Protein 8URL (pdb70)

Nearest PDB structures (foldseek):
  9c20-assembly1_A  TM=9.990E-01  e=1.496E-80  Clostridium perfringens ATCC 13124
  5tsp-assembly2_B  TM=9.552E-01  e=2.688E-59  Clostridium perfringens ATCC 13124
  2vk7-assembly2_B  TM=9.550E-01  e=1.021E-58  Clostridium perfringens
  8u2a-assembly1_A  TM=9.545E-01  e=5.952E-58  Clostridium perfringens ATCC 13124
  1wcq-assembly3_C  TM=8.689E-01  e=5.275E-25  Micromonospora viridifaciens

Foldseek 3Di:
DDDKDDKDFLWFACQVQARFKDAWAWEAEPQQKIKIKIWRFRVFHDFDDPTQTFIKIWIAGDVGDIDRIDTAGGAPDRWHFAFKAWEWAWDQDPNDTFIKIKMKTKTFFHPADLVDFDFFLQWDQDPNDTFHWKAAPVGWIWTQDPPQFIAGPVRHTAQWGADPSQFIAGPNHTQGGQSYPPGRIHGHGAMWMWMWMDRPRPPHIDDIDTQSDVAGHRQWGHKTFLHYYWYQFCADPRHRKTWTKIWTAGNLRAIFIAIWIDSVNPPHIYTAATLQDDPPGHRNDDNDDKGWHRWYWEADPRGKIWIWTQIPDQFIWIWIDPPNGRYTDNDTDGDVVGGHLRARKEKYWAPDDDPNFTKMKIWAQRDNDQFQIKIWIWGWDWDFADPVRHTDIDTDGQFIGRPTGTGWGHKYKYAGPVRKIKMWTDGPDGNTIIMMIDHVVNRNDD

B-factor: mean 31.16, std 6.16, range [20.77, 58.14]

Solvent-accessible surface area: 17128 Å² total; per-residue (Å²): 139,62,82,64,43,125,47,71,48,3,0,80,59,52,22,66,164,0,164,0,1,57,2,0,0,0,20,26,5,95,115,9,2,4,0,0,0,0,1,1,2,29,54,1,42,85,63,4,37,94,0,41,0,6,0,0,3,19,7,42,76,69,97,29,126,40,76,124,10,87,60,27,14,90,17,44,40,73,0,0,0,12,15,0,0,0,0,23,2,40,55,74,57,92,85,61,129,68,31,48,1,2,0,0,0,2,5,5,8,34,36,66,0,82,106,70,11,79,28,10,1,4,30,89,93,44,82,58,59,88,28,18,19,0,44,28,74,144,101,67,64,32,8,16,62,118,125,16,17,0,53,33,79,134,37,77,119,30,82,39,57,12,48,144,93,32,26,0,41,63,69,73,102,123,55,14,14,1,6,41,62,129,7,55,3,82,7,24,5,0,0,8,0,7,9,1,75,2,72,59,24,0,56,88,37,31,125,48,95,27,11,0,46,47,13,8,85,100,49,0,41,6,0,0,0,0,1,0,15,1,25,33,2,117,62,48,137,46,83,31,17,0,0,0,0,0,16,4,5,0,107,74,90,10,20,0,0,0,0,0,21,1,98,66,37,4,94,82,25,137,38,1,78,0,3,20,27,43,105,105,61,49,3,79,88,18,79,90,61,51,39,7,2,7,3,2,2,0,13,2,57,68,11,7,0,9,0,0,0,25,0,73,25,54,65,0,64,13,0,7,1,105,45,3,0,30,54,9,57,76,58,25,78,62,26,102,57,0,68,1,22,75,0,1,2,0,1,10,58,27,99,27,132,16,118,66,81,47,2,0,0,0,0,0,0,30,25,87,59,76,55,43,0,3,0,2,0,0,7,15,40,83,76,60,62,33,88,83,50,18,64,103,30,80,32,67,41,55,67,87,35,53,15,34,107,35,63,2,16,17,0,0,0,2,30,15,91,108,18,30,0,0,1,0,3,12,12,61,42,83,4,97,1,0,7,1,18,0,29,40,86,30,4,50,61,113

Radius of gyration: 21.72 Å; Cα contacts (8 Å, |Δi|>4): 1356; chains: 1; bounding box: 68×47×50 Å

Structure (mmCIF, N/CA/C/O backbone):
data_8URL
#
_entry.id   8URL
#
_cell.length_a   66.226
_cell.length_b   48.804
_cell.length_c   73.324
_cell.angle_alpha   90.000
_cell.angle_beta   93.948
_cell.angle_gamma   90.000
#
_symmetry.space_group_name_H-M   'P 1 21 1'
#
loop_
_entity.id
_entity.type
_entity.pdbx_description
1 polymer 'Exo-alpha-sialidase NanJ'
2 non-polymer 'CALCIUM ION'
3 water water
#
loop_
_atom_site.group_PDB
_atom_site.id
_atom_site.type_symbol
_atom_site.label_atom_id
_atom_site.label_alt_id
_atom_site.label_comp_id
_atom_site.label_asym_id
_atom_site.label_entity_id
_atom_site.label_seq_id
_atom_site.pdbx_PDB_ins_code
_atom_site.Cartn_x
_atom_site.Cartn_y
_atom_site.Cartn_z
_atom_site.occupancy
_atom_site.B_iso_or_equiv
_atom_site.auth_seq_id
_atom_site.auth_comp_id
_atom_site.auth_asym_id
_atom_site.auth_atom_id
_atom_site.pdbx_PDB_model_num
ATOM 1 C CA . ASP A 1 3 ? -7.84195 -5.81741 35.29125 1.000 49.59862 358 ASP A CA 1
ATOM 2 C C . ASP A 1 3 ? -6.51623 -5.60696 34.55198 1.000 48.52900 358 ASP A C 1
ATOM 3 O O . ASP A 1 3 ? -6.47009 -5.63802 33.31043 1.000 45.87188 358 ASP A O 1
ATOM 6 N N . VAL A 1 4 ? -5.44517 -5.38300 35.32210 1.000 44.34473 359 VAL A N 1
ATOM 7 C CA . VAL A 1 4 ? -4.09794 -5.24180 34.78345 1.000 39.76471 359 VAL A CA 1
ATOM 8 C C . VAL A 1 4 ? -3.22372 -6.35011 35.35687 1.000 39.36522 359 VAL A C 1
ATOM 9 O O . VAL A 1 4 ? -3.47423 -6.86662 36.45070 1.000 40.56934 359 VAL A O 1
ATOM 12 N N . TYR A 1 5 ? -2.20394 -6.73275 34.59657 1.000 35.50776 360 TYR A N 1
ATOM 13 C CA . TYR A 1 5 ? -1.20473 -7.69712 35.03938 1.000 33.09299 360 TYR A CA 1
ATOM 14 C C . TYR A 1 5 ? 0.12771 -6.98287 35.15368 1.000 32.33649 360 TYR A C 1
ATOM 15 O O . TYR A 1 5 ? 0.52917 -6.26917 34.23003 1.000 31.54364 360 TYR A O 1
ATOM 24 N N . LYS A 1 6 ? 0.79732 -7.16974 36.28869 1.000 31.29426 361 LYS A N 1
ATOM 25 C CA . LYS A 1 6 ? 2.06691 -6.50426 36.55105 1.000 28.70578 361 LYS A CA 1
ATOM 26 C C . LYS A 1 6 ? 2.71401 -7.18701 37.74671 1.000 28.79893 361 LYS A C 1
ATOM 27 O O . LYS A 1 6 ? 2.24962 -7.01525 38.87083 1.000 25.36794 361 LYS A O 1
ATOM 33 N N . THR A 1 7 ? 3.76648 -7.96190 37.50717 1.000 28.79651 362 THR A N 1
ATOM 34 C CA . THR A 1 7 ? 4.40881 -8.68446 38.59099 1.000 26.04271 362 THR A CA 1
ATOM 35 C C . THR A 1 7 ? 5.24022 -7.74120 39.45384 1.000 30.82272 362 THR A C 1
ATOM 36 O O . THR A 1 7 ? 5.71586 -6.69387 38.99691 1.000 31.08845 362 THR A O 1
ATOM 40 N N . GLN A 1 8 ? 5.40811 -8.11647 40.72221 1.000 28.96337 363 GLN A N 1
ATOM 41 C CA . GLN A 1 8 ? 6.39472 -7.44972 41.55458 1.000 29.60258 363 GLN A CA 1
ATOM 42 C C . GLN A 1 8 ? 7.76947 -7.76648 40.98150 1.000 30.04604 363 GLN A C 1
ATOM 43 O O . GLN A 1 8 ? 8.05796 -8.93707 40.70639 1.000 30.27213 363 GLN A O 1
ATOM 47 N N . PRO A 1 9 ? 8.61850 -6.76227 40.74986 1.000 28.58948 364 PRO A N 1
ATOM 48 C CA . PRO A 1 9 ? 9.95143 -7.02657 40.18045 1.000 30.18234 364 PRO A CA 1
ATOM 49 C C . PRO A 1 9 ? 10.74937 -7.98831 41.05105 1.000 29.09344 364 PRO A C 1
ATOM 50 O O . PRO A 1 9 ? 10.71141 -7.91443 42.27972 1.000 29.38444 364 PRO A O 1
ATOM 54 N N . VAL A 1 10 ? 11.46320 -8.90559 40.40096 1.000 28.42916 365 VAL A N 1
ATOM 55 C CA . VAL A 1 10 ? 12.35752 -9.84017 41.08084 1.000 27.73626 365 VAL A CA 1
ATOM 56 C C . VAL A 1 10 ? 13.77799 -9.52261 40.63488 1.000 26.75978 365 VAL A C 1
ATOM 57 O O . VAL A 1 10 ? 13.99416 -9.07366 39.50639 1.000 27.60535 365 VAL A O 1
ATOM 61 N N . GLU A 1 11 ? 14.75156 -9.73054 41.52184 1.000 25.40394 366 GLU A N 1
ATOM 62 C CA . GLU A 1 11 ? 16.14880 -9.51232 41.16575 1.000 25.88767 366 GLU A CA 1
ATOM 63 C C . GLU A 1 11 ? 16.77976 -10.82803 40.71161 1.000 25.89859 366 GLU A C 1
ATOM 64 O O . GLU A 1 11 ? 16.92147 -11.76242 41.50220 1.000 28.19529 366 GLU A O 1
ATOM 70 N N . LEU A 1 12 ? 17.15845 -10.89204 39.43308 1.000 25.05699 367 LEU A N 1
ATOM 71 C CA . LEU A 1 12 ? 17.78867 -12.06850 38.85047 1.000 26.68785 367 LEU A CA 1
ATOM 72 C C . LEU A 1 12 ? 19.28566 -12.12619 39.11177 1.000 26.97591 367 LEU A C 1
ATOM 73 O O . LEU A 1 12 ? 19.87775 -13.19916 39.01222 1.000 25.35788 367 LEU A O 1
ATOM 78 N N . PHE A 1 13 ? 19.90769 -10.98742 39.38673 1.000 27.26667 368 PHE A N 1
ATOM 79 C CA . PHE A 1 13 ? 21.30893 -10.90211 39.74404 1.000 25.83490 368 PHE A CA 1
ATOM 80 C C . PHE A 1 13 ? 21.41563 -9.77642 40.76722 1.000 28.04116 368 PHE A C 1
ATOM 81 O O . PHE A 1 13 ? 20.67217 -8.79803 40.70479 1.000 27.29057 368 PHE A O 1
ATOM 89 N N . TYR A 1 14 ? 22.31140 -9.94364 41.72545 1.000 28.29540 369 TYR A N 1
ATOM 90 C CA . TYR A 1 14 ? 22.46833 -9.01864 42.83574 1.000 28.81085 369 TYR A CA 1
ATOM 91 C C . TYR A 1 14 ? 23.87210 -9.19611 43.38489 1.000 27.47394 369 TYR A C 1
ATOM 92 O O . TYR A 1 14 ? 24.49079 -10.24388 43.16605 1.000 28.25014 369 TYR A O 1
ATOM 101 N N . PRO A 1 15 ? 24.40768 -8.19822 44.08588 1.000 29.08042 370 PRO A N 1
ATOM 102 C CA . PRO A 1 15 ? 25.79426 -8.31496 44.57471 1.000 28.18619 370 PRO A CA 1
ATOM 103 C C . PRO A 1 15 ? 25.97119 -9.55693 45.44068 1.000 30.56333 370 PRO A C 1
ATOM 104 O O . PRO A 1 15 ? 25.11582 -9.89561 46.25836 1.000 32.32455 370 PRO A O 1
ATOM 108 N N . GLY A 1 16 ? 27.07534 -10.26208 45.23047 1.000 31.09405 371 GLY A N 1
ATOM 109 C CA . GLY A 1 16 ? 27.29643 -11.52733 45.91555 1.000 31.68042 371 GLY A CA 1
ATOM 110 C C . GLY A 1 16 ? 26.87255 -12.76094 45.12243 1.000 33.20520 371 GLY A C 1
ATOM 111 O O . GLY A 1 16 ? 27.53638 -13.79916 45.20357 1.000 32.77385 371 GLY A O 1
ATOM 112 N N . TYR A 1 17 ? 25.78038 -12.66082 44.35386 1.000 28.56905 372 TYR A N 1
ATOM 113 C CA . TYR A 1 17 ? 25.33486 -13.76704 43.51262 1.000 26.92309 372 TYR A CA 1
ATOM 114 C C . TYR A 1 17 ? 26.47496 -14.23853 42.62519 1.000 29.54089 372 TYR A C 1
ATOM 115 O O . TYR A 1 17 ? 27.15149 -13.42960 41.98192 1.000 29.15790 372 TYR A O 1
ATOM 124 N N . LEU A 1 18 ? 26.71642 -15.55054 42.63893 1.000 28.16588 373 LEU A N 1
ATOM 125 C CA . LEU A 1 18 ? 27.75400 -16.19782 41.84243 1.000 26.87190 373 LEU A CA 1
ATOM 126 C C . LEU A 1 18 ? 29.13131 -15.60855 42.11121 1.000 30.96974 373 LEU A C 1
ATOM 127 O O . LEU A 1 18 ? 30.00297 -15.64125 41.23123 1.000 28.86907 373 LEU A O 1
ATOM 132 N N . GLU A 1 19 ? 29.31331 -15.04806 43.31458 1.000 29.11358 374 GLU A N 1
ATOM 133 C CA . GLU A 1 19 ? 30.53934 -14.45586 43.83829 1.000 31.49007 374 GLU A CA 1
ATOM 134 C C . GLU A 1 19 ? 30.81517 -13.08575 43.23652 1.000 30.21722 374 GLU A C 1
ATOM 135 O O . GLU A 1 19 ? 31.86510 -12.49541 43.51952 1.000 29.57245 374 GLU A O 1
ATOM 141 N N . SER A 1 20 ? 29.90880 -12.55146 42.42888 1.000 29.39296 375 SER A N 1
ATOM 142 C CA . SER A 1 20 ? 30.18412 -11.33433 41.68624 1.000 28.17944 375 SER A CA 1
ATOM 143 C C . SER A 1 20 ? 29.79201 -10.11661 42.50012 1.000 28.59009 375 SER A C 1
ATOM 144 O O . SER A 1 20 ? 28.67935 -10.05244 43.03917 1.000 29.45557 375 SER A O 1
ATOM 147 N N . ARG A 1 21 ? 30.71183 -9.14676 42.57311 1.000 27.57691 376 ARG A N 1
ATOM 148 C CA . ARG A 1 21 ? 30.40460 -7.87376 43.22265 1.000 27.00288 376 ARG A CA 1
ATOM 149 C C . ARG A 1 21 ? 29.38939 -7.06626 42.42147 1.000 24.19133 376 ARG A C 1
ATOM 150 O O . ARG A 1 21 ? 28.55276 -6.36721 43.00119 1.000 25.66691 376 ARG A O 1
ATOM 158 N N . GLY A 1 22 ? 29.46261 -7.11852 41.09231 1.000 23.60959 377 GLY A N 1
ATOM 159 C CA . GLY A 1 22 ? 28.67445 -6.23568 40.25983 1.000 24.50708 377 GLY A CA 1
ATOM 160 C C . GLY A 1 22 ? 27.97115 -6.96888 39.13401 1.000 24.94635 377 GLY A C 1
ATOM 161 O O . GLY A 1 22 ? 28.35815 -8.06331 38.72930 1.000 22.54817 377 GLY A O 1
ATOM 162 N N . TYR A 1 23 ? 26.92415 -6.31912 38.61771 1.000 25.85022 378 TYR A N 1
ATOM 163 C CA . TYR A 1 23 ? 26.12053 -6.80111 37.49865 1.000 26.01630 378 TYR A CA 1
ATOM 164 C C . TYR A 1 23 ? 25.55606 -5.60041 36.74628 1.000 26.99703 378 TYR A C 1
ATOM 165 O O . TYR A 1 23 ? 25.08682 -4.63918 37.36585 1.000 24.01743 378 TYR A O 1
ATOM 174 N N . ARG A 1 24 ? 25.55431 -5.68646 35.41679 1.000 25.61995 379 ARG A N 1
ATOM 175 C CA . ARG A 1 24 ? 25.01155 -4.62123 34.57702 1.000 27.08537 379 ARG A CA 1
ATOM 176 C C . ARG A 1 24 ? 24.64512 -5.18338 33.21084 1.000 25.54796 379 ARG A C 1
ATOM 177 O O . ARG A 1 24 ? 25.06610 -6.27771 32.82353 1.000 23.92769 379 ARG A O 1
ATOM 185 N N . ILE A 1 25 ? 23.89067 -4.37569 32.47012 1.000 25.16907 380 ILE A N 1
ATOM 186 C CA . ILE A 1 25 ? 23.73109 -4.48494 31.02341 1.000 24.40755 380 ILE A CA 1
ATOM 187 C C . ILE A 1 25 ? 22.81252 -5.64892 30.68287 1.000 24.45370 380 ILE A C 1
ATOM 188 O O . ILE A 1 25 ? 23.29917 -6.72579 30.30654 1.000 22.84459 380 ILE A O 1
ATOM 193 N N . PRO A 1 26 ? 21.49443 -5.46363 30.76522 1.000 23.33225 381 PRO A N 1
ATOM 194 C CA . PRO A 1 26 ? 20.56482 -6.58428 30.57032 1.000 23.98696 381 PRO A CA 1
ATOM 195 C C . PRO A 1 26 ? 20.34554 -6.87443 29.09732 1.000 23.40337 381 PRO A C 1
ATOM 196 O O . PRO A 1 26 ? 20.30265 -5.96920 28.26758 1.000 26.31510 381 PRO A O 1
ATOM 200 N N . ALA A 1 27 ? 20.22497 -8.15309 28.77030 1.000 27.34444 382 ALA A N 1
ATOM 201 C CA . ALA A 1 27 ? 19.72449 -8.57563 27.46945 1.000 25.89216 382 ALA A CA 1
ATOM 202 C C . ALA A 1 27 ? 18.61082 -9.57593 27.71987 1.000 26.13962 382 ALA A C 1
ATOM 203 O O . ALA A 1 27 ? 18.63437 -10.30558 28.71780 1.000 26.46898 382 ALA A O 1
ATOM 205 N N . LEU A 1 28 ? 17.62085 -9.58996 26.83454 1.000 25.14750 383 LEU A N 1
ATOM 206 C CA . LEU A 1 28 ? 16.41721 -10.37893 27.07767 1.000 25.77058 383 LEU A CA 1
ATOM 207 C C . LEU A 1 28 ? 15.82156 -10.83712 25.75665 1.000 29.87036 383 LEU A C 1
ATOM 208 O O . LEU A 1 28 ? 15.53369 -10.00852 24.88491 1.000 30.67243 383 LEU A O 1
ATOM 213 N N . GLU A 1 29 ? 15.63384 -12.14682 25.60660 1.000 27.33933 384 GLU A N 1
ATOM 214 C CA . GLU A 1 29 ? 15.08343 -12.70611 24.37889 1.000 27.92614 384 GLU A CA 1
ATOM 215 C C . GLU A 1 29 ? 14.18532 -13.88546 24.73405 1.000 27.33756 384 GLU A C 1
ATOM 216 O O . GLU A 1 29 ? 14.42194 -14.58710 25.72016 1.000 26.70982 384 GLU A O 1
ATOM 222 N N . THR A 1 30 ? 13.13776 -14.08478 23.93827 1.000 27.27177 385 THR A N 1
ATOM 223 C CA . THR A 1 30 ? 12.23824 -15.22665 24.08731 1.000 29.21582 385 THR A CA 1
ATOM 224 C C . THR A 1 30 ? 12.51130 -16.20982 22.94912 1.000 27.68335 385 THR A C 1
ATOM 225 O O . THR A 1 30 ? 12.55744 -15.81383 21.78682 1.000 28.40243 385 THR A O 1
ATOM 229 N N . THR A 1 31 ? 12.71053 -17.47777 23.27225 1.000 26.92182 386 THR A N 1
ATOM 230 C CA . THR A 1 31 ? 12.97785 -18.42797 22.20597 1.000 30.51700 386 THR A CA 1
ATOM 231 C C . THR A 1 31 ? 11.66527 -18.95605 21.62731 1.000 30.95241 386 THR A C 1
ATOM 232 O O . THR A 1 31 ? 10.57303 -18.65933 22.11928 1.000 29.74916 386 THR A O 1
ATOM 236 N N . LYS A 1 32 ? 11.77800 -19.74320 20.55205 1.000 32.55761 387 LYS A N 1
ATOM 237 C CA . LYS A 1 32 ? 10.56976 -20.25160 19.91404 1.000 34.25865 387 LYS A CA 1
ATOM 238 C C . LYS A 1 32 ? 9.88496 -21.30275 20.76827 1.000 32.47286 387 LYS A C 1
ATOM 239 O O . LYS A 1 32 ? 8.68410 -21.51741 20.60644 1.000 36.07437 387 LYS A O 1
ATOM 242 N N . LYS A 1 33 ? 10.60314 -21.93760 21.69133 1.000 33.27911 388 LYS A N 1
ATOM 243 C CA . LYS A 1 33 ? 9.95845 -22.79599 22.67674 1.000 33.40473 388 LYS A CA 1
ATOM 244 C C . LYS A 1 33 ? 9.31006 -22.01971 23.81689 1.000 34.17827 388 LYS A C 1
ATOM 245 O O . LYS A 1 33 ? 8.82973 -22.64428 24.76706 1.000 36.18932 388 LYS A O 1
ATOM 249 N N . GLY A 1 34 ? 9.30509 -20.69012 23.77752 1.000 31.78495 389 GLY A N 1
ATOM 250 C CA . GLY A 1 34 ? 8.73759 -19.92347 24.87255 1.000 31.56245 389 GLY A CA 1
ATOM 251 C C . GLY A 1 34 ? 9.64130 -19.68307 26.06719 1.000 30.10873 389 GLY A C 1
ATOM 252 O O . GLY A 1 34 ? 9.17473 -19.16016 27.08100 1.000 31.23175 389 GLY A O 1
ATOM 253 N N . THR A 1 35 ? 10.91003 -20.04577 25.99568 1.000 31.29342 390 THR A N 1
ATOM 254 C CA . THR A 1 35 ? 11.82666 -19.79026 27.09476 1.000 28.38852 390 THR A CA 1
ATOM 255 C C . THR A 1 35 ? 12.28208 -18.33665 27.07873 1.000 28.08792 390 THR A C 1
ATOM 256 O O . THR A 1 35 ? 12.63735 -17.80388 26.02868 1.000 28.69063 390 THR A O 1
ATOM 260 N N . VAL A 1 36 ? 12.26955 -17.69011 28.24094 1.000 29.39014 391 VAL A N 1
ATOM 261 C CA . VAL A 1 36 ? 12.88203 -16.37423 28.39258 1.000 29.84449 391 VAL A CA 1
ATOM 262 C C . VAL A 1 36 ? 14.35879 -16.54686 28.75656 1.000 29.63635 391 VAL A C 1
ATOM 263 O O . VAL A 1 36 ? 14.70635 -17.30983 29.66914 1.000 29.95512 391 VAL A O 1
ATOM 267 N N . LEU A 1 37 ? 15.22872 -15.84585 28.03239 1.000 29.04056 392 LEU A N 1
ATOM 268 C CA . LEU A 1 37 ? 16.66500 -15.84216 28.27886 1.000 28.03558 392 LEU A CA 1
ATOM 269 C C . LEU A 1 37 ? 17.07414 -14.43600 28.70078 1.000 30.17234 392 LEU A C 1
ATOM 270 O O . LEU A 1 37 ? 16.85161 -13.46970 27.95556 1.000 24.64470 392 LEU A O 1
ATOM 275 N N . ALA A 1 38 ? 17.67707 -14.32798 29.88633 1.000 27.50057 393 ALA A N 1
ATOM 276 C CA . ALA A 1 38 ? 18.19882 -13.07168 30.39688 1.000 26.65755 393 ALA A CA 1
ATOM 277 C C . ALA A 1 38 ? 19.70259 -13.21415 30.53026 1.000 27.06402 393 ALA A C 1
ATOM 278 O O . ALA A 1 38 ? 20.17711 -14.02762 31.33041 1.000 28.45931 393 ALA A O 1
ATOM 280 N N . SER A 1 39 ? 20.45445 -12.44154 29.75116 1.000 25.47281 394 SER A N 1
ATOM 281 C CA . SER A 1 39 ? 21.90238 -12.44035 29.90399 1.000 24.64841 394 SER A CA 1
ATOM 282 C C . SER A 1 39 ? 22.36748 -11.10788 30.47715 1.000 24.54243 394 SER A C 1
ATOM 283 O O . SER A 1 39 ? 21.65044 -10.10200 30.44153 1.000 24.75297 394 SER A O 1
ATOM 286 N N . ILE A 1 40 ? 23.58725 -11.11893 31.01652 1.000 24.60575 395 ILE A N 1
ATOM 287 C CA . ILE A 1 40 ? 24.04775 -10.05189 31.89415 1.000 25.09510 395 ILE A CA 1
ATOM 288 C C . ILE A 1 40 ? 25.56648 -10.05419 31.89780 1.000 25.36562 395 ILE A C 1
ATOM 289 O O . ILE A 1 40 ? 26.20121 -11.09469 31.68129 1.000 24.42682 395 ILE A O 1
ATOM 294 N N . ASP A 1 41 ? 26.15179 -8.87733 32.13801 1.000 22.60355 396 ASP A N 1
ATOM 295 C CA . ASP A 1 41 ? 27.56621 -8.79234 32.48362 1.000 23.36184 396 ASP A CA 1
ATOM 296 C C . ASP A 1 41 ? 27.73736 -9.27317 33.91351 1.000 23.68505 396 ASP A C 1
ATOM 297 O O . ASP A 1 41 ? 27.18654 -8.67815 34.84222 1.000 24.68947 396 ASP A O 1
ATOM 302 N N . VAL A 1 42 ? 28.50713 -10.33593 34.10570 1.000 24.84509 397 VAL A N 1
ATOM 303 C CA . VAL A 1 42 ? 28.93384 -10.69566 35.44715 1.000 24.16579 397 VAL A CA 1
ATOM 304 C C . VAL A 1 42 ? 30.18108 -9.86661 35.74038 1.000 25.93405 397 VAL A C 1
ATOM 305 O O . VAL A 1 42 ? 31.28348 -10.23835 35.34436 1.000 26.66214 397 VAL A O 1
ATOM 309 N N . ARG A 1 43 ? 30.00485 -8.72512 36.40883 1.000 23.73436 398 ARG A N 1
ATOM 310 C CA . ARG A 1 43 ? 31.07972 -7.74342 36.59248 1.000 24.16852 398 ARG A CA 1
ATOM 311 C C . ARG A 1 43 ? 31.68673 -8.00373 37.96694 1.000 23.09208 398 ARG A C 1
ATOM 312 O O . ARG A 1 43 ? 31.31081 -7.40783 38.97718 1.000 22.07188 398 ARG A O 1
ATOM 320 N N . ASN A 1 44 ? 32.62041 -8.95537 37.99936 1.000 23.93508 399 ASN A N 1
ATOM 321 C CA . ASN A 1 44 ? 33.00156 -9.56493 39.26913 1.000 24.83954 399 ASN A CA 1
ATOM 322 C C . ASN A 1 44 ? 33.67867 -8.59179 40.21142 1.000 23.15910 399 ASN A C 1
ATOM 323 O O . ASN A 1 44 ? 33.51752 -8.72062 41.42165 1.000 24.14105 399 ASN A O 1
ATOM 328 N N . ASN A 1 45 ? 34.43580 -7.63574 39.69250 1.000 23.51464 400 ASN A N 1
ATOM 329 C CA . ASN A 1 45 ? 35.15131 -6.69210 40.53921 1.000 23.18164 400 ASN A CA 1
ATOM 330 C C . ASN A 1 45 ? 34.36590 -5.41625 40.78767 1.000 26.60832 400 ASN A C 1
ATOM 331 O O . ASN A 1 45 ? 34.87485 -4.51024 41.45143 1.000 29.31869 400 ASN A O 1
ATOM 336 N N . GLY A 1 46 ? 33.13729 -5.32872 40.29585 1.000 24.96541 401 GLY A N 1
ATOM 337 C CA . GLY A 1 46 ? 32.27150 -4.20098 40.57072 1.000 26.86360 401 GLY A CA 1
ATOM 338 C C . GLY A 1 46 ? 31.57944 -3.72150 39.31853 1.000 25.26168 401 GLY A C 1
ATOM 339 O O . GLY A 1 46 ? 31.82333 -4.19929 38.21331 1.000 25.27559 401 GLY A O 1
ATOM 340 N N . ASP A 1 47 ? 30.72727 -2.72082 39.49915 1.000 26.14146 402 ASP A N 1
ATOM 341 C CA . ASP A 1 47 ? 29.90260 -2.27588 38.38660 1.000 26.69768 402 ASP A CA 1
ATOM 342 C C . ASP A 1 47 ? 30.66687 -1.52088 37.30609 1.000 25.49375 402 ASP A C 1
ATOM 343 O O . ASP A 1 47 ? 30.09264 -1.27649 36.24013 1.000 24.08944 402 ASP A O 1
ATOM 348 N N . HIS A 1 48 ? 31.93190 -1.18018 37.51869 1.000 23.26530 403 HIS A N 1
ATOM 349 C CA . HIS A 1 48 ? 32.61286 -0.32594 36.55892 1.000 23.64534 403 HIS A CA 1
ATOM 350 C C . HIS A 1 48 ? 32.90063 -1.05236 35.24869 1.000 25.67279 403 HIS A C 1
ATOM 351 O O . HIS A 1 48 ? 33.13598 -2.26390 35.21529 1.000 25.64218 403 HIS A O 1
ATOM 358 N N . ASP A 1 49 ? 32.89197 -0.28371 34.15710 1.000 26.89621 404 ASP A N 1
ATOM 359 C CA . ASP A 1 49 ? 33.30718 -0.78487 32.85245 1.000 27.03090 404 ASP A CA 1
ATOM 360 C C . ASP A 1 49 ? 34.73867 -1.31797 32.88960 1.000 24.93402 404 ASP A C 1
ATOM 361 O O . ASP A 1 49 ? 35.53553 -0.96964 33.75572 1.000 24.30230 404 ASP A O 1
ATOM 365 N N . ALA A 1 50 ? 35.06391 -2.17797 31.91794 1.000 26.83616 405 ALA A N 1
ATOM 366 C CA . ALA A 1 50 ? 36.45824 -2.51043 31.63607 1.000 27.40205 405 ALA A CA 1
ATOM 367 C C . ALA A 1 50 ? 37.21875 -1.21768 31.36372 1.000 25.32169 405 ALA A C 1
ATOM 368 O O . ALA A 1 50 ? 36.62635 -0.25465 30.87082 1.000 28.71281 405 ALA A O 1
ATOM 370 N N . PRO A 1 51 ? 38.51816 -1.16090 31.60670 1.000 24.92092 406 PRO A N 1
ATOM 371 C CA . PRO A 1 51 ? 39.41532 -2.24759 32.02320 1.000 25.39274 406 PRO A CA 1
ATOM 372 C C . PRO A 1 51 ? 39.40421 -2.52916 33.52010 1.000 25.36933 406 PRO A C 1
ATOM 373 O O . PRO A 1 51 ? 38.62424 -1.94655 34.26091 1.000 24.71164 406 PRO A O 1
ATOM 377 N N . ASN A 1 52 ? 40.26979 -3.44944 33.95893 1.000 25.36367 407 ASN A N 1
ATOM 378 C CA . ASN A 1 52 ? 40.43229 -3.80646 35.36889 1.000 27.34391 407 ASN A CA 1
ATOM 379 C C . ASN A 1 52 ? 39.16018 -4.42764 35.94719 1.000 28.21043 407 ASN A C 1
ATOM 380 O O . ASN A 1 52 ? 38.85922 -4.27664 37.12927 1.000 25.31666 407 ASN A O 1
ATOM 385 N N . ASN A 1 53 ? 38.40118 -5.15398 35.13716 1.000 24.28492 408 ASN A N 1
ATOM 386 C CA . ASN A 1 53 ? 37.26434 -5.87052 35.68743 1.000 25.54920 408 ASN A CA 1
ATOM 387 C C . ASN A 1 53 ? 37.17666 -7.25016 35.05934 1.000 24.12156 408 ASN A C 1
ATOM 388 O O . ASN A 1 53 ? 37.14105 -7.38450 33.83013 1.000 23.31588 408 ASN A O 1
ATOM 393 N N . ASN A 1 54 ? 37.14534 -8.27038 35.90365 1.000 24.41740 409 ASN A N 1
ATOM 394 C CA . ASN A 1 54 ? 36.90856 -9.63363 35.42531 1.000 26.38924 409 ASN A CA 1
ATOM 395 C C . ASN A 1 54 ? 35.42245 -9.76662 35.10361 1.000 25.59807 409 ASN A C 1
ATOM 396 O O . ASN A 1 54 ? 34.61307 -10.12744 35.95813 1.000 25.22977 409 ASN A O 1
ATOM 401 N N . ILE A 1 55 ? 35.04527 -9.45210 33.86123 1.000 24.88559 410 ILE A N 1
ATOM 402 C CA . ILE A 1 55 ? 33.64262 -9.45140 33.44847 1.000 24.95090 410 ILE A CA 1
ATOM 403 C C . ILE A 1 55 ? 33.38801 -10.67821 32.58031 1.000 25.69618 410 ILE A C 1
ATOM 404 O O . ILE A 1 55 ? 34.02297 -10.84788 31.53219 1.000 26.41099 410 ILE A O 1
ATOM 409 N N . ASP A 1 56 ? 32.43785 -11.51202 33.00608 1.000 25.62030 411 ASP A N 1
ATOM 410 C CA . ASP A 1 56 ? 31.96919 -12.68465 32.28666 1.000 23.96218 411 ASP A CA 1
ATOM 411 C C . ASP A 1 56 ? 30.52636 -12.50768 31.81724 1.000 25.24089 411 ASP A C 1
ATOM 412 O O . ASP A 1 56 ? 29.78184 -11.64079 32.30060 1.000 24.38024 411 ASP A O 1
ATOM 417 N N . VAL A 1 57 ? 30.12700 -13.38102 30.89124 1.000 23.62137 412 VAL A N 1
ATOM 418 C CA . VAL A 1 57 ? 28.74497 -13.46428 30.43007 1.000 24.51415 412 VAL A CA 1
ATOM 419 C C . VAL A 1 57 ? 27.98999 -14.44196 31.32714 1.000 25.53778 412 VAL A C 1
ATOM 420 O O . VAL A 1 57 ? 28.40853 -15.59491 31.49767 1.000 25.44799 412 VAL A O 1
ATOM 424 N N . GLY A 1 58 ? 26.88823 -13.98188 31.91346 1.000 22.70968 413 GLY A N 1
ATOM 425 C CA . GLY A 1 58 ? 26.02353 -14.85709 32.68093 1.000 26.23020 413 GLY A CA 1
ATOM 426 C C . GLY A 1 58 ? 24.63007 -14.91790 32.08152 1.000 26.28138 413 GLY A C 1
ATOM 427 O O . GLY A 1 58 ? 24.26198 -14.01716 31.32215 1.000 24.44521 413 GLY A O 1
ATOM 428 N N . ILE A 1 59 ? 23.83943 -15.93806 32.41906 1.000 25.03283 414 ILE A N 1
ATOM 429 C CA . ILE A 1 59 ? 22.51954 -16.10930 31.81182 1.000 26.66118 414 ILE A CA 1
ATOM 430 C C . ILE A 1 59 ? 21.58225 -16.82559 32.78528 1.000 28.55907 414 ILE A C 1
ATOM 431 O O . ILE A 1 59 ? 21.99682 -17.70635 33.54062 1.000 27.39422 414 ILE A O 1
ATOM 436 N N . ARG A 1 60 ? 20.30727 -16.43863 32.76757 1.000 28.69722 415 ARG A N 1
ATOM 437 C CA . ARG A 1 60 ? 19.25040 -17.14923 33.47121 1.000 26.33324 415 ARG A CA 1
ATOM 438 C C . ARG A 1 60 ? 18.15977 -17.50549 32.47108 1.000 30.25625 415 ARG A C 1
ATOM 439 O O . ARG A 1 60 ? 17.94388 -16.78580 31.49107 1.000 30.29447 415 ARG A O 1
ATOM 447 N N . ARG A 1 61 ? 17.49617 -18.64380 32.71016 1.000 29.52428 416 ARG A N 1
ATOM 448 C CA . ARG A 1 61 ? 16.44657 -19.16730 31.84598 1.000 30.29139 416 ARG A CA 1
ATOM 449 C C . ARG A 1 61 ? 15.15546 -19.32421 32.63373 1.000 31.53201 416 ARG A C 1
ATOM 450 O O . ARG A 1 61 ? 15.17339 -19.78239 33.78108 1.000 32.25715 416 ARG A O 1
ATOM 458 N N . LYS A 1 62 ? 14.03322 -18.96162 32.01073 1.000 29.61789 417 LYS A N 1
ATOM 459 C CA . LYS A 1 62 ? 12.70392 -19.21127 32.57042 1.000 30.09788 417 LYS A CA 1
ATOM 460 C C . LYS A 1 62 ? 11.87105 -19.84467 31.46226 1.000 30.39579 417 LYS A C 1
ATOM 461 O O . LYS A 1 62 ? 11.39977 -19.15430 30.55391 1.000 30.19251 417 LYS A O 1
ATOM 466 N N . GLU A 1 63 ? 11.71697 -21.15895 31.52100 1.000 30.82615 418 GLU A N 1
ATOM 467 C CA . GLU A 1 63 ? 10.91645 -21.84941 30.52843 1.000 33.11036 418 GLU A CA 1
ATOM 468 C C . GLU A 1 63 ? 9.42919 -21.54996 30.73669 1.000 32.44651 418 GLU A C 1
ATOM 469 O O . GLU A 1 63 ? 8.99875 -21.08904 31.79838 1.000 31.86260 418 GLU A O 1
ATOM 475 N N . VAL A 1 64 ? 8.64555 -21.80735 29.68572 1.000 33.35897 419 VAL A N 1
ATOM 476 C CA . VAL A 1 64 ? 7.19774 -21.65246 29.76794 1.000 36.15736 419 VAL A CA 1
ATOM 477 C C . VAL A 1 64 ? 6.66871 -22.50224 30.91737 1.000 39.14836 419 VAL A C 1
ATOM 478 O O . VAL A 1 64 ? 7.05766 -23.66812 31.08127 1.000 39.90205 419 VAL A O 1
ATOM 480 N N . ASN A 1 65 ? 5.80345 -21.90688 31.74441 1.000 40.59624 420 ASN A N 1
ATOM 481 C CA . ASN A 1 65 ? 5.29159 -22.56993 32.94292 1.000 43.22889 420 ASN A CA 1
ATOM 482 C C . ASN A 1 65 ? 6.44253 -23.11117 33.79066 1.000 45.16245 420 ASN A C 1
ATOM 483 O O . ASN A 1 65 ? 6.50726 -24.29831 34.13243 1.000 46.61438 420 ASN A O 1
ATOM 484 N N . GLY A 1 66 ? 7.38766 -22.22366 34.08953 1.000 39.36354 421 GLY A N 1
ATOM 485 C CA . GLY A 1 66 ? 8.53093 -22.58233 34.89981 1.000 37.07195 421 GLY A CA 1
ATOM 486 C C . GLY A 1 66 ? 8.98502 -21.38719 35.70730 1.000 36.82494 421 GLY A C 1
ATOM 487 O O . GLY A 1 66 ? 8.51084 -20.26278 35.52864 1.000 36.81776 421 GLY A O 1
ATOM 488 N N . GLU A 1 67 ? 9.90841 -21.65701 36.61446 1.000 38.63269 422 GLU A N 1
ATOM 489 C CA . GLU A 1 67 ? 10.54760 -20.64875 37.44272 1.000 35.91026 422 GLU A CA 1
ATOM 490 C C . GLU A 1 67 ? 11.92125 -20.29479 36.86603 1.000 34.57376 422 GLU A C 1
ATOM 491 O O . GLU A 1 67 ? 12.46669 -20.99915 36.00801 1.000 32.88123 422 GLU A O 1
ATOM 495 N N . TRP A 1 68 ? 12.48037 -19.18017 37.34228 1.000 33.03509 423 TRP A N 1
ATOM 496 C CA . TRP A 1 68 ? 13.82775 -18.80782 36.92466 1.000 32.36726 423 TRP A CA 1
ATOM 497 C C . TRP A 1 68 ? 14.82426 -19.84659 37.41524 1.000 29.61577 423 TRP A C 1
ATOM 498 O O . TRP A 1 68 ? 14.94633 -20.07167 38.61963 1.000 31.76479 423 TRP A O 1
ATOM 509 N N . GLU A 1 69 ? 15.52694 -20.48999 36.49010 1.000 30.97600 424 GLU A N 1
ATOM 510 C CA . GLU A 1 69 ? 16.66526 -21.31374 36.87814 1.000 29.99014 424 GLU A CA 1
ATOM 511 C C . GLU A 1 69 ? 17.77646 -20.42393 37.41329 1.000 28.89067 424 GLU A C 1
ATOM 512 O O . GLU A 1 69 ? 17.88822 -19.25446 37.03763 1.000 29.42450 424 GLU A O 1
ATOM 518 N N . GLU A 1 70 ? 18.59669 -20.97897 38.31094 1.000 29.03355 425 GLU A N 1
ATOM 519 C CA . GLU A 1 70 ? 19.72817 -20.22108 38.82836 1.000 29.98924 425 GLU A CA 1
ATOM 520 C C . GLU A 1 70 ? 20.65087 -19.81589 37.67788 1.000 30.78603 425 GLU A C 1
ATOM 521 O O . GLU A 1 70 ? 20.66950 -20.44459 36.61739 1.000 29.13416 425 GLU A O 1
ATOM 527 N N . GLY A 1 71 ? 21.39808 -18.73010 37.87931 1.000 30.04465 426 GLY A N 1
ATOM 528 C CA . GLY A 1 71 ? 22.26257 -18.23392 36.82464 1.000 28.93784 426 GLY A CA 1
ATOM 529 C C . GLY A 1 71 ? 23.52244 -19.06639 36.69300 1.000 28.25663 426 GLY A C 1
ATOM 530 O O . GLY A 1 71 ? 23.95985 -19.72381 37.64066 1.000 25.64656 426 GLY A O 1
ATOM 531 N N . LYS A 1 72 ? 24.09801 -19.04658 35.48737 1.000 27.45805 427 LYS A N 1
ATOM 532 C CA . LYS A 1 72 ? 25.40447 -19.64171 35.25918 1.000 27.66556 427 LYS A CA 1
ATOM 533 C C . LYS A 1 72 ? 26.20494 -18.76545 34.31286 1.000 26.79421 427 LYS A C 1
ATOM 534 O O . LYS A 1 72 ? 25.65326 -18.00527 33.50898 1.000 25.23419 427 LYS A O 1
ATOM 539 N N . VAL A 1 73 ? 27.52978 -18.88898 34.43626 1.000 26.48718 428 VAL A N 1
ATOM 540 C CA . VAL A 1 73 ? 28.47925 -18.19165 33.58300 1.000 25.29043 428 VAL A CA 1
ATOM 541 C C . VAL A 1 73 ? 28.69787 -19.04302 32.35088 1.000 24.81521 428 VAL A C 1
ATOM 542 O O . VAL A 1 73 ? 29.01887 -20.22941 32.46522 1.000 24.44387 428 VAL A O 1
ATOM 546 N N . ILE A 1 74 ? 28.53541 -18.43916 31.17398 1.000 26.71867 429 ILE A N 1
ATOM 547 C CA . ILE A 1 74 ? 28.64773 -19.15743 29.91030 1.000 24.96309 429 ILE A CA 1
ATOM 548 C C . ILE A 1 74 ? 29.79485 -18.67235 29.05010 1.000 25.84855 429 ILE A C 1
ATOM 549 O O . ILE A 1 74 ? 30.05061 -19.28297 28.00256 1.000 25.82726 429 ILE A O 1
ATOM 554 N N . LEU A 1 75 ? 30.47912 -17.58903 29.43724 1.000 26.94357 430 LEU A N 1
ATOM 555 C CA . LEU A 1 75 ? 31.69311 -17.13978 28.76616 1.000 25.33273 430 LEU A CA 1
ATOM 556 C C . LEU A 1 75 ? 32.57792 -16.41754 29.77385 1.000 26.43270 430 LEU A C 1
ATOM 557 O O . LEU A 1 75 ? 32.12261 -15.50737 30.47480 1.000 27.01587 430 LEU A O 1
ATOM 562 N N . ASP A 1 76 ? 33.84774 -16.81974 29.82207 1.000 29.78898 431 ASP A N 1
ATOM 563 C CA . ASP A 1 76 ? 34.75954 -16.44054 30.89697 1.000 28.74339 431 ASP A CA 1
ATOM 564 C C . ASP A 1 76 ? 36.17123 -16.44365 30.32915 1.000 31.03096 431 ASP A C 1
ATOM 565 O O . ASP A 1 76 ? 36.73995 -17.51634 30.11277 1.000 31.94126 431 ASP A O 1
ATOM 570 N N . TYR A 1 77 ? 36.73562 -15.25833 30.10135 1.000 28.24965 432 TYR A N 1
ATOM 571 C CA . TYR A 1 77 ? 38.08544 -15.10537 29.58029 1.000 28.13327 432 TYR A CA 1
ATOM 572 C C . TYR A 1 77 ? 39.10225 -15.02665 30.71988 1.000 27.71415 432 TYR A C 1
ATOM 573 O O . TYR A 1 77 ? 38.74806 -14.72782 31.86120 1.000 24.52637 432 TYR A O 1
ATOM 582 N N . PRO A 1 78 ? 40.37940 -15.30263 30.43872 1.000 27.57683 433 PRO A N 1
ATOM 583 C CA . PRO A 1 78 ? 41.40574 -15.27804 31.49893 1.000 26.70897 433 PRO A CA 1
ATOM 584 C C . PRO A 1 78 ? 41.52568 -13.92859 32.19010 1.000 27.10234 433 PRO A C 1
ATOM 585 O O . PRO A 1 78 ? 41.30861 -12.87258 31.58651 1.000 28.30166 433 PRO A O 1
ATOM 589 N N . GLY A 1 79 ? 41.91125 -13.97608 33.46668 1.000 25.93266 434 GLY A N 1
ATOM 590 C CA . GLY A 1 79 ? 42.26343 -12.76334 34.19321 1.000 26.11743 434 GLY A CA 1
ATOM 591 C C . GLY A 1 79 ? 41.14295 -11.74276 34.15886 1.000 26.80163 434 GLY A C 1
ATOM 592 O O . GLY A 1 79 ? 39.95990 -12.08281 34.15796 1.000 25.91884 434 GLY A O 1
ATOM 593 N N . LYS A 1 80 ? 41.51589 -10.46908 34.09587 1.000 26.42097 435 LYS A N 1
ATOM 594 C CA . LYS A 1 80 ? 40.54816 -9.38233 33.94645 1.000 26.45048 435 LYS A CA 1
ATOM 595 C C . LYS A 1 80 ? 40.39255 -8.95949 32.48582 1.000 27.77232 435 LYS A C 1
ATOM 596 O O . LYS A 1 80 ? 40.25736 -7.76856 32.16314 1.000 23.58392 435 LYS A O 1
ATOM 602 N N . SER A 1 81 ? 40.44627 -9.94230 31.58969 1.000 24.17463 436 SER A N 1
ATOM 603 C CA . SER A 1 81 ? 40.06155 -9.75305 30.20283 1.000 26.22570 436 SER A CA 1
ATOM 604 C C . SER A 1 81 ? 38.53995 -9.83454 30.12558 1.000 26.92318 436 SER A C 1
ATOM 605 O O . SER A 1 81 ? 37.94960 -10.82094 30.57683 1.000 30.52691 436 SER A O 1
ATOM 608 N N . ALA A 1 82 ? 37.89997 -8.80460 29.57713 1.000 22.64827 437 ALA A N 1
ATOM 609 C CA . ALA A 1 82 ? 36.47389 -8.60610 29.78546 1.000 25.22608 437 ALA A CA 1
ATOM 610 C C . ALA A 1 82 ? 35.65244 -9.10756 28.60850 1.000 26.39036 437 ALA A C 1
ATOM 611 O O . ALA A 1 82 ? 36.01237 -8.89627 27.45099 1.000 28.15107 437 ALA A O 1
ATOM 613 N N . ALA A 1 83 ? 34.54536 -9.77180 28.91248 1.000 25.87660 438 ALA A N 1
ATOM 614 C CA . ALA A 1 83 ? 33.45154 -9.93596 27.96684 1.000 25.34487 438 ALA A CA 1
ATOM 615 C C . ALA A 1 83 ? 32.33390 -9.02830 28.46600 1.000 27.34250 438 ALA A C 1
ATOM 616 O O . ALA A 1 83 ? 31.79945 -9.23909 29.56167 1.000 29.24896 438 ALA A O 1
ATOM 618 N N . ILE A 1 84 ? 31.98041 -8.01527 27.68337 1.000 25.82692 439 ILE A N 1
ATOM 619 C CA . ILE A 1 84 ? 31.10630 -6.95988 28.18456 1.000 25.56134 439 ILE A CA 1
ATOM 620 C C . ILE A 1 84 ? 30.08453 -6.57395 27.10938 1.000 27.59917 439 ILE A C 1
ATOM 621 O O . ILE A 1 84 ? 30.40337 -6.53703 25.91580 1.000 29.45715 439 ILE A O 1
ATOM 626 N N . ASP A 1 85 ? 28.82817 -6.37410 27.53353 1.000 26.83987 440 ASP A N 1
ATOM 627 C CA . ASP A 1 85 ? 27.71625 -5.92006 26.69242 1.000 25.22350 440 ASP A CA 1
ATOM 628 C C . ASP A 1 85 ? 27.15828 -7.01593 25.78824 1.000 27.63060 440 ASP A C 1
ATOM 629 O O . ASP A 1 85 ? 27.57856 -7.11989 24.63048 1.000 29.91688 440 ASP A O 1
ATOM 634 N N . THR A 1 86 ? 26.18696 -7.79948 26.25513 1.000 24.55884 441 THR A N 1
ATOM 635 C CA . THR A 1 86 ? 25.70708 -8.89668 25.41759 1.000 25.81277 441 THR A CA 1
ATOM 636 C C . THR A 1 86 ? 24.48983 -8.48420 24.57960 1.000 28.04311 441 THR A C 1
ATOM 637 O O . THR A 1 86 ? 23.81272 -7.48637 24.85143 1.000 23.96247 441 THR A O 1
ATOM 641 N N . SER A 1 87 ? 24.24270 -9.26856 23.52166 1.000 29.95503 442 SER A N 1
ATOM 642 C CA . SER A 1 87 ? 23.07552 -9.10916 22.66705 1.000 27.53252 442 SER A CA 1
ATOM 643 C C . SER A 1 87 ? 22.61488 -10.48637 22.22020 1.000 25.62799 442 SER A C 1
ATOM 644 O O . SER A 1 87 ? 23.41640 -11.26939 21.71473 1.000 26.08964 442 SER A O 1
ATOM 647 N N . LEU A 1 88 ? 21.33085 -10.77083 22.39830 1.000 24.20925 443 LEU A N 1
ATOM 648 C CA . LEU A 1 88 ? 20.75671 -12.07667 22.12069 1.000 24.73566 443 LEU A CA 1
ATOM 649 C C . LEU A 1 88 ? 19.89805 -12.01929 20.86643 1.000 25.39254 443 LEU A C 1
ATOM 650 O O . LEU A 1 88 ? 19.31182 -10.98787 20.54892 1.000 25.09663 443 LEU A O 1
ATOM 655 N N . MET A 1 89 ? 19.78638 -13.15153 20.18040 1.000 25.54088 444 MET A N 1
ATOM 656 C CA . MET A 1 89 ? 18.92303 -13.21746 19.00816 1.000 27.35589 444 MET A CA 1
ATOM 657 C C . MET A 1 89 ? 18.48506 -14.65959 18.78491 1.000 27.37560 444 MET A C 1
ATOM 658 O O . MET A 1 89 ? 19.31568 -15.52538 18.48817 1.000 28.01159 444 MET A O 1
ATOM 663 N N . SER A 1 90 ? 17.19196 -14.90705 18.93155 1.000 26.88990 445 SER A N 1
ATOM 664 C CA . SER A 1 90 ? 16.58644 -16.13676 18.45417 1.000 28.73232 445 SER A CA 1
ATOM 665 C C . SER A 1 90 ? 16.36945 -16.02980 16.95311 1.000 28.77660 445 SER A C 1
ATOM 666 O O . SER A 1 90 ? 15.75349 -15.06839 16.48554 1.000 30.16815 445 SER A O 1
ATOM 669 N N . ALA A 1 91 ? 16.87371 -17.00933 16.19920 1.000 28.43221 446 ALA A N 1
ATOM 670 C CA . ALA A 1 91 ? 16.71096 -17.04142 14.74656 1.000 30.38131 446 ALA A CA 1
ATOM 671 C C . ALA A 1 91 ? 16.47988 -18.47648 14.28913 1.000 31.99112 446 ALA A C 1
ATOM 672 O O . ALA A 1 91 ? 16.75899 -19.43363 15.01342 1.000 30.43844 446 ALA A O 1
ATOM 674 N N . THR A 1 92 ? 15.96144 -18.62161 13.07219 1.000 32.12471 447 THR A N 1
ATOM 675 C CA . THR A 1 92 ? 15.56413 -19.93269 12.57790 1.000 36.55934 447 THR A CA 1
ATOM 676 C C . THR A 1 92 ? 16.04692 -20.11703 11.14589 1.000 38.17144 447 THR A C 1
ATOM 677 O O . THR A 1 92 ? 16.27783 -19.15284 10.41015 1.000 36.25757 447 THR A O 1
ATOM 681 N N . ILE A 1 93 ? 16.22483 -21.38200 10.78401 1.000 41.33620 448 ILE A N 1
ATOM 682 C CA . ILE A 1 93 ? 16.53640 -21.81208 9.43078 1.000 40.68064 448 ILE A CA 1
ATOM 683 C C . ILE A 1 93 ? 15.67436 -23.03541 9.14163 1.000 45.13264 448 ILE A C 1
ATOM 684 O O . ILE A 1 93 ? 15.31745 -23.78688 10.05408 1.000 47.25987 448 ILE A O 1
ATOM 688 N N . GLU A 1 94 ? 15.29242 -23.20725 7.87229 1.000 46.91805 449 GLU A N 1
ATOM 689 C CA . GLU A 1 94 ? 14.51761 -24.36770 7.43371 1.000 47.85600 449 GLU A CA 1
ATOM 690 C C . GLU A 1 94 ? 15.48633 -25.47042 7.01753 1.000 50.30570 449 GLU A C 1
ATOM 691 O O . GLU A 1 94 ? 16.18631 -25.34729 6.00518 1.000 50.44939 449 GLU A O 1
ATOM 693 N N . GLU A 1 95 ? 15.53575 -26.54226 7.80357 1.000 49.46506 450 GLU A N 1
ATOM 694 C CA . GLU A 1 95 ? 16.42555 -27.66902 7.55202 1.000 50.10881 450 GLU A CA 1
ATOM 695 C C . GLU A 1 95 ? 15.56092 -28.91080 7.38187 1.000 54.72370 450 GLU A C 1
ATOM 696 O O . GLU A 1 95 ? 15.01291 -29.42695 8.36284 1.000 56.64803 450 GLU A O 1
ATOM 698 N N . ASN A 1 96 ? 15.42719 -29.37659 6.13463 1.000 57.44997 451 ASN A N 1
ATOM 699 C CA . ASN A 1 96 ? 14.70695 -30.61302 5.82338 1.000 55.39427 451 ASN A CA 1
ATOM 700 C C . ASN A 1 96 ? 13.28700 -30.59321 6.38599 1.000 54.42895 451 ASN A C 1
ATOM 701 O O . ASN A 1 96 ? 12.83788 -31.53511 7.04459 1.000 50.89331 451 ASN A O 1
ATOM 702 N N . GLY A 1 97 ? 12.58990 -29.48210 6.15048 1.000 52.80319 452 GLY A N 1
ATOM 703 C CA . GLY A 1 97 ? 11.19226 -29.36818 6.50286 1.000 54.44505 452 GLY A CA 1
ATOM 704 C C . GLY A 1 97 ? 10.89306 -28.98837 7.93662 1.000 54.41816 452 GLY A C 1
ATOM 705 O O . GLY A 1 97 ? 9.71920 -28.76506 8.26402 1.000 52.90966 452 GLY A O 1
ATOM 706 N N . ILE A 1 98 ? 11.89244 -28.92120 8.80956 1.000 51.14322 453 ILE A N 1
ATOM 707 C CA . ILE A 1 98 ? 11.68585 -28.43295 10.16704 1.000 53.31479 453 ILE A CA 1
ATOM 708 C C . ILE A 1 98 ? 12.37670 -27.08342 10.29861 1.000 52.19744 453 ILE A C 1
ATOM 709 O O . ILE A 1 98 ? 13.40382 -26.82227 9.66271 1.000 51.76956 453 ILE A O 1
ATOM 711 N N . GLU A 1 99 ? 11.79908 -26.21244 11.11827 1.000 51.48554 454 GLU A N 1
ATOM 712 C CA . GLU A 1 99 ? 12.43208 -24.94152 11.44824 1.000 48.82801 454 GLU A CA 1
ATOM 713 C C . GLU A 1 99 ? 13.35923 -25.19256 12.63099 1.000 46.06836 454 GLU A C 1
ATOM 714 O O . GLU A 1 99 ? 12.89902 -25.51933 13.72639 1.000 44.83813 454 GLU A O 1
ATOM 720 N N . LYS A 1 100 ? 14.66367 -25.06801 12.40342 1.000 45.54649 455 LYS A N 1
ATOM 721 C CA . LYS A 1 100 ? 15.66861 -25.26383 13.43886 1.000 41.67078 455 LYS A CA 1
ATOM 722 C C . LYS A 1 100 ? 16.03554 -23.91296 14.04220 1.000 38.61559 455 LYS A C 1
ATOM 723 O O . LYS A 1 100 ? 16.28639 -22.94666 13.31491 1.000 39.75177 455 LYS A O 1
ATOM 728 N N . GLU A 1 101 ? 16.06221 -23.84613 15.36476 1.000 36.74328 456 GLU A N 1
ATOM 729 C CA . GLU A 1 101 ? 16.35769 -22.61061 16.07492 1.000 33.82950 456 GLU A CA 1
ATOM 730 C C . GLU A 1 101 ? 17.81041 -22.57945 16.53639 1.000 35.22746 456 GLU A C 1
ATOM 731 O O . GLU A 1 101 ? 18.32556 -23.56157 17.08654 1.000 34.92139 456 GLU A O 1
ATOM 737 N N . ARG A 1 102 ? 18.46280 -21.44513 16.32117 1.000 33.27117 457 ARG A N 1
ATOM 738 C CA . ARG A 1 102 ? 19.75883 -21.17013 16.91529 1.000 31.35447 457 ARG A CA 1
ATOM 739 C C . ARG A 1 102 ? 19.64012 -19.85710 17.66643 1.000 30.98329 457 ARG A C 1
ATOM 740 O O . ARG A 1 102 ? 19.08488 -18.89076 17.13652 1.000 31.37278 457 ARG A O 1
ATOM 748 N N . ILE A 1 103 ? 20.10509 -19.83850 18.91086 1.000 28.86651 458 ILE A N 1
ATOM 749 C CA . ILE A 1 103 ? 20.10192 -18.63210 19.72432 1.000 27.01033 458 ILE A CA 1
ATOM 750 C C . ILE A 1 103 ? 21.49960 -18.04533 19.64292 1.000 29.52357 458 ILE A C 1
ATOM 751 O O . ILE A 1 103 ? 22.47141 -18.67463 20.08106 1.000 27.94042 458 ILE A O 1
ATOM 756 N N . PHE A 1 104 ? 21.60223 -16.85685 19.06703 1.000 29.58424 459 PHE A N 1
ATOM 757 C CA . PHE A 1 104 ? 22.87377 -16.18122 18.88433 1.000 27.90381 459 PHE A CA 1
ATOM 758 C C . PHE A 1 104 ? 23.09353 -15.18140 20.01044 1.000 26.26860 459 PHE A C 1
ATOM 759 O O . PHE A 1 104 ? 22.15436 -14.54604 20.49769 1.000 25.93061 459 PHE A O 1
ATOM 767 N N . LEU A 1 105 ? 24.35104 -15.03961 20.40556 1.000 25.84887 460 LEU A N 1
ATOM 768 C CA . LEU A 1 105 ? 24.76319 -14.04997 21.38760 1.000 26.51288 460 LEU A CA 1
ATOM 769 C C . LEU A 1 105 ? 26.08906 -13.45947 20.93462 1.000 25.66835 460 LEU A C 1
ATOM 770 O O . LEU A 1 105 ? 27.03905 -14.20756 20.67366 1.000 28.81590 460 LEU A O 1
ATOM 775 N N . ILE A 1 106 ? 26.16199 -12.13261 20.84010 1.000 23.36140 461 ILE A N 1
ATOM 776 C CA . ILE A 1 106 ? 27.44498 -11.47016 20.61862 1.000 25.65649 461 ILE A CA 1
ATOM 777 C C . ILE A 1 106 ? 27.77315 -10.61476 21.83012 1.000 24.67708 461 ILE A C 1
ATOM 778 O O . ILE A 1 106 ? 26.88278 -10.12642 22.52690 1.000 25.86118 461 ILE A O 1
ATOM 783 N N . VAL A 1 107 ? 29.07326 -10.42569 22.06971 1.000 26.78247 462 VAL A N 1
ATOM 784 C CA . VAL A 1 107 ? 29.57691 -9.66830 23.20847 1.000 24.70418 462 VAL A CA 1
ATOM 785 C C . VAL A 1 107 ? 30.81665 -8.90535 22.75228 1.000 25.88006 462 VAL A C 1
ATOM 786 O O . VAL A 1 107 ? 31.44265 -9.23779 21.74254 1.000 29.06046 462 VAL A O 1
ATOM 790 N N . THR A 1 108 ? 31.15474 -7.84921 23.48128 1.000 25.97095 463 THR A N 1
ATOM 791 C CA . THR A 1 108 ? 32.38755 -7.11969 23.21383 1.000 26.93577 463 THR A CA 1
ATOM 792 C C . THR A 1 108 ? 33.47928 -7.66891 24.11735 1.000 25.91778 463 THR A C 1
ATOM 793 O O . THR A 1 108 ? 33.22153 -8.10596 25.23890 1.000 29.12852 463 THR A O 1
ATOM 797 N N . HIS A 1 109 ? 34.69695 -7.68573 23.60238 1.000 28.06368 464 HIS A N 1
ATOM 798 C CA . HIS A 1 109 ? 35.77686 -8.40048 24.25695 1.000 27.95813 464 HIS A CA 1
ATOM 799 C C . HIS A 1 109 ? 37.02929 -7.54457 24.17476 1.000 25.82372 464 HIS A C 1
ATOM 800 O O . HIS A 1 109 ? 37.34230 -6.99464 23.11530 1.000 24.05371 464 HIS A O 1
ATOM 807 N N . PHE A 1 110 ? 37.72083 -7.42412 25.30073 1.000 26.55375 465 PHE A N 1
ATOM 808 C CA . PHE A 1 110 ? 38.96763 -6.68956 25.46500 1.000 25.37857 465 PHE A CA 1
ATOM 809 C C . PHE A 1 110 ? 39.99572 -7.60304 26.12072 1.000 25.95706 465 PHE A C 1
ATOM 810 O O . PHE A 1 110 ? 39.63517 -8.38461 27.01725 1.000 23.24614 465 PHE A O 1
ATOM 818 N N . PRO A 1 111 ? 41.27287 -7.52501 25.72697 1.000 25.95061 466 PRO A N 1
ATOM 819 C CA . PRO A 1 111 ? 42.31996 -8.16982 26.52213 1.000 25.03174 466 PRO A CA 1
ATOM 820 C C . PRO A 1 111 ? 42.44925 -7.45868 27.85958 1.000 26.49109 466 PRO A C 1
ATOM 821 O O . PRO A 1 111 ? 41.85991 -6.40126 28.09832 1.000 26.84306 466 PRO A O 1
ATOM 825 N N . GLU A 1 112 ? 43.21662 -8.06392 28.75454 1.000 24.91768 467 GLU A N 1
ATOM 826 C CA . GLU A 1 112 ? 43.40798 -7.45593 30.05793 1.000 26.48613 467 GLU A CA 1
ATOM 827 C C . GLU A 1 112 ? 44.02826 -6.07422 29.91972 1.000 26.26558 467 GLU A C 1
ATOM 828 O O . GLU A 1 112 ? 44.98713 -5.87463 29.17262 1.000 26.67147 467 GLU A O 1
ATOM 834 N N . GLY A 1 113 ? 43.48092 -5.11439 30.65880 1.000 27.41320 468 GLY A N 1
ATOM 835 C CA . GLY A 1 113 ? 44.01596 -3.77260 30.68398 1.000 26.15398 468 GLY A CA 1
ATOM 836 C C . GLY A 1 113 ? 43.36637 -2.80081 29.71909 1.000 26.53830 468 GLY A C 1
ATOM 837 O O . GLY A 1 113 ? 43.70708 -1.61242 29.73402 1.000 24.77525 468 GLY A O 1
ATOM 838 N N . TYR A 1 114 ? 42.44967 -3.24909 28.87707 1.000 24.79991 469 TYR A N 1
ATOM 839 C CA . TYR A 1 114 ? 41.90289 -2.34851 27.88228 1.000 25.73496 469 TYR A CA 1
ATOM 840 C C . TYR A 1 114 ? 40.38705 -2.31636 27.96320 1.000 26.47582 469 TYR A C 1
ATOM 841 O O . TYR A 1 114 ? 39.73735 -3.26251 28.41988 1.000 25.78931 469 TYR A O 1
ATOM 850 N N . GLY A 1 115 ? 39.84591 -1.20427 27.48616 1.000 25.63217 470 GLY A N 1
ATOM 851 C CA . GLY A 1 115 ? 38.41727 -0.99850 27.39969 1.000 26.43059 470 GLY A CA 1
ATOM 852 C C . GLY A 1 115 ? 38.16957 0.24663 26.58547 1.000 26.36974 470 GLY A C 1
ATOM 853 O O . GLY A 1 115 ? 39.09299 0.81146 26.00315 1.000 27.24439 470 GLY A O 1
ATOM 854 N N . PHE A 1 116 ? 36.91545 0.68260 26.56378 1.000 27.38179 471 PHE A N 1
ATOM 855 C CA . PHE A 1 116 ? 36.54407 1.84545 25.75750 1.000 29.20361 471 PHE A CA 1
ATOM 856 C C . PHE A 1 116 ? 37.49811 3.03832 25.90778 1.000 29.75409 471 PHE A C 1
ATOM 857 O O . PHE A 1 116 ? 37.93951 3.56983 24.87781 1.000 28.32274 471 PHE A O 1
ATOM 865 N N . PRO A 1 117 ? 37.88399 3.48770 27.11244 1.000 27.78699 472 PRO A N 1
ATOM 866 C CA . PRO A 1 117 ? 38.64586 4.74733 27.18660 1.000 28.89995 472 PRO A CA 1
ATOM 867 C C . PRO A 1 117 ? 40.04337 4.68494 26.60046 1.000 29.49050 472 PRO A C 1
ATOM 868 O O . PRO A 1 117 ? 40.56234 5.73262 26.19961 1.000 30.08453 472 PRO A O 1
ATOM 872 N N . ASN A 1 118 ? 40.68553 3.51500 26.53755 1.000 28.54726 473 ASN A N 1
ATOM 873 C CA . ASN A 1 118 ? 42.05820 3.45642 26.04054 1.000 26.22367 473 ASN A CA 1
ATOM 874 C C . ASN A 1 118 ? 42.23328 2.44763 24.91647 1.000 28.38281 473 ASN A C 1
ATOM 875 O O . ASN A 1 118 ? 43.35688 2.00851 24.66653 1.000 27.91871 473 ASN A O 1
ATOM 880 N N . THR A 1 119 ? 41.15050 2.05674 24.25097 1.000 28.92169 474 THR A N 1
ATOM 881 C CA . THR A 1 119 ? 41.25883 1.06593 23.19405 1.000 27.19403 474 THR A CA 1
ATOM 882 C C . THR A 1 119 ? 42.17736 1.57274 22.08815 1.000 29.83773 474 THR A C 1
ATOM 883 O O . THR A 1 119 ? 42.15290 2.74933 21.71459 1.000 30.71291 474 THR A O 1
ATOM 887 N N . GLU A 1 120 ? 43.04274 0.68662 21.61378 1.000 29.43737 475 GLU A N 1
ATOM 888 C CA . GLU A 1 120 ? 43.80208 0.96291 20.41491 1.000 28.37900 475 GLU A CA 1
ATOM 889 C C . GLU A 1 120 ? 42.94089 0.67540 19.19139 1.000 29.20963 475 GLU A C 1
ATOM 890 O O . GLU A 1 120 ? 41.82361 0.16621 19.29775 1.000 29.23650 475 GLU A O 1
ATOM 895 N N . GLY A 1 121 ? 43.48019 1.02316 17.99871 1.000 30.18807 476 GLY A N 1
ATOM 896 C CA . GLY A 1 121 ? 42.77347 0.81537 16.75242 1.000 28.89939 476 GLY A CA 1
ATOM 897 C C . GLY A 1 121 ? 43.13747 -0.50164 16.08762 1.000 28.61001 476 GLY A C 1
ATOM 898 O O . GLY A 1 121 ? 44.02542 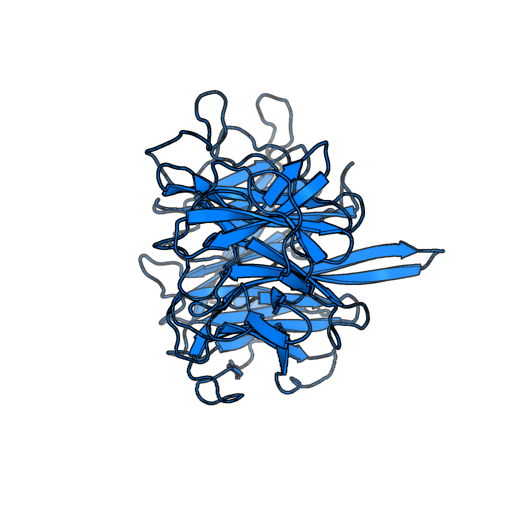-1.23029 16.52384 1.000 28.67829 476 GLY A O 1
ATOM 899 N N . GLY A 1 122 ? 42.42057 -0.80361 15.01765 1.000 29.92345 477 GLY A N 1
ATOM 900 C CA . GLY A 1 122 ? 42.73171 -1.94099 14.18126 1.000 29.58394 477 GLY A CA 1
ATOM 901 C C . GLY A 1 122 ? 41.84756 -3.13872 14.48348 1.000 30.41441 477 GLY A C 1
ATOM 902 O O . GLY A 1 122 ? 41.20466 -3.23393 15.53072 1.000 30.04875 477 GLY A O 1
ATOM 903 N N . SER A 1 123 ? 41.83006 -4.07523 13.53572 1.000 29.44711 478 SER A N 1
ATOM 904 C CA . SER A 1 123 ? 41.03502 -5.28541 13.67011 1.000 33.29378 478 SER A CA 1
ATOM 905 C C . SER A 1 123 ? 41.64079 -6.26671 14.65610 1.000 31.65118 478 SER A C 1
ATOM 906 O O . SER A 1 123 ? 40.94307 -7.18575 15.09962 1.000 31.95397 478 SER A O 1
ATOM 909 N N . GLY A 1 124 ? 42.91360 -6.09466 15.00255 1.000 28.49947 479 GLY A N 1
ATOM 910 C CA . GLY A 1 124 ? 43.63714 -7.10659 15.72440 1.000 27.77011 479 GLY A CA 1
ATOM 911 C C . GLY A 1 124 ? 44.23349 -8.19059 14.85526 1.000 31.51814 479 GLY A C 1
ATOM 912 O O . GLY A 1 124 ? 44.88306 -9.10077 15.39215 1.000 32.00617 479 GLY A O 1
ATOM 913 N N . TYR A 1 125 ? 44.05860 -8.11390 13.53312 1.000 31.38812 480 TYR A N 1
ATOM 914 C CA . TYR A 1 125 ? 44.51694 -9.13682 12.60125 1.000 32.51674 480 TYR A CA 1
ATOM 915 C C . TYR A 1 125 ? 45.42178 -8.53143 11.53824 1.000 35.86609 480 TYR A C 1
ATOM 916 O O . TYR A 1 125 ? 45.26790 -7.36611 11.15166 1.000 36.03435 480 TYR A O 1
ATOM 925 N N . LYS A 1 126 ? 46.37221 -9.34161 11.07626 1.000 34.72756 481 LYS A N 1
ATOM 926 C CA . LYS A 1 126 ? 47.17098 -9.04499 9.89581 1.000 34.96349 481 LYS A CA 1
ATOM 927 C C . LYS A 1 126 ? 46.66152 -9.88909 8.72808 1.000 34.72267 481 LYS A C 1
ATOM 928 O O . LYS A 1 126 ? 46.54456 -11.11509 8.84410 1.000 34.71431 481 LYS A O 1
ATOM 934 N N . GLU A 1 127 ? 46.34400 -9.24163 7.61282 1.000 34.55649 482 GLU A N 1
ATOM 935 C CA . GLU A 1 127 ? 45.90501 -9.96565 6.42231 1.000 40.24556 482 GLU A CA 1
ATOM 936 C C . GLU A 1 127 ? 47.10488 -10.23845 5.52628 1.000 38.72955 482 GLU A C 1
ATOM 937 O O . GLU A 1 127 ? 47.74406 -9.30139 5.04192 1.000 40.94936 482 GLU A O 1
ATOM 943 N N . ILE A 1 128 ? 47.41761 -11.51214 5.31930 1.000 40.22276 483 ILE A N 1
ATOM 944 C CA . ILE A 1 128 ? 48.52006 -11.92845 4.45197 1.000 42.32746 483 ILE A CA 1
ATOM 945 C C . ILE A 1 128 ? 47.91013 -12.79145 3.35518 1.000 40.64808 483 ILE A C 1
ATOM 946 O O . ILE A 1 128 ? 47.43387 -13.90058 3.62507 1.000 40.73487 483 ILE A O 1
ATOM 949 N N . ASP A 1 129 ? 47.91266 -12.28500 2.12546 1.000 43.11192 484 ASP A N 1
ATOM 950 C CA . ASP A 1 129 ? 47.36716 -13.00152 0.97274 1.000 39.43724 484 ASP A CA 1
ATOM 951 C C . ASP A 1 129 ? 45.97134 -13.56312 1.26053 1.000 41.70801 484 ASP A C 1
ATOM 952 O O . ASP A 1 129 ? 45.74043 -14.77191 1.25181 1.000 45.29695 484 ASP A O 1
ATOM 953 N N . GLY A 1 130 ? 45.03508 -12.65858 1.54321 1.000 40.92388 485 GLY A N 1
ATOM 954 C CA . GLY A 1 130 ? 43.64578 -13.03417 1.71819 1.000 40.06747 485 GLY A CA 1
ATOM 955 C C . GLY A 1 130 ? 43.30032 -13.71860 3.02240 1.000 44.17251 485 GLY A C 1
ATOM 956 O O . GLY A 1 130 ? 42.10484 -13.81556 3.35296 1.000 47.19373 485 GLY A O 1
ATOM 957 N N . LYS A 1 131 ? 44.29091 -14.19282 3.77748 1.000 42.84091 486 LYS A N 1
ATOM 958 C CA . LYS A 1 131 ? 44.07542 -14.83178 5.06972 1.000 39.62179 486 LYS A CA 1
ATOM 959 C C . LYS A 1 131 ? 44.34477 -13.84330 6.20181 1.000 40.16893 486 LYS A C 1
ATOM 960 O O . LYS A 1 131 ? 45.23657 -12.99380 6.10153 1.000 40.54050 486 LYS A O 1
ATOM 963 N N . TYR A 1 132 ? 43.57286 -13.96121 7.27905 1.000 38.60030 487 TYR A N 1
ATOM 964 C CA . TYR A 1 132 ? 43.67781 -13.08130 8.43690 1.000 35.73345 487 TYR A CA 1
ATOM 965 C C . TYR A 1 132 ? 44.32438 -13.82490 9.59702 1.000 34.52776 487 TYR A C 1
ATOM 966 O O . TYR A 1 132 ? 43.87336 -14.91498 9.96025 1.000 33.65215 487 TYR A O 1
ATOM 975 N N . TYR A 1 133 ? 45.35948 -13.22287 10.18815 1.000 35.13603 488 TYR A N 1
ATOM 976 C CA . TYR A 1 133 ? 46.12355 -13.82504 11.28008 1.000 36.23806 488 TYR A CA 1
ATOM 977 C C . TYR A 1 133 ? 46.13605 -12.92316 12.51054 1.000 32.20537 488 TYR A C 1
ATOM 978 O O . TYR A 1 133 ? 46.43614 -11.72788 12.41440 1.000 31.29905 488 TYR A O 1
ATOM 987 N N . PHE A 1 134 ? 45.83470 -13.51815 13.66111 1.000 31.52733 489 PHE A N 1
ATOM 988 C CA . PHE A 1 134 ? 45.86602 -12.83075 14.94394 1.000 30.73028 489 PHE A CA 1
ATOM 989 C C . PHE A 1 134 ? 47.21299 -12.15226 15.17964 1.000 30.04491 489 PHE A C 1
ATOM 990 O O . PHE A 1 134 ? 48.26988 -12.77559 15.05241 1.000 30.24612 489 PHE A O 1
ATOM 998 N N . ILE A 1 135 ? 47.17770 -10.88847 15.55263 1.000 30.45773 490 ILE A N 1
ATOM 999 C CA . ILE A 1 135 ? 48.41147 -10.16843 15.84583 1.000 29.94015 490 ILE A CA 1
ATOM 1000 C C . ILE A 1 135 ? 48.76976 -10.36912 17.30667 1.000 29.30632 490 ILE A C 1
ATOM 1001 O O . ILE A 1 135 ? 47.90220 -10.32112 18.18933 1.000 29.18083 490 ILE A O 1
ATOM 1006 N N . LEU A 1 136 ? 50.05170 -10.63640 17.55672 1.000 30.81828 491 LEU A N 1
ATOM 1007 C CA . LEU A 1 136 ? 50.65025 -10.57986 18.88537 1.000 27.95652 491 LEU A CA 1
ATOM 1008 C C . LEU A 1 136 ? 51.77415 -9.54557 18.87154 1.000 30.96132 491 LEU A C 1
ATOM 1009 O O . LEU A 1 136 ? 52.47391 -9.39223 17.85679 1.000 29.49419 491 LEU A O 1
ATOM 1014 N N . LYS A 1 137 ? 51.92696 -8.82502 19.99457 1.000 28.91556 492 LYS A N 1
ATOM 1015 C CA . LYS A 1 137 ? 52.95609 -7.80436 20.20266 1.000 28.27173 492 LYS A CA 1
ATOM 1016 C C . LYS A 1 137 ? 53.87381 -8.22885 21.34541 1.000 28.59808 492 LYS A C 1
ATOM 1017 O O . LYS A 1 137 ? 53.43604 -8.88333 22.29886 1.000 28.18283 492 LYS A O 1
ATOM 1021 N N . ASP A 1 138 ? 55.14959 -7.86297 21.25597 1.000 28.79985 493 ASP A N 1
ATOM 1022 C CA . ASP A 1 138 ? 56.05471 -8.08867 22.37548 1.000 27.92639 493 ASP A CA 1
ATOM 1023 C C . ASP A 1 138 ? 56.30606 -6.77857 23.10748 1.000 27.85673 493 ASP A C 1
ATOM 1024 O O . ASP A 1 138 ? 55.86496 -5.70834 22.68372 1.000 28.66773 493 ASP A O 1
ATOM 1029 N N . ALA A 1 139 ? 57.01331 -6.89006 24.23602 1.000 29.35377 494 ALA A N 1
ATOM 1030 C CA . ALA A 1 139 ? 57.35843 -5.74166 25.06849 1.000 31.49471 494 ALA A CA 1
ATOM 1031 C C . ALA A 1 139 ? 58.06320 -4.63569 24.29664 1.000 32.90131 494 ALA A C 1
ATOM 1032 O O . ALA A 1 139 ? 58.02481 -3.48014 24.73378 1.000 35.86645 494 ALA A O 1
ATOM 1033 N N . GLN A 1 140 ? 58.69345 -4.95092 23.15678 1.000 31.85920 495 GLN A N 1
ATOM 1034 C CA . GLN A 1 140 ? 59.39644 -3.96299 22.34169 1.000 31.75048 495 GLN A CA 1
ATOM 1035 C C . GLN A 1 140 ? 58.58132 -3.48031 21.15336 1.000 33.50926 495 GLN A C 1
ATOM 1036 O O . GLN A 1 140 ? 59.14563 -2.86259 20.24644 1.000 33.08628 495 GLN A O 1
ATOM 1042 N N . ASN A 1 141 ? 57.27551 -3.75907 21.12599 1.000 34.24723 496 ASN A N 1
ATOM 1043 C CA . ASN A 1 141 ? 56.35489 -3.24682 20.11005 1.000 34.40925 496 ASN A CA 1
ATOM 1044 C C . ASN A 1 141 ? 56.56960 -3.87695 18.73574 1.000 34.96938 496 ASN A C 1
ATOM 1045 O O . ASN A 1 141 ? 56.15463 -3.30566 17.72343 1.000 34.95708 496 ASN A O 1
ATOM 1049 N N . ASN A 1 142 ? 57.20272 -5.04456 18.67056 1.000 32.69934 497 ASN A N 1
ATOM 1050 C CA . ASN A 1 142 ? 57.30411 -5.78461 17.42133 1.000 32.16331 497 ASN A CA 1
ATOM 1051 C C . ASN A 1 142 ? 56.03196 -6.58271 17.16936 1.000 32.61846 497 ASN A C 1
ATOM 1052 O O . ASN A 1 142 ? 55.33769 -6.99546 18.09876 1.000 31.36602 497 ASN A O 1
ATOM 1057 N N . GLU A 1 143 ? 55.76218 -6.84242 15.89671 1.000 33.13301 498 GLU A N 1
ATOM 1058 C CA . GLU A 1 143 ? 54.53247 -7.48804 15.47112 1.000 33.73957 498 GLU A CA 1
ATOM 1059 C C . GLU A 1 143 ? 54.79043 -8.94975 15.13227 1.000 32.71233 498 GLU A C 1
ATOM 1060 O O . GLU A 1 143 ? 55.77506 -9.28085 14.47071 1.000 33.68346 498 GLU A O 1
ATOM 1066 N N . TYR A 1 144 ? 53.89545 -9.82010 15.58708 1.000 31.84986 499 TYR A N 1
ATOM 1067 C CA . TYR A 1 144 ? 53.96659 -11.24139 15.31325 1.000 31.71562 499 TYR A CA 1
ATOM 1068 C C . TYR A 1 144 ? 52.60854 -11.68772 14.80126 1.000 33.34626 499 TYR A C 1
ATOM 1069 O O . TYR A 1 144 ? 51.59961 -10.99925 14.98650 1.000 32.98201 499 TYR A O 1
ATOM 1078 N N . THR A 1 145 ? 52.58608 -12.85207 14.15446 1.000 32.02349 500 THR A N 1
ATOM 1079 C CA . THR A 1 145 ? 51.35487 -13.39873 13.60592 1.000 33.48333 500 THR A CA 1
ATOM 1080 C C . THR A 1 145 ? 51.20412 -14.86008 14.00710 1.000 35.25163 500 THR A C 1
ATOM 1081 O O . THR A 1 145 ? 52.18856 -15.60024 14.09897 1.000 37.31924 500 THR A O 1
ATOM 1085 N N . VAL A 1 146 ? 49.96379 -15.25930 14.25528 1.000 31.63469 501 VAL A N 1
ATOM 1086 C CA . VAL A 1 146 ? 49.61278 -16.62386 14.61240 1.000 34.77549 501 VAL A CA 1
ATOM 1087 C C . VAL A 1 146 ? 49.01194 -17.24983 13.36281 1.000 37.82586 501 VAL A C 1
ATOM 1088 O O . VAL A 1 146 ? 47.92856 -16.85706 12.91091 1.000 33.59554 501 VAL A O 1
ATOM 1092 N N . ARG A 1 147 ? 49.72463 -18.21185 12.78430 1.000 39.97577 502 ARG A N 1
ATOM 1093 C CA . ARG A 1 147 ? 49.33675 -18.77475 11.51047 1.000 41.63948 502 ARG A CA 1
ATOM 1094 C C . ARG A 1 147 ? 48.84111 -20.20451 11.73153 1.000 43.26443 502 ARG A C 1
ATOM 1095 O O . ARG A 1 147 ? 48.37624 -20.53307 12.83899 1.000 39.23980 502 ARG A O 1
ATOM 1103 N N . GLU A 1 148 ? 48.92154 -21.03685 10.69402 1.000 45.17168 503 GLU A N 1
ATOM 1104 C CA . GLU A 1 148 ? 48.38295 -22.38437 10.77821 1.000 46.05449 503 GLU A CA 1
ATOM 1105 C C . GLU A 1 148 ? 49.09437 -23.16729 11.87866 1.000 44.79215 503 GLU A C 1
ATOM 1106 O O . GLU A 1 148 ? 50.25072 -22.89930 12.21566 1.000 45.60921 503 GLU A O 1
ATOM 1112 N N . ASP A 1 149 ? 48.36191 -24.10927 12.47436 1.000 46.74018 504 ASP A N 1
ATOM 1113 C CA . ASP A 1 149 ? 48.79485 -24.87339 13.64469 1.000 46.41656 504 ASP A CA 1
ATOM 1114 C C . ASP A 1 149 ? 49.06716 -23.98095 14.85601 1.000 45.10884 504 ASP A C 1
ATOM 1115 O O . ASP A 1 149 ? 49.70571 -24.41539 15.81788 1.000 43.97125 504 ASP A O 1
ATOM 1119 N N . GLY A 1 150 ? 48.58254 -22.73896 14.84087 1.000 44.89531 505 GLY A N 1
ATOM 1120 C CA . GLY A 1 150 ? 48.90073 -21.80109 15.90425 1.000 42.21245 505 GLY A CA 1
ATOM 1121 C C . GLY A 1 150 ? 50.34509 -21.35472 15.95355 1.000 43.77979 505 GLY A C 1
ATOM 1122 O O . GLY A 1 150 ? 50.73689 -20.65884 16.89959 1.000 41.48780 505 GLY A O 1
ATOM 1123 N N . ILE A 1 151 ? 51.15161 -21.72623 14.95958 1.000 42.40604 506 ILE A N 1
ATOM 1124 C CA . ILE A 1 151 ? 52.57400 -21.40850 14.98799 1.000 43.07829 506 ILE A CA 1
ATOM 1125 C C . ILE A 1 151 ? 52.75930 -19.90721 14.80110 1.000 40.50645 506 ILE A C 1
ATOM 1126 O O . ILE A 1 151 ? 52.15273 -19.29511 13.91332 1.000 40.14786 506 ILE A O 1
ATOM 1129 N N . VAL A 1 152 ? 53.59479 -19.30880 15.64246 1.000 39.35648 507 VAL A N 1
ATOM 1130 C CA . VAL A 1 152 ? 53.78655 -17.86339 15.67287 1.000 39.58157 507 VAL A CA 1
ATOM 1131 C C . VAL A 1 152 ? 54.94515 -17.48165 14.75804 1.000 40.85825 507 VAL A C 1
ATOM 1132 O O . VAL A 1 152 ? 56.02175 -18.08864 14.81917 1.000 42.05319 507 VAL A O 1
ATOM 1136 N N . TYR A 1 153 ? 54.72885 -16.46383 13.92156 1.000 39.64396 508 TYR A N 1
ATOM 1137 C CA . TYR A 1 153 ? 55.74152 -15.91908 13.02914 1.000 39.24798 508 TYR A CA 1
ATOM 1138 C C . TYR A 1 153 ? 56.10517 -14.50026 13.44350 1.000 37.77314 508 TYR A C 1
ATOM 1139 O O . TYR A 1 153 ? 55.22415 -13.68630 13.72136 1.000 37.05242 508 TYR A O 1
ATOM 1148 N N . ASN A 1 154 ? 57.39668 -14.18876 13.43826 1.000 36.00159 509 ASN A N 1
ATOM 1149 C CA . ASN A 1 154 ? 57.84048 -12.84003 13.76522 1.000 36.66619 509 ASN A CA 1
ATOM 1150 C C . ASN A 1 154 ? 57.62064 -11.90992 12.57397 1.000 38.84988 509 ASN A C 1
ATOM 1151 O O . ASN A 1 154 ? 57.03506 -12.28544 11.55299 1.000 37.92893 509 ASN A O 1
ATOM 1156 N N . SER A 1 155 ? 58.12991 -10.68089 12.68534 1.000 36.66340 510 SER A N 1
ATOM 1157 C CA . SER A 1 155 ? 57.88543 -9.65710 11.68013 1.000 37.60190 510 SER A CA 1
ATOM 1158 C C . SER A 1 155 ? 58.74164 -9.81540 10.42768 1.000 40.04054 510 SER A C 1
ATOM 1159 O O . SER A 1 155 ? 58.54617 -9.06460 9.46272 1.000 36.28608 510 SER A O 1
ATOM 1162 N N . GLU A 1 156 ? 59.69411 -10.74057 10.42163 1.000 38.59483 511 GLU A N 1
ATOM 1163 C CA . GLU A 1 156 ? 60.43724 -11.05194 9.20931 1.000 43.28266 511 GLU A CA 1
ATOM 1164 C C . GLU A 1 156 ? 59.77663 -12.17133 8.41553 1.000 41.88311 511 GLU A C 1
ATOM 1165 O O . GLU A 1 156 ? 60.35273 -12.65425 7.43716 1.000 40.23149 511 GLU A O 1
ATOM 1171 N N . GLY A 1 157 ? 58.57486 -12.58111 8.81044 1.000 40.90782 512 GLY A N 1
ATOM 1172 C CA . GLY A 1 157 ? 57.95725 -13.74071 8.21231 1.000 44.23615 512 GLY A CA 1
ATOM 1173 C C . GLY A 1 157 ? 58.58141 -15.05183 8.62285 1.000 44.54407 512 GLY A C 1
ATOM 1174 O O . GLY A 1 157 ? 58.31992 -16.07302 7.98052 1.000 44.41232 512 GLY A O 1
ATOM 1175 N N . ASN A 1 158 ? 59.39671 -15.05576 9.67560 1.000 42.41789 513 ASN A N 1
ATOM 1176 C CA . ASN A 1 158 ? 60.10969 -16.24505 10.11448 1.000 41.58537 513 ASN A CA 1
ATOM 1177 C C . ASN A 1 158 ? 59.43288 -16.88190 11.32029 1.000 42.99395 513 ASN A C 1
ATOM 1178 O O . ASN A 1 158 ? 58.78135 -16.21159 12.12153 1.000 42.16575 513 ASN A O 1
ATOM 1183 N N . GLU A 1 159 ? 59.60762 -18.19092 11.43253 1.000 41.21088 514 GLU A N 1
ATOM 1184 C CA . GLU A 1 159 ? 58.96727 -18.99005 12.45996 1.000 44.86460 514 GLU A CA 1
ATOM 1185 C C . GLU A 1 159 ? 59.73330 -18.89980 13.77521 1.000 45.72499 514 GLU A C 1
ATOM 1186 O O . GLU A 1 159 ? 60.96467 -18.92002 13.78711 1.000 42.64232 514 GLU A O 1
ATOM 1192 N N . THR A 1 160 ? 58.99440 -18.79617 14.88068 1.000 43.42053 515 THR A N 1
ATOM 1193 C CA . THR A 1 160 ? 59.54517 -18.67680 16.22715 1.000 41.87877 515 THR A CA 1
ATOM 1194 C C . THR A 1 160 ? 59.27657 -19.95432 17.00721 1.000 43.85531 515 THR A C 1
ATOM 1195 O O . THR A 1 160 ? 58.55561 -20.84198 16.54350 1.000 44.21436 515 THR A O 1
ATOM 1199 N N . ASP A 1 161 ? 59.84532 -20.02737 18.22644 1.000 43.73274 516 ASP A N 1
ATOM 1200 C CA . ASP A 1 161 ? 59.54827 -21.12441 19.15097 1.000 45.32178 516 ASP A CA 1
ATOM 1201 C C . ASP A 1 161 ? 58.25764 -20.90073 19.96399 1.000 43.14253 516 ASP A C 1
ATOM 1202 O O . ASP A 1 161 ? 58.06333 -21.57429 20.98359 1.000 43.08498 516 ASP A O 1
ATOM 1206 N N . TYR A 1 162 ? 57.37479 -19.99613 19.54529 1.000 41.43669 517 TYR A N 1
ATOM 1207 C CA . TYR A 1 162 ? 56.10169 -19.79259 20.22708 1.000 43.20747 517 TYR A CA 1
ATOM 1208 C C . TYR A 1 162 ? 54.97045 -20.44445 19.43731 1.000 43.22445 517 TYR A C 1
ATOM 1209 O O . TYR A 1 162 ? 54.98323 -20.45915 18.19894 1.000 41.37841 517 TYR A O 1
ATOM 1218 N N . VAL A 1 163 ? 54.00348 -20.98863 20.17835 1.000 41.35350 518 VAL A N 1
ATOM 1219 C CA . VAL A 1 163 ? 52.73260 -21.48993 19.66513 1.000 42.15436 518 VAL A CA 1
ATOM 1220 C C . VAL A 1 163 ? 51.63211 -20.86407 20.50833 1.000 41.07141 518 VAL A C 1
ATOM 1221 O O . VAL A 1 163 ? 51.74247 -20.83730 21.73928 1.000 41.78377 518 VAL A O 1
ATOM 1225 N N . MET A 1 164 ? 50.57388 -20.37441 19.86178 1.000 39.30070 519 MET A N 1
ATOM 1226 C CA . MET A 1 164 ? 49.40458 -19.85438 20.56556 1.000 39.18188 519 MET A CA 1
ATOM 1227 C C . MET A 1 164 ? 48.20613 -20.75722 20.29685 1.000 38.82177 519 MET A C 1
ATOM 1228 O O . MET A 1 164 ? 47.81044 -20.93860 19.14183 1.000 37.06372 519 MET A O 1
ATOM 1233 N N . LYS A 1 165 ? 47.62592 -21.30676 21.36320 1.000 37.47653 520 LYS A N 1
ATOM 1234 C CA . LYS A 1 165 ? 46.38286 -22.05162 21.24722 1.000 37.94402 520 LYS A CA 1
ATOM 1235 C C . LYS A 1 165 ? 45.23278 -21.09584 20.93629 1.000 40.16496 520 LYS A C 1
ATOM 1236 O O . LYS A 1 165 ? 45.36890 -19.86714 21.00080 1.000 40.23376 520 LYS A O 1
ATOM 1239 N N . ASN A 1 166 ? 44.07745 -21.67455 20.60377 1.000 39.26739 521 ASN A N 1
ATOM 1240 C CA . ASN A 1 166 ? 42.92464 -20.85324 20.25674 1.000 40.73826 521 ASN A CA 1
ATOM 1241 C C . ASN A 1 166 ? 42.35500 -20.10628 21.45701 1.000 39.10895 521 ASN A C 1
ATOM 1242 O O . ASN A 1 166 ? 41.69338 -19.07899 21.27306 1.000 40.54841 521 ASN A O 1
ATOM 1247 N N . ASP A 1 167 ? 42.56968 -20.58841 22.67675 1.000 37.33531 522 ASP A N 1
ATOM 1248 C CA . ASP A 1 167 ? 42.14056 -19.81056 23.83090 1.000 37.98750 522 ASP A CA 1
ATOM 1249 C C . ASP A 1 167 ? 43.20704 -18.80975 24.26007 1.000 36.23046 522 ASP A C 1
ATOM 1250 O O . ASP A 1 167 ? 43.13117 -18.27595 25.36905 1.000 36.06050 522 ASP A O 1
ATOM 1255 N N . LYS A 1 168 ? 44.19387 -18.55379 23.39803 1.000 35.19127 523 LYS A N 1
ATOM 1256 C CA . LYS A 1 168 ? 45.24336 -17.53904 23.51059 1.000 33.76017 523 LYS A CA 1
ATOM 1257 C C . LYS A 1 168 ? 46.36899 -17.99082 24.44188 1.000 33.77991 523 LYS A C 1
ATOM 1258 O O . LYS A 1 168 ? 47.29063 -17.20585 24.69247 1.000 32.53532 523 LYS A O 1
ATOM 1264 N N . THR A 1 169 ? 46.33466 -19.22355 24.95031 1.000 34.21596 524 THR A N 1
ATOM 1265 C CA . THR A 1 169 ? 47.45800 -19.75798 25.70454 1.000 33.94207 524 THR A CA 1
ATOM 1266 C C . THR A 1 169 ? 48.71186 -19.75866 24.84044 1.000 35.63403 524 THR A C 1
ATOM 1267 O O . THR A 1 169 ? 48.66375 -20.12501 23.66616 1.000 34.69178 524 THR A O 1
ATOM 1271 N N . LEU A 1 170 ? 49.82905 -19.31466 25.41744 1.000 37.00780 525 LEU A N 1
ATOM 1272 C CA . LEU A 1 170 ? 51.10859 -19.21168 24.72664 1.000 37.96163 525 LEU A CA 1
ATOM 1273 C C . LEU A 1 170 ? 52.05669 -20.30230 25.20620 1.000 40.51471 525 LEU A C 1
ATOM 1274 O O . LEU A 1 170 ? 52.22580 -20.50205 26.41427 1.000 40.00506 525 LEU A O 1
ATOM 1279 N N . ILE A 1 171 ? 52.70834 -20.96700 24.26078 1.000 42.14636 526 ILE A N 1
ATOM 1280 C CA . ILE A 1 171 ? 53.57337 -22.10651 24.53620 1.000 42.60092 526 ILE A CA 1
ATOM 1281 C C . ILE A 1 171 ? 54.91562 -21.85050 23.87349 1.000 44.64148 526 ILE A C 1
ATOM 1282 O O . ILE A 1 171 ? 54.96403 -21.50289 22.68672 1.000 44.37837 526 ILE A O 1
ATOM 1287 N N . GLN A 1 172 ? 55.99865 -22.02625 24.63465 1.000 42.23494 527 GLN A N 1
ATOM 1288 C CA . GLN A 1 172 ? 57.36152 -21.85250 24.13930 1.000 42.68123 527 GLN A CA 1
ATOM 1289 C C . GLN A 1 172 ? 58.15002 -23.11143 24.47246 1.000 46.64207 527 GLN A C 1
ATOM 1290 O O . GLN A 1 172 ? 58.42008 -23.38350 25.64753 1.000 45.12683 527 GLN A O 1
ATOM 1296 N N . ASN A 1 173 ? 58.51552 -23.87876 23.44457 1.000 47.41422 528 ASN A N 1
ATOM 1297 C CA . ASN A 1 173 ? 59.23708 -25.13704 23.62970 1.000 47.95489 528 ASN A CA 1
ATOM 1298 C C . ASN A 1 173 ? 58.49821 -26.06930 24.59088 1.000 45.50079 528 ASN A C 1
ATOM 1299 O O . ASN A 1 173 ? 59.05775 -26.57110 25.56747 1.000 44.62111 528 ASN A O 1
ATOM 1300 N N . GLY A 1 174 ? 57.21320 -26.29208 24.30977 1.000 45.16113 529 GLY A N 1
ATOM 1301 C CA . GLY A 1 174 ? 56.40108 -27.20593 25.08520 1.000 46.30907 529 GLY A CA 1
ATOM 1302 C C . GLY A 1 174 ? 55.86378 -26.66286 26.39445 1.000 47.43792 529 GLY A C 1
ATOM 1303 O O . GLY A 1 174 ? 54.86140 -27.19445 26.90059 1.000 50.30189 529 GLY A O 1
ATOM 1304 N N . GLU A 1 175 ? 56.50373 -25.63716 26.96978 1.000 48.42334 530 GLU A N 1
ATOM 1305 C CA . GLU A 1 175 ? 56.08278 -25.03416 28.23127 1.000 45.48314 530 GLU A CA 1
ATOM 1306 C C . GLU A 1 175 ? 55.12966 -23.87766 27.95888 1.000 45.08400 530 GLU A C 1
ATOM 1307 O O . GLU A 1 175 ? 55.29236 -23.13965 26.98302 1.000 47.54246 530 GLU A O 1
ATOM 1311 N N . GLU A 1 176 ? 54.13835 -23.71813 28.82686 1.000 43.10247 531 GLU A N 1
ATOM 1312 C CA . GLU A 1 176 ? 53.31174 -22.51966 28.78451 1.000 41.54445 531 GLU A CA 1
ATOM 1313 C C . GLU A 1 176 ? 54.09567 -21.33401 29.33890 1.000 39.87818 531 GLU A C 1
ATOM 1314 O O . GLU A 1 176 ? 54.69996 -21.42136 30.41006 1.000 37.98574 531 GLU A O 1
ATOM 1320 N N . VAL A 1 177 ? 54.10284 -20.22548 28.60665 1.000 38.30474 532 VAL A N 1
ATOM 1321 C CA . VAL A 1 177 ? 54.76745 -19.01559 29.07972 1.000 39.75339 532 VAL A CA 1
ATOM 1322 C C . VAL A 1 177 ? 53.79887 -17.88077 29.37379 1.000 37.35028 532 VAL A C 1
ATOM 1323 O O . VAL A 1 177 ? 54.22900 -16.83974 29.89370 1.000 40.55582 532 VAL A O 1
ATOM 1327 N N . GLY A 1 178 ? 52.51776 -18.03721 29.06992 1.000 37.61845 533 GLY A N 1
ATOM 1328 C CA . GLY A 1 178 ? 51.54713 -17.02342 29.43252 1.000 32.75624 533 GLY A CA 1
ATOM 1329 C C . GLY A 1 178 ? 50.25177 -17.23628 28.67714 1.000 34.64509 533 GLY A C 1
ATOM 1330 O O . GLY A 1 178 ? 50.00467 -18.31101 28.12362 1.000 34.44880 533 GLY A O 1
ATOM 1331 N N . ASN A 1 179 ? 49.43284 -16.18787 28.67267 1.000 31.70898 534 ASN A N 1
ATOM 1332 C CA . ASN A 1 179 ? 48.22353 -16.11514 27.86916 1.000 31.32909 534 ASN A CA 1
ATOM 1333 C C . ASN A 1 179 ? 48.16727 -14.72719 27.24673 1.000 30.87946 534 ASN A C 1
ATOM 1334 O O . ASN A 1 179 ? 48.29463 -13.72206 27.95316 1.000 30.00164 534 ASN A O 1
ATOM 1339 N N . ALA A 1 180 ? 47.96365 -14.67956 25.93199 1.000 30.01828 535 ALA A N 1
ATOM 1340 C CA . ALA A 1 180 ? 48.11386 -13.44831 25.16828 1.000 30.94911 535 ALA A CA 1
ATOM 1341 C C . ALA A 1 180 ? 47.04499 -12.40860 25.47913 1.000 29.56978 535 ALA A C 1
ATOM 1342 O O . ALA A 1 180 ? 47.21178 -11.24550 25.10214 1.000 29.32382 535 ALA A O 1
ATOM 1344 N N . LEU A 1 181 ? 45.95936 -12.79291 26.13611 1.000 26.48943 536 LEU A N 1
ATOM 1345 C CA . LEU A 1 181 ? 44.99892 -11.83056 26.64985 1.000 28.51743 536 LEU A CA 1
ATOM 1346 C C . LEU A 1 181 ? 45.40793 -11.24137 27.99218 1.000 27.83845 536 LEU A C 1
ATOM 1347 O O . LEU A 1 181 ? 44.70053 -10.36612 28.49969 1.000 27.53525 536 LEU A O 1
ATOM 1352 N N . LEU A 1 182 ? 46.49784 -11.70947 28.59490 1.000 26.61427 537 LEU A N 1
ATOM 1353 C CA . LEU A 1 182 ? 46.88168 -11.27028 29.92906 1.000 28.42077 537 LEU A CA 1
ATOM 1354 C C . LEU A 1 182 ? 47.98044 -10.22125 29.84490 1.000 29.15296 537 LEU A C 1
ATOM 1355 O O . LEU A 1 182 ? 48.76363 -10.18499 28.89315 1.000 29.62083 537 LEU A O 1
ATOM 1360 N N . SER A 1 183 ? 48.04240 -9.37309 30.86010 1.000 30.69620 538 SER A N 1
ATOM 1361 C CA . SER A 1 183 ? 48.95333 -8.24108 30.82571 1.000 31.70248 538 SER A CA 1
ATOM 1362 C C . SER A 1 183 ? 50.36255 -8.58354 31.29530 1.000 32.19282 538 SER A C 1
ATOM 1363 O O . SER A 1 183 ? 51.23608 -7.71332 31.23209 1.000 32.41744 538 SER A O 1
ATOM 1366 N N . ASN A 1 184 ? 50.62373 -9.82401 31.72584 1.000 33.26644 539 ASN A N 1
ATOM 1367 C CA . ASN A 1 184 ? 51.98241 -10.26057 32.04395 1.000 31.90273 539 ASN A CA 1
ATOM 1368 C C . ASN A 1 184 ? 52.56659 -11.19541 30.98440 1.000 34.38784 539 ASN A C 1
ATOM 1369 O O . ASN A 1 184 ? 53.67739 -11.70674 31.16445 1.000 37.00154 539 ASN A O 1
ATOM 1374 N N . SER A 1 185 ? 51.85913 -11.41864 29.88438 1.000 30.67203 540 SER A N 1
ATOM 1375 C CA . SER A 1 185 ? 52.31474 -12.35051 28.87353 1.000 30.20374 540 SER A CA 1
ATOM 1376 C C . SER A 1 185 ? 53.48348 -11.76108 28.08093 1.000 32.01908 540 SER A C 1
ATOM 1377 O O . SER A 1 185 ? 53.53160 -10.55226 27.83654 1.000 30.58498 540 SER A O 1
ATOM 1380 N N . PRO A 1 186 ? 54.43587 -12.59963 27.65671 1.000 29.98691 541 PRO A N 1
ATOM 1381 C CA . PRO A 1 186 ? 55.54472 -12.07759 26.83923 1.000 30.32249 541 PRO A CA 1
ATOM 1382 C C . PRO A 1 186 ? 55.10687 -11.68808 25.44240 1.000 32.18435 541 PRO A C 1
ATOM 1383 O O . PRO A 1 186 ? 55.74531 -10.82232 24.83414 1.000 30.61136 541 PRO A O 1
ATOM 1387 N N . LEU A 1 187 ? 54.04215 -12.29626 24.91416 1.000 28.83245 542 LEU A N 1
ATOM 1388 C CA . LEU A 1 187 ? 53.41355 -11.84665 23.67695 1.000 31.19993 542 LEU A CA 1
ATOM 1389 C C . LEU A 1 187 ? 51.96014 -11.52389 23.97430 1.000 30.40290 542 LEU A C 1
ATOM 1390 O O . LEU A 1 187 ? 51.27131 -12.31116 24.63039 1.000 30.44099 542 LEU A O 1
ATOM 1395 N N . LYS A 1 188 ? 51.49126 -10.38046 23.48441 1.000 30.36907 543 LYS A N 1
ATOM 1396 C CA . LYS A 1 188 ? 50.17402 -9.87512 23.84926 1.000 30.21453 543 LYS A CA 1
ATOM 1397 C C . LYS A 1 188 ? 49.33107 -9.60212 22.61287 1.000 30.71731 543 LYS A C 1
ATOM 1398 O O . LYS A 1 188 ? 49.82503 -9.06190 21.61282 1.000 28.73175 543 LYS A O 1
ATOM 1404 N N . ALA A 1 189 ? 48.05025 -9.94985 22.69924 1.000 28.16957 544 ALA A N 1
ATOM 1405 C CA . ALA A 1 189 ? 47.10276 -9.54474 21.67042 1.000 29.76836 544 ALA A CA 1
ATOM 1406 C C . ALA A 1 189 ? 46.98064 -8.02291 21.63997 1.000 30.07023 544 ALA A C 1
ATOM 1407 O O . ALA A 1 189 ? 47.22697 -7.33175 22.63822 1.000 26.40204 544 ALA A O 1
ATOM 1409 N N . VAL A 1 190 ? 46.58715 -7.49940 20.47430 1.000 29.60781 545 VAL A N 1
ATOM 1410 C CA . VAL A 1 190 ? 46.44589 -6.05569 20.33489 1.000 28.54549 545 VAL A CA 1
ATOM 1411 C C . VAL A 1 190 ? 45.38290 -5.56852 21.30513 1.000 28.73395 545 VAL A C 1
ATOM 1412 O O . VAL A 1 190 ? 44.32360 -6.19441 21.46236 1.000 25.63921 545 VAL A O 1
ATOM 1416 N N . GLY A 1 191 ? 45.67195 -4.44993 21.97307 1.000 27.03978 546 GLY A N 1
ATOM 1417 C CA . GLY A 1 191 ? 44.76991 -3.88683 22.95768 1.000 27.58776 546 GLY A CA 1
ATOM 1418 C C . GLY A 1 191 ? 43.61433 -3.14885 22.32289 1.000 28.68561 546 GLY A C 1
ATOM 1419 O O . GLY A 1 191 ? 43.55400 -1.91124 22.38582 1.000 27.07574 546 GLY A O 1
ATOM 1420 N N . THR A 1 192 ? 42.69603 -3.89367 21.70032 1.000 24.47225 547 THR A N 1
ATOM 1421 C CA . THR A 1 192 ? 41.60639 -3.28945 20.95317 1.000 26.63477 547 THR A CA 1
ATOM 1422 C C . THR A 1 192 ? 40.32217 -4.11580 21.11057 1.000 27.73174 547 THR A C 1
ATOM 1423 O O . THR A 1 192 ? 40.32237 -5.22438 21.65813 1.000 24.70758 547 THR A O 1
ATOM 1427 N N . ALA A 1 193 ? 39.21316 -3.55199 20.61841 1.000 25.27597 548 ALA A N 1
ATOM 1428 C CA . ALA A 1 193 ? 37.89363 -4.12864 20.84337 1.000 25.69932 548 ALA A CA 1
ATOM 1429 C C . ALA A 1 193 ? 37.58971 -5.19665 19.80663 1.000 25.84962 548 ALA A C 1
ATOM 1430 O O . ALA A 1 193 ? 37.84021 -5.00564 18.61356 1.000 25.72282 548 ALA A O 1
ATOM 1432 N N . HIS A 1 194 ? 37.04995 -6.31721 20.26659 1.000 25.05762 549 HIS A N 1
ATOM 1433 C CA . HIS A 1 194 ? 36.55632 -7.37913 19.40569 1.000 27.03981 549 HIS A CA 1
ATOM 1434 C C . HIS A 1 194 ? 35.08158 -7.62215 19.69958 1.000 28.23398 549 HIS A C 1
ATOM 1435 O O . HIS A 1 194 ? 34.61520 -7.39088 20.81711 1.000 25.06165 549 HIS A O 1
ATOM 1442 N N . ILE A 1 195 ? 34.33917 -8.07280 18.68653 1.000 28.80249 550 ILE A N 1
ATOM 1443 C CA . ILE A 1 195 ? 33.02210 -8.65970 18.90886 1.000 28.42223 550 ILE A CA 1
ATOM 1444 C C . ILE A 1 195 ? 33.16610 -10.16177 18.74708 1.000 27.84170 550 ILE A C 1
ATOM 1445 O O . ILE A 1 195 ? 33.72655 -10.63616 17.75086 1.000 29.56267 550 ILE A O 1
ATOM 1450 N N . GLU A 1 196 ? 32.71206 -10.91022 19.74614 1.000 27.01138 551 GLU A N 1
ATOM 1451 C CA . GLU A 1 196 ? 32.76941 -12.35903 19.70296 1.000 27.18902 551 GLU A CA 1
ATOM 1452 C C . GLU A 1 196 ? 31.34777 -12.89575 19.77734 1.000 27.55992 551 GLU A C 1
ATOM 1453 O O . GLU A 1 196 ? 30.46922 -12.26630 20.37353 1.000 26.64401 551 GLU A O 1
ATOM 1459 N N . MET A 1 197 ? 31.12516 -14.04315 19.13734 1.000 26.52495 552 MET A N 1
ATOM 1460 C CA . MET A 1 197 ? 29.81366 -14.67187 19.04840 1.000 28.94285 552 MET A CA 1
ATOM 1461 C C . MET A 1 197 ? 29.85742 -16.09153 19.60990 1.000 30.16227 552 MET A C 1
ATOM 1462 O O . MET A 1 197 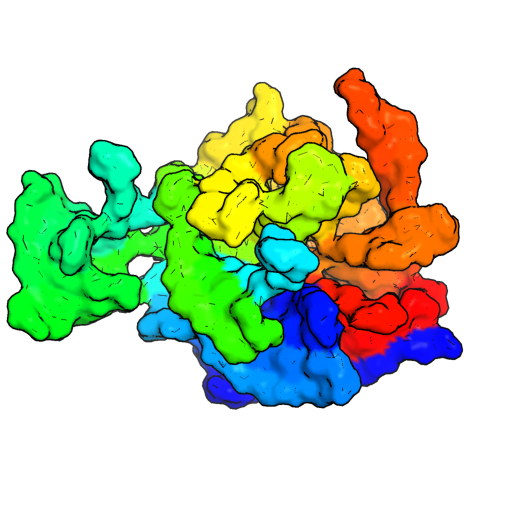? 30.80625 -16.84209 19.35794 1.000 28.89934 552 MET A O 1
ATOM 1467 N N . ILE A 1 198 ? 28.83230 -16.43952 20.38879 1.000 28.24661 553 ILE A N 1
ATOM 1468 C CA . ILE A 1 198 ? 28.54350 -17.80972 20.78452 1.000 29.49643 553 ILE A CA 1
ATOM 1469 C C . ILE A 1 198 ? 27.10387 -18.10888 20.36810 1.000 29.53293 553 ILE A C 1
ATOM 1470 O O . ILE A 1 198 ? 26.32027 -17.20572 20.05279 1.000 28.13635 553 ILE A O 1
ATOM 1475 N N . TYR A 1 199 ? 26.76219 -19.39385 20.32864 1.000 29.17081 554 TYR A N 1
ATOM 1476 C CA . TYR A 1 199 ? 25.40293 -19.76457 19.95025 1.000 27.44359 554 TYR A CA 1
ATOM 1477 C C . TYR A 1 199 ? 24.96687 -20.99142 20.73316 1.000 30.11817 554 TYR A C 1
ATOM 1478 O O . TYR A 1 199 ? 25.79068 -21.71723 21.29651 1.000 31.53982 554 TYR A O 1
ATOM 1487 N N . SER A 1 200 ? 23.65233 -21.21505 20.75930 1.000 27.95621 555 SER A N 1
ATOM 1488 C CA . SER A 1 200 ? 23.07262 -22.35581 21.45496 1.000 29.05556 555 SER A CA 1
ATOM 1489 C C . SER A 1 200 ? 22.00028 -23.01268 20.59383 1.000 31.39059 555 SER A C 1
ATOM 1490 O O . SER A 1 200 ? 21.13324 -22.33175 20.03605 1.000 30.91096 555 SER A O 1
ATOM 1493 N N . ASP A 1 201 ? 22.06504 -24.33577 20.48909 1.000 34.23412 556 ASP A N 1
ATOM 1494 C CA . ASP A 1 201 ? 21.10078 -25.11642 19.72608 1.000 33.87882 556 ASP A CA 1
ATOM 1495 C C . ASP A 1 201 ? 20.16398 -25.90862 20.62410 1.000 36.02256 556 ASP A C 1
ATOM 1496 O O . ASP A 1 201 ? 19.33471 -26.67232 20.11771 1.000 36.36228 556 ASP A O 1
ATOM 1501 N N . ASP A 1 202 ? 20.28179 -25.75636 21.94185 1.000 33.13174 557 ASP A N 1
ATOM 1502 C CA . ASP A 1 202 ? 19.41375 -26.46828 22.86650 1.000 33.97196 557 ASP A CA 1
ATOM 1503 C C . ASP A 1 202 ? 18.68286 -25.49290 23.77530 1.000 31.33067 557 ASP A C 1
ATOM 1504 O O . ASP A 1 202 ? 18.63233 -25.69068 24.99156 1.000 31.02582 557 ASP A O 1
ATOM 1509 N N . ASP A 1 203 ? 18.13144 -24.42663 23.19431 1.000 32.77596 558 ASP A N 1
ATOM 1510 C CA . ASP A 1 203 ? 17.25660 -23.50437 23.90751 1.000 29.81182 558 ASP A CA 1
ATOM 1511 C C . ASP A 1 203 ? 17.99177 -22.71609 25.00176 1.000 32.46359 558 ASP A C 1
ATOM 1512 O O . ASP A 1 203 ? 17.39574 -22.33206 26.01318 1.000 33.22842 558 ASP A O 1
ATOM 1517 N N . GLY A 1 204 ? 19.28311 -22.44343 24.81288 1.000 32.02129 559 GLY A N 1
ATOM 1518 C CA . GLY A 1 204 ? 20.02752 -21.61513 25.73604 1.000 30.43375 559 GLY A CA 1
ATOM 1519 C C . GLY A 1 204 ? 20.72577 -22.34650 26.86138 1.000 32.78071 559 GLY A C 1
ATOM 1520 O O . GLY A 1 204 ? 21.34269 -21.68664 27.71148 1.000 30.19245 559 GLY A O 1
ATOM 1521 N N . ASN A 1 205 ? 20.65597 -23.68418 26.89679 1.000 33.22124 560 ASN A N 1
ATOM 1522 C CA . ASN A 1 205 ? 21.28169 -24.44447 27.97974 1.000 33.30438 560 ASN A CA 1
ATOM 1523 C C . ASN A 1 205 ? 22.79326 -24.55049 27.82602 1.000 32.52678 560 ASN A C 1
ATOM 1524 O O . ASN A 1 205 ? 23.52393 -24.42686 28.81117 1.000 33.75701 560 ASN A O 1
ATOM 1529 N N . THR A 1 206 ? 23.29110 -24.81949 26.62751 1.000 31.23977 561 THR A N 1
ATOM 1530 C CA . THR A 1 206 ? 24.72759 -24.89483 26.42615 1.000 33.10564 561 THR A CA 1
ATOM 1531 C C . THR A 1 206 ? 25.09512 -24.01391 25.25050 1.000 31.05729 561 THR A C 1
ATOM 1532 O O . THR A 1 206 ? 24.27721 -23.75579 24.36672 1.000 31.37406 561 THR A O 1
ATOM 1536 N N . TRP A 1 207 ? 26.34531 -23.56734 25.24630 1.000 28.76973 562 TRP A N 1
ATOM 1537 C CA . TRP A 1 207 ? 26.80281 -22.56706 24.30135 1.000 30.41005 562 TRP A CA 1
ATOM 1538 C C . TRP A 1 207 ? 28.08704 -23.03044 23.64022 1.000 27.70539 562 TRP A C 1
ATOM 1539 O O . TRP A 1 207 ? 28.84059 -23.83162 24.19335 1.000 29.52835 562 TRP A O 1
ATOM 1550 N N . SER A 1 208 ? 28.29269 -22.56050 22.41950 1.000 26.50537 563 SER A N 1
ATOM 1551 C CA . SER A 1 208 ? 29.50818 -22.85719 21.69167 1.000 28.40126 563 SER A CA 1
ATOM 1552 C C . SER A 1 208 ? 30.68572 -22.11470 22.30802 1.000 31.49846 563 SER A C 1
ATOM 1553 O O . SER A 1 208 ? 30.52682 -21.24116 23.16141 1.000 30.02125 563 SER A O 1
ATOM 1556 N N . GLU A 1 209 ? 31.88383 -22.47285 21.85746 1.000 34.17696 564 GLU A N 1
ATOM 1557 C CA . GLU A 1 209 ? 33.06365 -21.68291 22.16148 1.000 31.10337 564 GLU A CA 1
ATOM 1558 C C . GLU A 1 209 ? 33.00479 -20.37280 21.37771 1.000 30.29947 564 GLU A C 1
ATOM 1559 O O . GLU A 1 209 ? 32.42970 -20.32872 20.29035 1.000 30.30189 564 GLU A O 1
ATOM 1563 N N . PRO A 1 210 ? 33.59976 -19.29864 21.90247 1.000 28.90955 565 PRO A N 1
ATOM 1564 C CA . PRO A 1 210 ? 33.51667 -17.99316 21.22242 1.000 30.46031 565 PRO A CA 1
ATOM 1565 C C . PRO A 1 210 ? 34.21442 -18.00065 19.87368 1.000 29.10449 565 PRO A C 1
ATOM 1566 O O . PRO A 1 210 ? 35.33653 -18.49269 19.74553 1.000 29.98849 565 PRO A O 1
ATOM 1570 N N . GLU A 1 211 ? 33.54652 -17.43239 18.87016 1.000 28.10954 566 GLU A N 1
ATOM 1571 C CA . GLU A 1 211 ? 34.16242 -17.15602 17.58168 1.000 29.76855 566 GLU A CA 1
ATOM 1572 C C . GLU A 1 211 ? 34.33340 -15.65211 17.42788 1.000 28.56952 566 GLU A C 1
ATOM 1573 O O . GLU A 1 211 ? 33.38635 -14.88677 17.62236 1.000 27.65150 566 GLU A O 1
ATOM 1579 N N . ASP A 1 212 ? 35.53800 -15.23080 17.08556 1.000 29.43546 567 ASP A N 1
ATOM 1580 C CA . ASP A 1 212 ? 35.83400 -13.81101 16.91989 1.000 26.95384 567 ASP A CA 1
ATOM 1581 C C . ASP A 1 212 ? 35.28073 -13.33622 15.58165 1.000 27.35615 567 ASP A C 1
ATOM 1582 O O . ASP A 1 212 ? 35.47323 -14.00438 14.56764 1.000 30.82996 567 ASP A O 1
ATOM 1587 N N . LEU A 1 213 ? 34.59008 -12.19052 15.57582 1.000 28.65174 568 LEU A N 1
ATOM 1588 C CA . LEU A 1 213 ? 33.98201 -11.64576 14.36521 1.000 26.87105 568 LEU A CA 1
ATOM 1589 C C . LEU A 1 213 ? 34.77939 -10.50359 13.74022 1.000 31.30464 568 LEU A C 1
ATOM 1590 O O . LEU A 1 213 ? 34.46087 -10.09694 12.61804 1.000 27.55570 568 LEU A O 1
ATOM 1595 N N . ASN A 1 214 ? 35.80040 -9.97871 14.42506 1.000 27.72442 569 ASN A N 1
ATOM 1596 C CA . ASN A 1 214 ? 36.63833 -8.92226 13.85304 1.000 28.71163 569 ASN A CA 1
ATOM 1597 C C . ASN A 1 214 ? 37.21740 -9.22156 12.46809 1.000 30.99871 569 ASN A C 1
ATOM 1598 O O . ASN A 1 214 ? 37.19625 -8.31613 11.61772 1.000 29.02354 569 ASN A O 1
ATOM 1603 N N . PRO A 1 215 ? 37.78107 -10.40497 12.18364 1.000 29.61444 570 PRO A N 1
ATOM 1604 C CA . PRO A 1 215 ? 38.63443 -10.54792 10.98455 1.000 30.34650 570 PRO A CA 1
ATOM 1605 C C . PRO A 1 215 ? 37.84172 -10.48171 9.68823 1.000 32.31034 570 PRO A C 1
ATOM 1606 O O . PRO A 1 215 ? 37.02856 -11.35893 9.39802 1.000 35.56310 570 PRO A O 1
ATOM 1610 N N . GLY A 1 216 ? 38.12005 -9.46061 8.88581 1.000 33.69124 571 GLY A N 1
ATOM 1611 C CA . GLY A 1 216 ? 37.35176 -9.22571 7.68285 1.000 34.48554 571 GLY A CA 1
ATOM 1612 C C . GLY A 1 216 ? 36.04791 -8.50992 7.91924 1.000 33.79107 571 GLY A C 1
ATOM 1613 O O . GLY A 1 216 ? 35.21139 -8.46374 7.00932 1.000 31.66284 571 GLY A O 1
ATOM 1614 N N . LEU A 1 217 ? 35.85018 -7.95061 9.11671 1.000 30.44448 572 LEU A N 1
ATOM 1615 C CA . LEU A 1 217 ? 34.62691 -7.24022 9.45791 1.000 29.39986 572 LEU A CA 1
ATOM 1616 C C . LEU A 1 217 ? 34.94503 -5.87279 10.04124 1.000 29.51683 572 LEU A C 1
ATOM 1617 O O . LEU A 1 217 ? 34.48984 -4.84927 9.52280 1.000 31.22247 572 LEU A O 1
ATOM 1622 N N . LYS A 1 218 ? 35.71270 -5.83744 11.12833 1.000 30.02499 573 LYS A N 1
ATOM 1623 C CA . LYS A 1 218 ? 36.10084 -4.55736 11.70495 1.000 30.43400 573 LYS A CA 1
ATOM 1624 C C . LYS A 1 218 ? 37.14871 -3.89307 10.82410 1.000 28.24946 573 LYS A C 1
ATOM 1625 O O . LYS A 1 218 ? 38.07188 -4.54767 10.34356 1.000 30.40767 573 LYS A O 1
ATOM 1631 N N . LYS A 1 219 ? 36.99640 -2.59060 10.60145 1.000 28.43969 574 LYS A N 1
ATOM 1632 C CA . LYS A 1 219 ? 37.90210 -1.84435 9.73845 1.000 28.76941 574 LYS A CA 1
ATOM 1633 C C . LYS A 1 219 ? 39.09024 -1.32722 10.53988 1.000 30.15268 574 LYS A C 1
ATOM 1634 O O . LYS A 1 219 ? 38.96665 -0.99666 11.72007 1.000 30.23028 574 LYS A O 1
ATOM 1639 N N . GLU A 1 220 ? 40.26031 -1.29228 9.89288 1.000 29.59477 575 GLU A N 1
ATOM 1640 C CA . GLU A 1 220 ? 41.50255 -1.02996 10.61654 1.000 29.47690 575 GLU A CA 1
ATOM 1641 C C . GLU A 1 220 ? 41.54115 0.36088 11.22976 1.000 29.60438 575 GLU A C 1
ATOM 1642 O O . GLU A 1 220 ? 42.27356 0.56978 12.19796 1.000 28.39736 575 GLU A O 1
ATOM 1648 N N . TRP A 1 221 ? 40.75182 1.30900 10.71510 1.000 29.70427 576 TRP A N 1
ATOM 1649 C CA . TRP A 1 221 ? 40.70681 2.63507 11.31902 1.000 28.73272 576 TRP A CA 1
ATOM 1650 C C . TRP A 1 221 ? 39.80615 2.69219 12.54073 1.000 28.69072 576 TRP A C 1
ATOM 1651 O O . TRP A 1 221 ? 39.84305 3.69062 13.25924 1.000 29.37013 576 TRP A O 1
ATOM 1662 N N . MET A 1 222 ? 39.00693 1.66117 12.79275 1.000 27.32068 577 MET A N 1
ATOM 1663 C CA . MET A 1 222 ? 38.13440 1.65637 13.95556 1.000 28.92189 577 MET A CA 1
ATOM 1664 C C . MET A 1 222 ? 38.92826 1.37353 15.21741 1.000 28.31271 577 MET A C 1
ATOM 1665 O O . MET A 1 222 ? 39.80481 0.50651 15.24056 1.000 29.40384 577 MET A O 1
ATOM 1670 N N . LYS A 1 223 ? 38.60751 2.10919 16.27361 1.000 28.52634 578 LYS A N 1
ATOM 1671 C CA . LYS A 1 223 ? 39.16265 1.83690 17.58952 1.000 27.55147 578 LYS A CA 1
ATOM 1672 C C . LYS A 1 223 ? 38.15734 1.01291 18.38743 1.000 27.17798 578 LYS A C 1
ATOM 1673 O O . LYS A 1 223 ? 38.28329 -0.21633 18.48897 1.000 26.28336 578 LYS A O 1
ATOM 1679 N N . PHE A 1 224 ? 37.15274 1.66232 18.96070 1.000 25.33007 579 PHE A N 1
ATOM 1680 C CA . PHE A 1 224 ? 36.10380 0.87471 19.57808 1.000 26.33384 579 PHE A CA 1
ATOM 1681 C C . PHE A 1 224 ? 35.26495 0.21101 18.50273 1.000 27.11193 579 PHE A C 1
ATOM 1682 O O . PHE A 1 224 ? 35.07782 0.74993 17.41473 1.000 25.55308 579 PHE A O 1
ATOM 1690 N N . PHE A 1 225 ? 34.75115 -0.96990 18.82927 1.000 25.94262 580 PHE A N 1
ATOM 1691 C CA . PHE A 1 225 ? 33.97633 -1.77227 17.88531 1.000 27.06178 580 PHE A CA 1
ATOM 1692 C C . PHE A 1 225 ? 33.26011 -2.79237 18.77014 1.000 27.41283 580 PHE A C 1
ATOM 1693 O O . PHE A 1 225 ? 33.88586 -3.75232 19.23244 1.000 26.28173 580 PHE A O 1
ATOM 1701 N N . GLY A 1 226 ? 31.97898 -2.55305 19.03859 1.000 25.37472 581 GLY A N 1
ATOM 1702 C CA . GLY A 1 226 ? 31.33523 -3.26176 20.12534 1.000 25.86054 581 GLY A CA 1
ATOM 1703 C C . GLY A 1 226 ? 29.86225 -3.52085 19.90912 1.000 26.21652 581 GLY A C 1
ATOM 1704 O O . GLY A 1 226 ? 29.18867 -2.85232 19.12395 1.000 26.26202 581 GLY A O 1
ATOM 1705 N N . THR A 1 227 ? 29.38066 -4.52206 20.63558 1.000 26.66334 582 THR A N 1
ATOM 1706 C CA . THR A 1 227 ? 27.96456 -4.82913 20.71101 1.000 27.43728 582 THR A CA 1
ATOM 1707 C C . THR A 1 227 ? 27.16955 -3.63825 21.24476 1.000 28.52554 582 THR A C 1
ATOM 1708 O O . THR A 1 227 ? 27.56440 -2.99730 22.22641 1.000 26.49959 582 THR A O 1
ATOM 1712 N N . ALA A 1 228 ? 26.04887 -3.32472 20.56886 1.000 28.90717 583 ALA A N 1
ATOM 1713 C CA . ALA A 1 228 ? 25.02220 -2.45586 21.14245 1.000 27.04759 583 ALA A CA 1
ATOM 1714 C C . ALA A 1 228 ? 24.12225 -3.35107 21.98334 1.000 26.74593 583 ALA A C 1
ATOM 1715 O O . ALA A 1 228 ? 23.33792 -4.13104 21.42682 1.000 28.02302 583 ALA A O 1
ATOM 1717 N N . PRO A 1 229 ? 24.22053 -3.29078 23.30774 1.000 24.97555 584 PRO A N 1
ATOM 1718 C CA . PRO A 1 229 ? 23.64341 -4.35996 24.14461 1.000 27.50041 584 PRO A CA 1
ATOM 1719 C C . PRO A 1 229 ? 22.12482 -4.44238 24.05855 1.000 26.31013 584 PRO A C 1
ATOM 1720 O O . PRO A 1 229 ? 21.42345 -3.44036 23.86774 1.000 28.51861 584 PRO A O 1
ATOM 1724 N N . GLY A 1 230 ? 21.61569 -5.65720 24.22695 1.000 26.33911 585 GLY A N 1
ATOM 1725 C CA . GLY A 1 230 ? 20.18226 -5.87416 24.17172 1.000 26.02093 585 GLY A CA 1
ATOM 1726 C C . GLY A 1 230 ? 19.86333 -7.09074 23.33822 1.000 26.83713 585 GLY A C 1
ATOM 1727 O O . GLY A 1 230 ? 20.11201 -8.21286 23.78713 1.000 27.29890 585 GLY A O 1
ATOM 1728 N N . LYS A 1 231 ? 19.35661 -6.88894 22.12018 1.000 25.23544 586 LYS A N 1
ATOM 1729 C CA . LYS A 1 231 ? 19.11028 -7.99089 21.20114 1.000 26.63341 586 LYS A CA 1
ATOM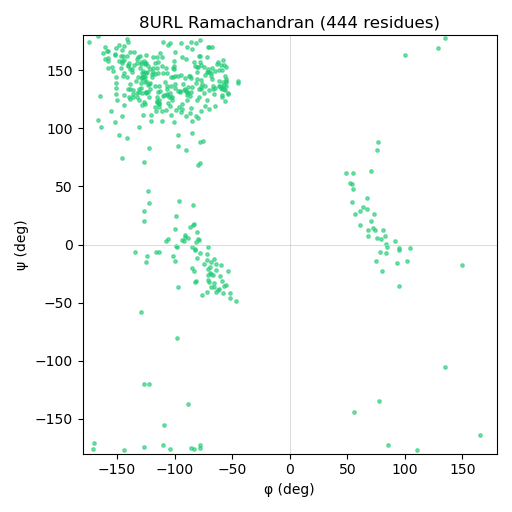 1730 C C . LYS A 1 231 ? 19.33410 -7.53403 19.76643 1.000 26.52333 586 LYS A C 1
ATOM 1731 O O . LYS A 1 231 ? 19.33161 -6.33899 19.46778 1.000 25.83902 586 LYS A O 1
ATOM 1737 N N . GLY A 1 232 ? 19.51040 -8.51597 18.87583 1.000 25.97962 587 GLY A N 1
ATOM 1738 C CA . GLY A 1 232 ? 19.34071 -8.32379 17.44998 1.000 27.70878 587 GLY A CA 1
ATOM 1739 C C . GLY A 1 232 ? 18.01957 -8.92321 16.94311 1.000 28.56299 587 GLY A C 1
ATOM 1740 O O . GLY A 1 232 ? 17.17742 -9.40027 17.70039 1.000 28.03953 587 GLY A O 1
ATOM 1741 N N . ILE A 1 233 ? 17.82610 -8.86261 15.62423 1.000 25.48755 588 ILE A N 1
ATOM 1742 C CA . ILE A 1 233 ? 16.60068 -9.38022 15.02620 1.000 28.13743 588 ILE A CA 1
ATOM 1743 C C . ILE A 1 233 ? 16.94372 -10.12460 13.74380 1.000 29.54471 588 ILE A C 1
ATOM 1744 O O . ILE A 1 233 ? 17.94659 -9.83428 13.08482 1.000 29.58190 588 ILE A O 1
ATOM 1749 N N . GLN A 1 234 ? 16.11933 -11.11809 13.41368 1.000 26.46004 589 GLN A N 1
ATOM 1750 C CA . GLN A 1 234 ? 16.18723 -11.80222 12.12959 1.000 30.45344 589 GLN A CA 1
ATOM 1751 C C . GLN A 1 234 ? 15.06531 -11.25791 11.25923 1.000 29.79393 589 GLN A C 1
ATOM 1752 O O . GLN A 1 234 ? 13.90465 -11.25244 11.67773 1.000 30.54542 589 GLN A O 1
ATOM 1758 N N . ILE A 1 235 ? 15.40721 -10.80784 10.05541 1.000 29.59958 590 ILE A N 1
ATOM 1759 C CA . ILE A 1 235 ? 14.41789 -10.14840 9.21187 1.000 32.17383 590 ILE A CA 1
ATOM 1760 C C . ILE A 1 235 ? 13.36080 -11.15737 8.78643 1.000 33.15383 590 ILE A C 1
ATOM 1761 O O . ILE A 1 235 ? 13.67803 -12.27841 8.36460 1.000 29.90754 590 ILE A O 1
ATOM 1766 N N . LYS A 1 236 ? 12.09692 -10.75927 8.89161 1.000 33.41692 591 LYS A N 1
ATOM 1767 C CA . LYS A 1 236 ? 10.98220 -11.62027 8.51348 1.000 37.68658 591 LYS A CA 1
ATOM 1768 C C . LYS A 1 236 ? 10.45378 -11.35366 7.10489 1.000 35.34472 591 LYS A C 1
ATOM 1769 O O . LYS A 1 236 ? 10.09152 -12.30229 6.41215 1.000 34.64408 591 LYS A O 1
ATOM 1773 N N . ASN A 1 237 ? 10.42374 -10.09896 6.65201 1.000 34.47999 592 ASN A N 1
ATOM 1774 C CA . ASN A 1 237 ? 9.76492 -9.72284 5.40612 1.000 36.21724 592 ASN A CA 1
ATOM 1775 C C . ASN A 1 237 ? 10.75297 -9.21942 4.35862 1.000 35.48849 592 ASN A C 1
ATOM 1776 O O . ASN A 1 237 ? 11.84355 -8.73838 4.66870 1.000 34.20094 592 ASN A O 1
ATOM 1781 N N . GLY A 1 238 ? 10.34097 -9.30883 3.10251 1.000 35.23399 593 GLY A N 1
ATOM 1782 C CA . GLY A 1 238 ? 11.12829 -8.73966 2.03130 1.000 36.16551 593 GLY A CA 1
ATOM 1783 C C . GLY A 1 238 ? 12.21848 -9.66111 1.52083 1.000 32.95221 593 GLY A C 1
ATOM 1784 O O . GLY A 1 238 ? 12.32606 -10.83030 1.89493 1.000 34.11989 593 GLY A O 1
ATOM 1785 N N . GLU A 1 239 ? 13.05429 -9.10053 0.64337 1.000 33.83239 594 GLU A N 1
ATOM 1786 C CA . GLU A 1 239 ? 14.07429 -9.91076 -0.01692 1.000 35.69785 594 GLU A CA 1
ATOM 1787 C C . GLU A 1 239 ? 15.16657 -10.37212 0.93597 1.000 36.13350 594 GLU A C 1
ATOM 1788 O O . GLU A 1 239 ? 15.87071 -11.33805 0.62574 1.000 32.02522 594 GLU A O 1
ATOM 1792 N N . HIS A 1 240 ? 15.31968 -9.71802 2.08731 1.000 34.83775 595 HIS A N 1
ATOM 1793 C CA . HIS A 1 240 ? 16.32776 -10.09974 3.06666 1.000 34.69412 595 HIS A CA 1
ATOM 1794 C C . HIS A 1 240 ? 15.74635 -10.93489 4.19018 1.000 33.03440 595 HIS A C 1
ATOM 1795 O O . HIS A 1 240 ? 16.29836 -10.95808 5.29022 1.000 36.67870 595 HIS A O 1
ATOM 1802 N N . LYS A 1 241 ? 14.63066 -11.60866 3.92885 1.000 34.64247 596 LYS A N 1
ATOM 1803 C CA . LYS A 1 241 ? 14.03933 -12.51673 4.90193 1.000 35.90345 596 LYS A CA 1
ATOM 1804 C C . LYS A 1 241 ? 15.06422 -13.57230 5.27657 1.000 33.08844 596 LYS A C 1
ATOM 1805 O O . LYS A 1 241 ? 15.72609 -14.13188 4.40187 1.000 31.22224 596 LYS A O 1
ATOM 1808 N N . GLY A 1 242 ? 15.20555 -13.83605 6.58222 1.000 32.76164 597 GLY A N 1
ATOM 1809 C CA . GLY A 1 242 ? 16.19903 -14.76728 7.07978 1.000 32.47777 597 GLY A CA 1
ATOM 1810 C C . GLY A 1 242 ? 17.52251 -14.14247 7.49077 1.000 32.48201 597 GLY A C 1
ATOM 1811 O O . GLY A 1 242 ? 18.31426 -14.79577 8.19471 1.000 29.37800 597 GLY A O 1
ATOM 1812 N N . ARG A 1 243 ? 17.78829 -12.90488 7.07261 1.000 30.36747 598 ARG A N 1
ATOM 1813 C CA . ARG A 1 243 ? 19.02775 -12.23216 7.44409 1.000 31.98538 598 ARG A CA 1
ATOM 1814 C C . ARG A 1 243 ? 19.07140 -11.94475 8.94534 1.000 32.06137 598 ARG A C 1
ATOM 1815 O O . ARG A 1 243 ? 18.08020 -11.50748 9.53489 1.000 31.80238 598 ARG A O 1
ATOM 1823 N N . LEU A 1 244 ? 20.23170 -12.19535 9.56329 1.000 31.23539 599 LEU A N 1
ATOM 1824 C CA . LEU A 1 244 ? 20.46431 -11.87359 10.97176 1.000 33.19898 599 LEU A CA 1
ATOM 1825 C C . LEU A 1 244 ? 21.03039 -10.46712 11.08721 1.000 31.99456 599 LEU A C 1
ATOM 1826 O O . LEU A 1 244 ? 21.98648 -10.13166 10.38941 1.000 31.27014 599 LEU A O 1
ATOM 1831 N N . VAL A 1 245 ? 20.46652 -9.65398 11.98028 1.000 29.10306 600 VAL A N 1
ATOM 1832 C CA . VAL A 1 245 ? 20.89234 -8.26642 12.13214 1.000 28.14376 600 VAL A CA 1
ATOM 1833 C C . VAL A 1 245 ? 21.18547 -7.99166 13.60873 1.000 28.67274 600 VAL A C 1
ATOM 1834 O O . VAL A 1 245 ? 20.29153 -8.11352 14.45351 1.000 23.88139 600 VAL A O 1
ATOM 1838 N N . PHE A 1 246 ? 22.43236 -7.60563 13.91139 1.000 30.10333 601 PHE A N 1
ATOM 1839 C CA . PHE A 1 246 ? 22.88815 -7.27294 15.26846 1.000 27.47378 601 PHE A CA 1
ATOM 1840 C C . PHE A 1 246 ? 23.29964 -5.81218 15.32262 1.000 25.89508 601 PHE A C 1
ATOM 1841 O O . PHE A 1 246 ? 24.23265 -5.42034 14.60647 1.000 27.89096 601 PHE A O 1
ATOM 1849 N N . PRO A 1 247 ? 22.66246 -4.96260 16.11956 1.000 26.52676 602 PRO A N 1
ATOM 1850 C CA . PRO A 1 247 ? 23.15737 -3.58842 16.24183 1.000 23.51495 602 PRO A CA 1
ATOM 1851 C C . PRO A 1 247 ? 24.51336 -3.52470 16.94906 1.000 28.64437 602 PRO A C 1
ATOM 1852 O O . PRO A 1 247 ? 24.80294 -4.28755 17.87714 1.000 27.35448 602 PRO A O 1
ATOM 1856 N N . ILE A 1 248 ? 25.36095 -2.61319 16.47562 1.000 25.83601 603 ILE A N 1
ATOM 1857 C CA . ILE A 1 248 ? 26.68775 -2.37721 17.02439 1.000 26.02639 603 ILE A CA 1
ATOM 1858 C C . ILE A 1 248 ? 26.94845 -0.87580 16.99625 1.000 27.12317 603 ILE A C 1
ATOM 1859 O O . ILE A 1 248 ? 26.12883 -0.09525 16.50601 1.000 24.68360 603 ILE A O 1
ATOM 1864 N N . TYR A 1 249 ? 28.10205 -0.47146 17.53204 1.000 25.77813 604 TYR A N 1
ATOM 1865 C CA . TYR A 1 249 ? 28.62810 0.85996 17.28142 1.000 26.19103 604 TYR A CA 1
ATOM 1866 C C . TYR A 1 249 ? 30.14469 0.80448 17.36765 1.000 26.75183 604 TYR A C 1
ATOM 1867 O O . TYR A 1 249 ? 30.73131 -0.19209 17.79905 1.000 27.35168 604 TYR A O 1
ATOM 1876 N N . TYR A 1 250 ? 30.77735 1.88756 16.93323 1.000 25.99811 605 TYR A N 1
ATOM 1877 C CA . TYR A 1 250 ? 32.22594 1.92125 16.84279 1.000 26.44306 605 TYR A CA 1
ATOM 1878 C C . TYR A 1 250 ? 32.67768 3.37174 16.84214 1.000 28.19450 605 TYR A C 1
ATOM 1879 O O . TYR A 1 250 ? 31.87569 4.29209 16.64824 1.000 26.69418 605 TYR A O 1
ATOM 1888 N N . THR A 1 251 ? 33.98242 3.55979 17.05240 1.000 27.78640 606 THR A N 1
ATOM 1889 C CA . THR A 1 251 ? 34.61889 4.86441 16.97846 1.000 28.08077 606 THR A CA 1
ATOM 1890 C C . THR A 1 251 ? 35.61451 4.87375 15.82496 1.000 30.01918 606 THR A C 1
ATOM 1891 O O . THR A 1 251 ? 36.03153 3.82472 15.31812 1.000 29.80196 606 THR A O 1
ATOM 1895 N N . ASN A 1 252 ? 35.97493 6.07686 15.40103 1.000 29.16108 607 ASN A N 1
ATOM 1896 C CA . ASN A 1 252 ? 37.01216 6.27088 14.40944 1.000 30.86005 607 ASN A CA 1
ATOM 1897 C C . ASN A 1 252 ? 38.24120 6.89039 15.07979 1.000 31.15619 607 ASN A C 1
ATOM 1898 O O . ASN A 1 252 ? 38.30282 7.02148 16.31324 1.000 31.02582 607 ASN A O 1
ATOM 1903 N N . GLN A 1 253 ? 39.22393 7.27666 14.25867 1.000 29.64487 608 GLN A N 1
ATOM 1904 C CA . GLN A 1 253 ? 40.47828 7.78599 14.79822 1.000 27.45451 608 GLN A CA 1
ATOM 1905 C C . GLN A 1 253 ? 40.25571 9.03444 15.62582 1.000 30.50865 608 GLN A C 1
ATOM 1906 O O . GLN A 1 253 ? 41.02732 9.30353 16.55271 1.000 29.60029 608 GLN A O 1
ATOM 1912 N N . ASN A 1 254 ? 39.19662 9.78961 15.32126 1.000 30.64873 609 ASN A N 1
ATOM 1913 C CA . ASN A 1 254 ? 38.77577 10.94867 16.09040 1.000 29.14077 609 ASN A CA 1
ATOM 1914 C C . ASN A 1 254 ? 38.00154 10.58515 17.34900 1.000 31.08737 609 ASN A C 1
ATOM 1915 O O . ASN A 1 254 ? 37.50815 11.49652 18.02385 1.000 31.84293 609 ASN A O 1
ATOM 1920 N N . ASN A 1 255 ? 37.87431 9.29192 17.67546 1.000 30.74514 610 ASN A N 1
ATOM 1921 C CA . ASN A 1 255 ? 37.06317 8.82198 18.80933 1.000 30.88107 610 ASN A CA 1
ATOM 1922 C C . ASN A 1 255 ? 35.58047 9.20012 18.67062 1.000 30.35733 610 ASN A C 1
ATOM 1923 O O . ASN A 1 255 ? 34.86359 9.34090 19.65915 1.000 28.19150 610 ASN A O 1
ATOM 1928 N N . PHE A 1 256 ? 35.08708 9.32298 17.44151 1.000 28.68990 611 PHE A N 1
ATOM 1929 C CA . PHE A 1 256 ? 33.68771 9.63833 17.20125 1.000 29.15546 611 PHE A CA 1
ATOM 1930 C C . PHE A 1 256 ? 32.88436 8.33998 17.12838 1.000 29.23023 611 PHE A C 1
ATOM 1931 O O . PHE A 1 256 ? 33.23105 7.43547 16.35511 1.000 28.56325 611 PHE A O 1
ATOM 1939 N N . GLN A 1 257 ? 31.79956 8.26128 17.91029 1.000 25.51190 612 GLN A N 1
ATOM 1940 C CA . GLN A 1 257 ? 30.93489 7.07923 17.94200 1.000 27.96696 612 GLN A CA 1
ATOM 1941 C C . GLN A 1 257 ? 29.87818 7.12417 16.83763 1.000 28.06996 612 GLN A C 1
ATOM 1942 O O . GLN A 1 257 ? 29.16574 8.12571 16.68947 1.000 26.25436 612 GLN A O 1
ATOM 1948 N N . SER A 1 258 ? 29.75364 6.01470 16.09978 1.000 26.97476 613 SER A N 1
ATOM 1949 C CA . SER A 1 258 ? 28.74938 5.82936 15.05363 1.000 28.79824 613 SER A CA 1
ATOM 1950 C C . SER A 1 258 ? 28.06850 4.46982 15.20267 1.000 28.18366 613 SER A C 1
ATOM 1951 O O . SER A 1 258 ? 28.74523 3.43846 15.31310 1.000 27.63850 613 SER A O 1
ATOM 1954 N N . SER A 1 259 ? 26.73576 4.46437 15.17164 1.000 28.31114 614 SER A N 1
ATOM 1955 C CA . SER A 1 259 ? 25.96080 3.23064 15.22944 1.000 25.11167 614 SER A CA 1
ATOM 1956 C C . SER A 1 259 ? 25.96348 2.53773 13.87344 1.000 27.34013 614 SER A C 1
ATOM 1957 O O . SER A 1 259 ? 26.14687 3.16306 12.83548 1.000 28.74159 614 SER A O 1
ATOM 1960 N N . ALA A 1 260 ? 25.72668 1.23311 13.88420 1.000 27.23395 615 ALA A N 1
ATOM 1961 C CA . ALA A 1 260 ? 25.59837 0.47332 12.64639 1.000 25.72587 615 ALA A CA 1
ATOM 1962 C C . ALA A 1 260 ? 25.00220 -0.87739 13.00521 1.000 26.54009 615 ALA A C 1
ATOM 1963 O O . ALA A 1 260 ? 24.72309 -1.16161 14.17346 1.000 26.16661 615 ALA A O 1
ATOM 1965 N N . VAL A 1 261 ? 24.80592 -1.71155 11.98960 1.000 28.25519 616 VAL A N 1
ATOM 1966 C CA . VAL A 1 261 ? 24.51579 -3.12211 12.19007 1.000 26.02274 616 VAL A CA 1
ATOM 1967 C C . VAL A 1 261 ? 25.51865 -3.92454 11.37886 1.000 28.69901 616 VAL A C 1
ATOM 1968 O O . VAL A 1 261 ? 26.00829 -3.48133 10.33080 1.000 26.54045 616 VAL A O 1
ATOM 1972 N N . ILE A 1 262 ? 25.85463 -5.09070 11.90495 1.000 26.45499 617 ILE A N 1
ATOM 1973 C CA . ILE A 1 262 ? 26.47031 -6.16607 11.14909 1.000 28.01418 617 ILE A CA 1
ATOM 1974 C C . ILE A 1 262 ? 25.36306 -7.16057 10.81949 1.000 27.47636 617 ILE A C 1
ATOM 1975 O O . ILE A 1 262 ? 24.37773 -7.27389 11.55913 1.000 26.97654 617 ILE A O 1
ATOM 1980 N N . TYR A 1 263 ? 25.50228 -7.87486 9.70393 1.000 27.53819 618 TYR A N 1
ATOM 1981 C CA . TYR A 1 263 ? 24.42722 -8.76676 9.27595 1.000 29.81921 618 TYR A CA 1
ATOM 1982 C C . TYR A 1 263 ? 24.99370 -9.99584 8.60048 1.000 29.25208 618 TYR A C 1
ATOM 1983 O O . TYR A 1 263 ? 26.09984 -9.97799 8.05972 1.000 30.51452 618 TYR A O 1
ATOM 1992 N N . SER A 1 264 ? 24.19949 -11.06255 8.61305 1.000 31.32159 619 SER A N 1
ATOM 1993 C CA . SER A 1 264 ? 24.62041 -12.33643 8.05602 1.000 29.53869 619 SER A CA 1
ATOM 1994 C C . SER A 1 264 ? 23.50685 -12.95808 7.23430 1.000 33.15430 619 SER A C 1
ATOM 1995 O O . SER A 1 264 ? 22.40164 -13.17465 7.74211 1.000 30.92856 619 SER A O 1
ATOM 1998 N N . ASP A 1 265 ? 23.82730 -13.30613 5.98645 1.000 31.68787 620 ASP A N 1
ATOM 1999 C CA . ASP A 1 265 ? 22.87773 -13.93814 5.08521 1.000 32.13779 620 ASP A CA 1
ATOM 2000 C C . ASP A 1 265 ? 23.03931 -15.44455 5.01223 1.000 33.20876 620 ASP A C 1
ATOM 2001 O O . ASP A 1 265 ? 22.25536 -16.09887 4.31906 1.000 34.93457 620 ASP A O 1
ATOM 2006 N N . ASP A 1 266 ? 24.00666 -16.01736 5.72673 1.000 32.90071 621 ASP A N 1
ATOM 2007 C CA . ASP A 1 266 ? 24.15458 -17.46640 5.79641 1.000 32.35692 621 ASP A CA 1
ATOM 2008 C C . ASP A 1 266 ? 24.09346 -17.95674 7.23515 1.000 31.64376 621 ASP A C 1
ATOM 2009 O O . ASP A 1 266 ? 24.78909 -18.89975 7.62498 1.000 30.85509 621 ASP A O 1
ATOM 2014 N N . PHE A 1 267 ? 23.25213 -17.30919 8.04149 1.000 31.77311 622 PHE A N 1
ATOM 2015 C CA . PHE A 1 267 ? 22.85962 -17.83819 9.34570 1.000 33.07565 622 PHE A CA 1
ATOM 2016 C C . PHE A 1 267 ? 24.03804 -17.87039 10.31697 1.000 34.72932 622 PHE A C 1
ATOM 2017 O O . PHE A 1 267 ? 24.20589 -18.82739 11.08301 1.000 33.18369 622 PHE A O 1
ATOM 2025 N N . GLY A 1 268 ? 24.86341 -16.81706 10.27550 1.000 32.37750 623 GLY A N 1
ATOM 2026 C CA . GLY A 1 268 ? 25.92877 -16.60417 11.23393 1.000 32.66520 623 GLY A CA 1
ATOM 2027 C C . GLY A 1 268 ? 27.31658 -16.96234 10.73747 1.000 33.93678 623 GLY A C 1
ATOM 2028 O O . GLY A 1 268 ? 28.30250 -16.55063 11.36660 1.000 35.01303 623 GLY A O 1
ATOM 2029 N N . GLU A 1 269 ? 27.41508 -17.70142 9.61932 1.000 30.72428 624 GLU A N 1
ATOM 2030 C CA . GLU A 1 269 ? 28.71054 -18.18817 9.13475 1.000 32.17839 624 GLU A CA 1
ATOM 2031 C C . GLU A 1 269 ? 29.63804 -17.03988 8.73333 1.000 32.38012 624 GLU A C 1
ATOM 2032 O O . GLU A 1 269 ? 30.84264 -17.08357 9.01700 1.000 29.11663 624 GLU A O 1
ATOM 2035 N N . THR A 1 270 ? 29.10220 -16.00953 8.06713 1.000 32.01776 625 THR A N 1
ATOM 2036 C CA . THR A 1 270 ? 29.88673 -14.84902 7.65826 1.000 28.70101 625 THR A CA 1
ATOM 2037 C C . THR A 1 270 ? 29.11344 -13.56845 7.93202 1.000 30.58567 625 THR A C 1
ATOM 2038 O O . THR A 1 270 ? 27.88074 -13.54136 7.88232 1.000 29.10132 625 THR A O 1
ATOM 2042 N N . TRP A 1 271 ? 29.85157 -12.48949 8.17963 1.000 32.34592 626 TRP A N 1
ATOM 2043 C CA . TRP A 1 271 ? 29.24381 -11.22333 8.55916 1.000 29.86307 626 TRP A CA 1
ATOM 20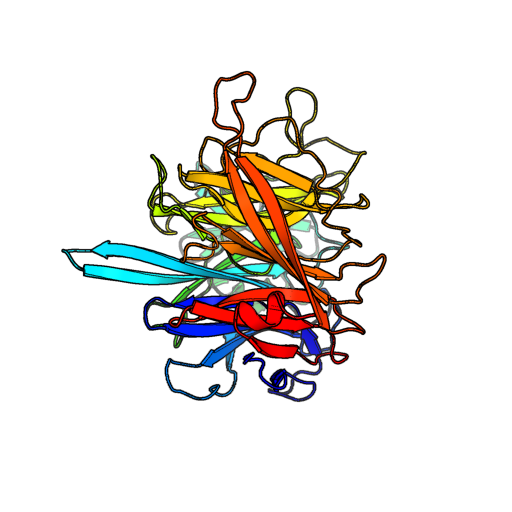44 C C . TRP A 1 271 ? 29.75030 -10.10257 7.66358 1.000 27.52741 626 TRP A C 1
ATOM 2045 O O . TRP A 1 271 ? 30.87415 -10.13130 7.15895 1.000 26.70843 626 TRP A O 1
ATOM 2056 N N . LYS A 1 272 ? 28.88790 -9.12405 7.45035 1.000 28.81481 627 LYS A N 1
ATOM 2057 C CA . LYS A 1 272 ? 29.25544 -7.89983 6.76337 1.000 30.75198 627 LYS A CA 1
ATOM 2058 C C . LYS A 1 272 ? 28.86436 -6.71848 7.63343 1.000 29.68941 627 LYS A C 1
ATOM 2059 O O . LYS A 1 272 ? 27.97607 -6.81389 8.48796 1.000 27.68358 627 LYS A O 1
ATOM 2065 N N . LEU A 1 273 ? 29.52258 -5.59271 7.39118 1.000 29.72904 628 LEU A N 1
ATOM 2066 C CA . LEU A 1 273 ? 29.25243 -4.37282 8.13397 1.000 30.29494 628 LEU A CA 1
ATOM 2067 C C . LEU A 1 273 ? 28.40293 -3.43558 7.27952 1.000 28.16068 628 LEU A C 1
ATOM 2068 O O . LEU A 1 273 ? 28.77685 -3.10109 6.15293 1.000 28.68822 628 LEU A O 1
ATOM 2073 N N . GLY A 1 274 ? 27.26481 -3.02672 7.79973 1.000 29.05685 629 GLY A N 1
ATOM 2074 C CA . GLY A 1 274 ? 26.51343 -1.98972 7.13433 1.000 29.77673 629 GLY A CA 1
ATOM 2075 C C . GLY A 1 274 ? 27.08614 -0.61884 7.40893 1.000 28.94402 629 GLY A C 1
ATOM 2076 O O . GLY A 1 274 ? 27.86037 -0.42279 8.34372 1.000 30.14190 629 GLY A O 1
ATOM 2077 N N . GLU A 1 275 ? 26.71380 0.34382 6.56915 1.000 30.38372 630 GLU A N 1
ATOM 2078 C CA . GLU A 1 275 ? 27.06655 1.72777 6.85010 1.000 28.62795 630 GLU A CA 1
ATOM 2079 C C . GLU A 1 275 ? 26.42927 2.19328 8.15426 1.000 29.23138 630 GLU A C 1
ATOM 2080 O O . GLU A 1 275 ? 25.42622 1.65727 8.61827 1.000 30.03564 630 GLU A O 1
ATOM 2086 N N . SER A 1 276 ? 27.02011 3.19787 8.73099 1.000 29.29963 631 SER A N 1
ATOM 2087 C CA . SER A 1 276 ? 26.40353 3.89997 9.82994 1.000 28.31946 631 SER A CA 1
ATOM 2088 C C . SER A 1 276 ? 25.37505 4.89533 9.29903 1.000 31.87277 631 SER A C 1
ATOM 2089 O O . SER A 1 276 ? 25.49192 5.37197 8.16676 1.000 30.77473 631 SER A O 1
ATOM 2092 N N . PRO A 1 277 ? 24.35306 5.22695 10.09036 1.000 29.50588 632 PRO A N 1
ATOM 2093 C CA . PRO A 1 277 ? 23.52267 6.38970 9.73980 1.000 30.56368 632 PRO A CA 1
ATOM 2094 C C . PRO A 1 277 ? 24.31556 7.68622 9.66887 1.000 29.65309 632 PRO A C 1
ATOM 2095 O O . PRO A 1 277 ? 23.82761 8.65342 9.07385 1.000 28.55870 632 PRO A O 1
ATOM 2099 N N . ILE A 1 278 ? 25.51761 7.73451 10.25714 1.000 30.59742 633 ILE A N 1
ATOM 2100 C CA . ILE A 1 278 ? 26.40494 8.89106 10.12055 1.000 30.15015 633 ILE A CA 1
ATOM 2101 C C . ILE A 1 278 ? 26.90184 9.05068 8.68436 1.000 31.08435 633 ILE A C 1
ATOM 2102 O O . ILE A 1 278 ? 27.24316 10.16078 8.25692 1.000 30.86607 633 ILE A O 1
ATOM 2107 N N . ASP A 1 279 ? 26.94986 7.96045 7.92817 1.000 29.81256 634 ASP A N 1
ATOM 2108 C CA . ASP A 1 279 ? 27.47718 7.97661 6.57398 1.000 32.18977 634 ASP A CA 1
ATOM 2109 C C . ASP A 1 279 ? 26.39497 8.52275 5.65527 1.000 33.48409 634 ASP A C 1
ATOM 2110 O O . ASP A 1 279 ? 25.36864 7.86991 5.43667 1.000 33.81062 634 ASP A O 1
ATOM 2115 N N . THR A 1 280 ? 26.60538 9.74301 5.15772 1.000 33.24005 635 THR A N 1
ATOM 2116 C CA . THR A 1 280 ? 25.66892 10.38780 4.24679 1.000 34.98039 635 THR A CA 1
ATOM 2117 C C . THR A 1 280 ? 26.41334 10.84752 2.99294 1.000 36.83801 635 THR A C 1
ATOM 2118 O O . THR A 1 280 ? 27.60303 10.55228 2.82865 1.000 35.17158 635 THR A O 1
ATOM 2122 N N . ALA A 1 281 ? 25.72766 11.56188 2.09206 1.000 37.57612 636 ALA A N 1
ATOM 2123 C CA . ALA A 1 281 ? 26.40182 12.04806 0.89435 1.000 39.15023 636 ALA A CA 1
ATOM 2124 C C . ALA A 1 281 ? 27.49982 13.05311 1.21778 1.000 40.15230 636 ALA A C 1
ATOM 2125 O O . ALA A 1 281 ? 28.35561 13.30836 0.36801 1.000 42.59289 636 ALA A O 1
ATOM 2127 N N . SER A 1 282 ? 27.50841 13.61690 2.42345 1.000 38.95636 637 SER A N 1
ATOM 2128 C CA . SER A 1 282 ? 28.45955 14.65673 2.76581 1.000 37.54319 637 SER A CA 1
ATOM 2129 C C . SER A 1 282 ? 29.31559 14.35261 3.99247 1.000 39.88868 637 SER A C 1
ATOM 2130 O O . SER A 1 282 ? 30.28239 15.08197 4.23901 1.000 39.64239 637 SER A O 1
ATOM 2133 N N . VAL A 1 283 ? 29.00898 13.30491 4.75607 1.000 39.88016 638 VAL A N 1
ATOM 2134 C CA . VAL A 1 283 ? 29.75675 12.95200 5.96017 1.000 36.22658 638 VAL A CA 1
ATOM 2135 C C . VAL A 1 283 ? 30.17715 11.49302 5.84711 1.000 34.47407 638 VAL A C 1
ATOM 2136 O O . VAL A 1 283 ? 29.43835 10.66932 5.29843 1.000 34.57492 638 VAL A O 1
ATOM 2140 N N . SER A 1 284 ? 31.36518 11.17221 6.35467 1.000 33.68228 639 SER A N 1
ATOM 2141 C CA . SER A 1 284 ? 31.85941 9.80072 6.39513 1.000 32.96555 639 SER A CA 1
ATOM 2142 C C . SER A 1 284 ? 32.17277 9.42396 7.83352 1.000 32.76668 639 SER A C 1
ATOM 2143 O O . SER A 1 284 ? 32.92499 10.13316 8.50903 1.000 32.26489 639 SER A O 1
ATOM 2146 N N . SER A 1 285 ? 31.61131 8.30621 8.30399 1.000 31.47595 640 SER A N 1
ATOM 2147 C CA . SER A 1 285 ? 31.88996 7.92736 9.68672 1.000 31.88498 640 SER A CA 1
ATOM 2148 C C . SER A 1 285 ? 33.35558 7.56212 9.90294 1.000 32.05437 640 SER A C 1
ATOM 2149 O O . SER A 1 2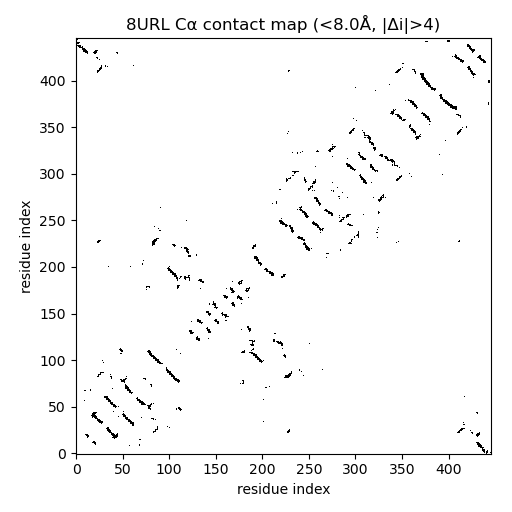85 ? 33.79014 7.47477 11.05865 1.000 31.57468 640 SER A O 1
ATOM 2152 N N . GLU A 1 286 ? 34.13633 7.38134 8.82923 1.000 31.84088 641 GLU A N 1
ATOM 2153 C CA . GLU A 1 286 ? 35.56753 7.15617 9.00359 1.000 30.70671 641 GLU A CA 1
ATOM 2154 C C . GLU A 1 286 ? 36.29073 8.41228 9.47538 1.000 31.47995 641 GLU A C 1
ATOM 2155 O O . GLU A 1 286 ? 37.27772 8.30698 10.21298 1.000 31.32887 641 GLU A O 1
ATOM 2161 N N . THR A 1 287 ? 35.82810 9.60087 9.07262 1.000 29.76130 642 THR A N 1
ATOM 2162 C CA . THR A 1 287 ? 36.60002 10.83188 9.24740 1.000 29.12570 642 THR A CA 1
ATOM 2163 C C . THR A 1 287 ? 35.86414 11.92749 9.98775 1.000 32.26633 642 THR A C 1
ATOM 2164 O O . THR A 1 287 ? 36.50923 12.90226 10.39294 1.000 30.58295 642 THR A O 1
ATOM 2168 N N . VAL A 1 288 ? 34.54239 11.82999 10.13958 1.000 32.60651 643 VAL A N 1
ATOM 2169 C CA . VAL A 1 288 ? 33.74071 12.75265 10.93930 1.000 33.00289 643 VAL A CA 1
ATOM 2170 C C . VAL A 1 288 ? 34.42948 13.02290 12.27339 1.000 33.15463 643 VAL A C 1
ATOM 2171 O O . VAL A 1 288 ? 35.00979 12.11538 12.88813 1.000 31.77291 643 VAL A O 1
ATOM 2175 N N . SER A 1 289 ? 34.37560 14.27534 12.72722 1.000 32.36368 644 SER A N 1
ATOM 2176 C CA . SER A 1 289 ? 34.99652 14.65355 13.98894 1.000 31.71223 644 SER A CA 1
ATOM 2177 C C . SER A 1 289 ? 34.12224 15.51937 14.86672 1.000 34.40594 644 SER A C 1
ATOM 2178 O O . SER A 1 289 ? 34.53568 15.81607 15.99096 1.000 34.43788 644 SER A O 1
ATOM 2181 N N . SER A 1 290 ? 32.95732 15.96397 14.39720 1.000 34.09321 645 SER A N 1
ATOM 2182 C CA . SER A 1 290 ? 32.07631 16.79857 15.19740 1.000 32.86809 645 SER A CA 1
ATOM 2183 C C . SER A 1 290 ? 30.63176 16.58962 14.75539 1.000 30.49755 645 SER A C 1
ATOM 2184 O O . SER A 1 290 ? 30.35505 16.05623 13.68158 1.000 33.29556 645 SER A O 1
ATOM 2187 N N . GLY A 1 291 ? 29.71090 16.99800 15.60134 1.000 30.22387 646 GLY A N 1
ATOM 2188 C CA . GLY A 1 291 ? 28.30917 16.71616 15.38146 1.000 29.96584 646 GLY A CA 1
ATOM 2189 C C . GLY A 1 291 ? 27.77492 15.70914 16.38984 1.000 31.57819 646 GLY A C 1
ATOM 2190 O O . GLY A 1 291 ? 28.46762 15.26498 17.30801 1.000 29.73771 646 GLY A O 1
ATOM 2191 N N . THR A 1 292 ? 26.50435 15.35222 16.18858 1.000 31.40435 647 THR A N 1
ATOM 2192 C CA . THR A 1 292 ? 25.82405 14.42567 17.08100 1.000 27.56938 647 THR A CA 1
ATOM 2193 C C . THR A 1 292 ? 26.35616 13.01093 16.89002 1.000 29.88642 647 THR A C 1
ATOM 2194 O O . THR A 1 292 ? 26.34821 12.47783 15.77435 1.000 28.96363 647 THR A O 1
ATOM 2198 N N . GLN A 1 293 ? 26.82554 12.39778 17.97378 1.000 28.09658 648 GLN A N 1
ATOM 2199 C CA . GLN A 1 293 ? 27.30081 11.02389 17.89730 1.000 27.51641 648 GLN A CA 1
ATOM 2200 C C . GLN A 1 293 ? 26.12308 10.08278 18.07848 1.000 27.59906 648 GLN A C 1
ATOM 2201 O O . GLN A 1 293 ? 25.18893 10.37552 18.82815 1.000 27.10374 648 GLN A O 1
ATOM 2207 N N . LEU A 1 294 ? 26.14600 8.98183 17.34807 1.000 27.27003 649 LEU A N 1
ATOM 2208 C CA . LEU A 1 294 ? 25.10518 7.96946 17.41317 1.000 26.90098 649 LEU A CA 1
ATOM 2209 C C . LEU A 1 294 ? 25.76902 6.72445 17.97487 1.000 28.02945 649 LEU A C 1
ATOM 2210 O O . LEU A 1 294 ? 26.76894 6.26545 17.42081 1.000 28.14732 649 LEU A O 1
ATOM 2215 N N . THR A 1 295 ? 25.26527 6.20774 19.10609 1.000 27.89668 650 THR A N 1
ATOM 2216 C CA . THR A 1 295 ? 26.05063 5.22955 19.85260 1.000 29.01812 650 THR A CA 1
ATOM 2217 C C . THR A 1 295 ? 25.23424 3.94215 19.97541 1.000 27.34231 650 THR A C 1
ATOM 2218 O O . THR A 1 295 ? 24.92019 3.33273 18.95562 1.000 27.55832 650 THR A O 1
ATOM 2222 N N . GLU A 1 296 ? 24.93196 3.49016 21.19691 1.000 25.05206 651 GLU A N 1
ATOM 2223 C CA . GLU A 1 296 ? 24.12975 2.28723 21.40563 1.000 24.63217 651 GLU A CA 1
ATOM 2224 C C . GLU A 1 296 ? 22.77511 2.39572 20.71034 1.000 23.56734 651 GLU A C 1
ATOM 2225 O O . GLU A 1 296 ? 22.16428 3.46284 20.65481 1.000 27.45746 651 GLU A O 1
ATOM 2231 N N . CYS A 1 297 ? 22.29342 1.26695 20.19509 1.000 25.40339 652 CYS A N 1
ATOM 2232 C CA . CYS A 1 297 ? 21.11115 1.28240 19.34977 1.000 25.11268 652 CYS A CA 1
ATOM 2233 C C . CYS A 1 297 ? 20.45696 -0.08910 19.32892 1.000 26.03866 652 CYS A C 1
ATOM 2234 O O . CYS A 1 297 ? 21.08122 -1.11053 19.64511 1.000 23.25589 652 CYS A O 1
ATOM 2237 N N . GLN A 1 298 ? 19.18344 -0.08352 18.92852 1.000 26.06594 653 GLN A N 1
ATOM 2238 C CA . GLN A 1 298 ? 18.38124 -1.28213 18.71888 1.000 25.32822 653 GLN A CA 1
ATOM 2239 C C . GLN A 1 298 ? 17.54012 -1.08896 17.45826 1.000 25.97007 653 GLN A C 1
ATOM 2240 O O . GLN A 1 298 ? 17.27406 0.03419 17.02013 1.000 26.37699 653 GLN A O 1
ATOM 2246 N N . VAL A 1 299 ? 17.13965 -2.19373 16.85733 1.000 24.02473 654 VAL A N 1
ATOM 2247 C CA . VAL A 1 299 ? 16.53113 -2.16789 15.53711 1.000 27.95752 654 VAL A CA 1
ATOM 2248 C C . VAL A 1 299 ? 15.21303 -2.93238 15.56956 1.000 29.49954 654 VAL A C 1
ATOM 2249 O O . VAL A 1 299 ? 15.07743 -3.93307 16.28715 1.000 26.91452 654 VAL A O 1
ATOM 2253 N N . VAL A 1 300 ? 14.23039 -2.43570 14.80966 1.000 28.60731 655 VAL A N 1
ATOM 2254 C CA . VAL A 1 300 ? 12.98297 -3.14740 14.58192 1.000 29.23462 655 VAL A CA 1
ATOM 2255 C C . VAL A 1 300 ? 12.66570 -3.14650 13.09006 1.000 30.64970 655 VAL A C 1
ATOM 2256 O O . VAL A 1 300 ? 13.19462 -2.34786 12.31478 1.000 29.78793 655 VAL A O 1
ATOM 2260 N N . GLU A 1 301 ? 11.78611 -4.06349 12.69422 1.000 32.06544 656 GLU A N 1
ATOM 2261 C CA . GLU A 1 301 ? 11.41970 -4.26987 11.29883 1.000 28.75991 656 GLU A CA 1
ATOM 2262 C C . GLU A 1 301 ? 10.00250 -3.76363 11.03164 1.000 31.09182 656 GLU A C 1
ATOM 2263 O O . GLU A 1 301 ? 9.10310 -3.93958 11.85990 1.000 29.14712 656 GLU A O 1
ATOM 2269 N N . MET A 1 302 ? 9.81072 -3.12683 9.87886 1.000 32.17870 657 MET A N 1
ATOM 2270 C CA . MET A 1 302 ? 8.50260 -2.67131 9.42129 1.000 32.41339 657 MET A CA 1
ATOM 2271 C C . MET A 1 302 ? 7.78837 -3.80480 8.70457 1.000 32.95371 657 MET A C 1
ATOM 2272 O O . MET A 1 302 ? 8.38248 -4.84418 8.41587 1.000 35.29752 657 MET A O 1
ATOM 2277 N N . PRO A 1 303 ? 6.49142 -3.66001 8.41522 1.000 33.16249 658 PRO A N 1
ATOM 2278 C CA . PRO A 1 303 ? 5.77907 -4.77557 7.76473 1.000 34.14404 658 PRO A CA 1
ATOM 2279 C C . PRO A 1 303 ? 6.36458 -5.20049 6.42046 1.000 36.62132 658 PRO A C 1
ATOM 2280 O O . PRO A 1 303 ? 6.30341 -6.39264 6.09026 1.000 35.45612 658 PRO A O 1
ATOM 2284 N N . ASN A 1 304 ? 6.95298 -4.28333 5.64531 1.000 35.01768 659 ASN A N 1
ATOM 2285 C CA . ASN A 1 304 ? 7.52306 -4.63167 4.35015 1.000 36.27569 659 ASN A CA 1
ATOM 2286 C C . ASN A 1 304 ? 8.99344 -5.01082 4.43688 1.000 39.68753 659 ASN A C 1
ATOM 2287 O O . ASN A 1 304 ? 9.62834 -5.21303 3.39663 1.000 39.84640 659 ASN A O 1
ATOM 2292 N N . GLY A 1 305 ? 9.55232 -5.11393 5.64237 1.000 38.13466 660 GLY A N 1
ATOM 2293 C CA . GLY A 1 305 ? 10.94652 -5.46995 5.79433 1.000 36.53978 660 GLY A CA 1
ATOM 2294 C C . GLY A 1 305 ? 11.87641 -4.29515 5.93061 1.000 32.87077 660 GLY A C 1
ATOM 2295 O O . GLY A 1 305 ? 13.07427 -4.49719 6.13357 1.000 33.69314 660 GLY A O 1
ATOM 2296 N N . GLN A 1 306 ? 11.35443 -3.08042 5.84010 1.000 36.09328 661 GLN A N 1
ATOM 2297 C CA . GLN A 1 306 ? 12.12999 -1.87600 6.10111 1.000 33.27273 661 GLN A CA 1
ATOM 2298 C C . GLN A 1 306 ? 12.63733 -1.87047 7.54462 1.000 33.93860 661 GLN A C 1
ATOM 2299 O O . GLN A 1 306 ? 11.92294 -2.27230 8.46899 1.000 31.64707 661 GLN A O 1
ATOM 2305 N N . LEU A 1 307 ? 13.87764 -1.41034 7.74733 1.000 32.94615 662 LEU A N 1
ATOM 2306 C CA . LEU A 1 307 ? 14.47174 -1.38680 9.08171 1.000 31.56875 662 LEU A CA 1
ATOM 2307 C C . LEU A 1 307 ? 14.43281 0.00766 9.70179 1.000 30.74701 662 LEU A C 1
ATOM 2308 O O . LEU A 1 307 ? 14.63131 1.01508 9.01554 1.000 30.17169 662 LEU A O 1
ATOM 2313 N N . LYS A 1 308 ? 14.22792 0.04605 11.02027 1.000 30.49751 663 LYS A N 1
ATOM 2314 C CA . LYS A 1 308 ? 14.23186 1.27403 11.81641 1.000 30.05473 663 LYS A CA 1
ATOM 2315 C C . LYS A 1 308 ? 15.22185 1.10282 12.95787 1.000 29.12079 663 LYS A C 1
ATOM 2316 O O . LYS A 1 308 ? 15.07853 0.17821 13.76648 1.000 30.41638 663 LYS A O 1
ATOM 2322 N N . LEU A 1 309 ? 16.22020 1.97654 13.02466 1.000 25.73977 664 LEU A N 1
ATOM 2323 C CA . LEU A 1 309 ? 17.28586 1.87738 14.01760 1.000 28.05241 664 LEU A CA 1
ATOM 2324 C C . LEU A 1 309 ? 17.13080 3.03540 14.99470 1.000 26.32111 664 LEU A C 1
ATOM 2325 O O . LEU A 1 309 ? 17.27391 4.19629 14.59847 1.000 24.57218 664 LEU A O 1
ATOM 2330 N N . PHE A 1 310 ? 16.82937 2.71702 16.26085 1.000 25.08324 665 PHE A N 1
ATOM 2331 C CA . PHE A 1 310 ? 16.66838 3.70796 17.32401 1.000 26.18715 665 PHE A CA 1
ATOM 2332 C C . PHE A 1 310 ? 17.98787 3.83184 18.06274 1.000 28.01781 665 PHE A C 1
ATOM 2333 O O . PHE A 1 310 ? 18.53161 2.81402 18.50438 1.000 25.62692 665 PHE A O 1
ATOM 2341 N N . MET A 1 311 ? 18.45824 5.07097 18.27368 1.000 25.86542 666 MET A N 1
ATOM 2342 C CA . MET A 1 311 ? 19.85008 5.31188 18.65652 1.000 25.78203 666 MET A CA 1
ATOM 2343 C C . MET A 1 311 ? 19.96223 6.24262 19.85292 1.000 26.00320 666 MET A C 1
ATOM 2344 O O . MET A 1 311 ? 19.45926 7.37040 19.82060 1.000 26.05451 666 MET A O 1
ATOM 2349 N N . ARG A 1 312 ? 20.65044 5.77461 20.89005 1.000 26.21262 667 ARG A N 1
ATOM 2350 C CA . ARG A 1 312 ? 21.24398 6.67003 21.86533 1.000 26.84714 667 ARG A CA 1
ATOM 2351 C C . ARG A 1 312 ? 22.14539 7.64426 21.12145 1.000 26.83673 667 ARG A C 1
ATOM 2352 O O . ARG A 1 312 ? 22.79061 7.28217 20.13839 1.000 28.86628 667 ARG A O 1
ATOM 2360 N N . ASN A 1 313 ? 22.16596 8.89197 21.56399 1.000 28.03942 668 ASN A N 1
ATOM 2361 C CA . ASN A 1 313 ? 22.95736 9.89569 20.86606 1.000 28.76659 668 ASN A CA 1
ATOM 2362 C C . ASN A 1 313 ? 23.20270 11.05462 21.81849 1.000 27.58352 668 ASN A C 1
ATOM 2363 O O . ASN A 1 313 ? 22.61405 11.12583 22.89909 1.000 28.54276 668 ASN A O 1
ATOM 2368 N N . THR A 1 314 ? 24.09105 11.96247 21.41449 1.000 28.05876 669 THR A N 1
ATOM 2369 C CA . THR A 1 314 ? 24.42590 13.07956 22.29318 1.000 29.17553 669 THR A CA 1
ATOM 2370 C C . THR A 1 314 ? 23.41404 14.22318 22.23109 1.000 29.67320 669 THR A C 1
ATOM 2371 O O . THR A 1 314 ? 23.62058 15.24608 22.89414 1.000 30.36034 669 THR A O 1
ATOM 2375 N N . GLY A 1 315 ? 22.33810 14.08661 21.45908 1.000 29.16623 670 GLY A N 1
ATOM 2376 C CA . GLY A 1 315 ? 21.25994 15.05018 21.46326 1.000 28.85612 670 GLY A CA 1
ATOM 2377 C C . GLY A 1 315 ? 20.24593 14.75238 22.55108 1.000 30.99760 670 GLY A C 1
ATOM 2378 O O . GLY A 1 315 ? 20.41446 13.85846 23.38225 1.000 31.22350 670 GLY A O 1
ATOM 2379 N N . SER A 1 316 ? 19.17864 15.53612 22.55038 1.000 29.01407 671 SER A N 1
ATOM 2380 C CA . SER A 1 316 ? 18.19938 15.44089 23.61092 1.000 29.10327 671 SER A CA 1
ATOM 2381 C C . SER A 1 316 ? 17.16464 14.35333 23.36337 1.000 30.35780 671 SER A C 1
ATOM 2382 O O . SER A 1 316 ? 16.54036 13.88479 24.32199 1.000 30.71324 671 SER A O 1
ATOM 2385 N N . TYR A 1 317 ? 16.98772 13.91966 22.12138 1.000 28.66579 672 TYR A N 1
ATOM 2386 C CA . TYR A 1 317 ? 15.95197 12.96460 21.77121 1.000 28.27013 672 TYR A CA 1
ATOM 2387 C C . TYR A 1 317 ? 16.53492 11.80873 20.97500 1.000 28.34293 672 TYR A C 1
ATOM 2388 O O . TYR A 1 317 ? 17.58876 11.91673 20.34617 1.000 28.15816 672 TYR A O 1
ATOM 2397 N N .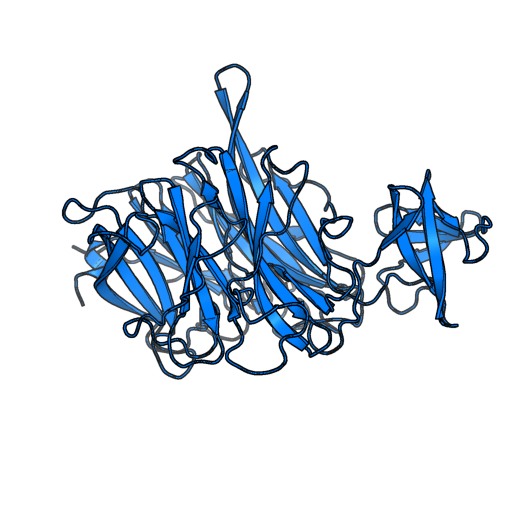 THR A 1 318 ? 15.81003 10.69722 21.01673 1.000 28.53803 673 THR A N 1
ATOM 2398 C CA . THR A 1 318 ? 16.14369 9.51029 20.24654 1.000 27.84135 673 THR A CA 1
ATOM 2399 C C . THR A 1 318 ? 16.17954 9.81807 18.75142 1.000 29.48551 673 THR A C 1
ATOM 2400 O O . THR A 1 318 ? 15.23258 10.38264 18.19842 1.000 31.82550 673 THR A O 1
ATOM 2404 N N . ARG A 1 319 ? 17.26913 9.43383 18.09913 1.000 28.03871 674 ARG A N 1
ATOM 2405 C CA . ARG A 1 319 ? 17.39183 9.49448 16.64802 1.000 27.35265 674 ARG A CA 1
ATOM 2406 C C . ARG A 1 319 ? 16.98094 8.16287 16.04005 1.000 28.83854 674 ARG A C 1
ATOM 2407 O O . ARG A 1 319 ? 17.34980 7.09721 16.54053 1.000 27.77401 674 ARG A O 1
ATOM 2415 N N . ILE A 1 320 ? 16.23629 8.22094 14.94424 1.000 27.24272 675 ILE A N 1
ATOM 2416 C CA . ILE A 1 320 ? 15.77565 7.01566 14.26584 1.000 28.23861 675 ILE A CA 1
ATOM 2417 C C . ILE A 1 320 ? 16.22595 7.08665 12.82021 1.000 28.19914 675 ILE A C 1
ATOM 2418 O O . ILE A 1 320 ? 16.02972 8.11272 12.15804 1.000 29.11609 675 ILE A O 1
ATOM 2423 N N . ALA A 1 321 ? 16.82059 6.00577 12.33132 1.000 26.52854 676 ALA A N 1
ATOM 2424 C CA . ALA A 1 321 ? 17.25553 5.92066 10.94677 1.000 27.96064 676 ALA A CA 1
ATOM 2425 C C . ALA A 1 321 ? 16.49377 4.80199 10.25404 1.000 30.22206 676 ALA A C 1
ATOM 2426 O O . ALA A 1 321 ? 16.02689 3.85634 10.89285 1.000 27.96926 676 ALA A O 1
ATOM 2428 N N . THR A 1 322 ? 16.39913 4.90690 8.93319 1.000 29.08631 677 THR A N 1
ATOM 2429 C CA . THR A 1 322 ? 15.64630 3.97143 8.11165 1.000 28.97708 677 THR A CA 1
ATOM 2430 C C . THR A 1 322 ? 16.56431 3.33634 7.06858 1.000 29.93084 677 THR A C 1
ATOM 2431 O O . THR A 1 322 ? 17.40309 4.01192 6.46737 1.000 30.11500 677 THR A O 1
ATOM 2435 N N . SER A 1 323 ? 16.41925 2.03410 6.86519 1.000 30.72299 678 SER A N 1
ATOM 2436 C CA . SER A 1 323 ? 17.17930 1.29800 5.86187 1.000 31.65566 678 SER A CA 1
ATOM 2437 C C . SER A 1 323 ? 16.20734 0.58542 4.94013 1.000 33.03841 678 SER A C 1
ATOM 2438 O O . SER A 1 323 ? 15.30053 -0.10579 5.41181 1.000 32.27547 678 SER A O 1
ATOM 2441 N N . PHE A 1 324 ? 16.41015 0.74040 3.63649 1.000 32.19170 679 PHE A N 1
ATOM 2442 C CA . PHE A 1 324 ? 15.59271 0.08323 2.63334 1.000 31.12226 679 PHE A CA 1
ATOM 2443 C C . PHE A 1 324 ? 16.24732 -1.17687 2.10643 1.000 32.81206 679 PHE A C 1
ATOM 2444 O O . PHE A 1 324 ? 15.64572 -1.87410 1.28317 1.000 33.55091 679 PHE A O 1
ATOM 2452 N N . ASP A 1 325 ? 17.46384 -1.49080 2.56809 1.000 35.07332 680 ASP A N 1
ATOM 2453 C CA . ASP A 1 325 ? 18.23546 -2.60184 2.02712 1.000 33.48462 680 ASP A CA 1
ATOM 2454 C C . ASP A 1 325 ? 18.69773 -3.56311 3.11787 1.000 34.14565 680 ASP A C 1
ATOM 2455 O O . ASP A 1 325 ? 19.74422 -4.20724 2.98384 1.000 33.25478 680 ASP A O 1
ATOM 2460 N N . GLY A 1 326 ? 17.94514 -3.66844 4.20905 1.000 33.40554 681 GLY A N 1
ATOM 2461 C CA . GLY A 1 326 ? 18.25019 -4.67899 5.20646 1.000 30.20071 681 GLY A CA 1
ATOM 2462 C C . GLY A 1 326 ? 19.46870 -4.40971 6.06295 1.000 29.81630 681 GLY A C 1
ATOM 2463 O O . GLY A 1 326 ? 20.07054 -5.35527 6.57258 1.000 29.73342 681 GLY A O 1
ATOM 2464 N N . GLY A 1 327 ? 19.83678 -3.14146 6.25579 1.000 32.35678 682 GLY A N 1
ATOM 2465 C CA . GLY A 1 327 ? 20.93007 -2.76062 7.13175 1.000 29.16901 682 GLY A CA 1
ATOM 2466 C C . GLY A 1 327 ? 22.21999 -2.35373 6.43947 1.000 30.64322 682 GLY A C 1
ATOM 2467 O O . GLY A 1 327 ? 23.18373 -1.98729 7.12987 1.000 30.17960 682 GLY A O 1
ATOM 2468 N N . ALA A 1 328 ? 22.28291 -2.42272 5.10605 1.000 29.13965 683 ALA A N 1
ATOM 2469 C CA . ALA A 1 328 ? 23.52602 -2.09939 4.40593 1.000 28.53184 683 ALA A CA 1
ATOM 2470 C C . ALA A 1 328 ? 23.80652 -0.60453 4.44754 1.000 29.32062 683 ALA A C 1
ATOM 2471 O O . ALA A 1 328 ? 24.95572 -0.18096 4.63495 1.000 29.92426 683 ALA A O 1
ATOM 2473 N N . THR A 1 329 ? 22.76633 0.20619 4.28170 1.000 28.94494 684 THR A N 1
ATOM 2474 C CA . THR A 1 329 ? 22.86924 1.66052 4.25154 1.000 29.44562 684 THR A CA 1
ATOM 2475 C C . THR A 1 329 ? 21.61226 2.20639 4.89581 1.000 28.56840 684 THR A C 1
ATOM 2476 O O . THR A 1 329 ? 20.63236 1.48308 5.08018 1.000 30.40369 684 THR A O 1
ATOM 2480 N N . TRP A 1 330 ? 21.62822 3.49912 5.19639 1.000 28.72570 685 TRP A N 1
ATOM 2481 C CA . TRP A 1 330 ? 20.50660 4.16247 5.83676 1.000 29.91591 685 TRP A CA 1
ATOM 2482 C C . TRP A 1 330 ? 20.20540 5.47194 5.12006 1.000 31.25488 685 TRP A C 1
ATOM 2483 O O . TRP A 1 330 ? 21.11917 6.18477 4.69778 1.000 32.52829 685 TRP A O 1
ATOM 2494 N N . HIS A 1 331 ? 18.91668 5.77147 4.98208 1.000 32.22300 686 HIS A N 1
ATOM 2495 C CA . HIS A 1 331 ? 18.45793 7.05037 4.45518 1.000 33.71504 686 HIS A CA 1
ATOM 2496 C C . HIS A 1 331 ? 19.24082 8.18782 5.09521 1.000 33.83707 686 HIS A C 1
ATOM 2497 O O . HIS A 1 331 ? 19.52022 8.16888 6.29687 1.000 32.47453 686 HIS A O 1
ATOM 2504 N N . ASP A 1 332 ? 19.60787 9.17522 4.28102 1.000 32.57975 687 ASP A N 1
ATOM 2505 C CA . ASP A 1 332 ? 20.48236 10.23060 4.77479 1.000 32.15634 687 ASP A CA 1
ATOM 2506 C C . ASP A 1 332 ? 19.79379 11.18541 5.74075 1.000 32.20430 687 ASP A C 1
ATOM 2507 O O . ASP A 1 332 ? 20.48400 11.96321 6.40487 1.000 34.93216 687 ASP A O 1
ATOM 2512 N N . GLU A 1 333 ? 18.47157 11.15950 5.84836 1.000 32.02855 688 GLU A N 1
ATOM 2513 C CA . GLU A 1 333 ? 17.78591 11.96617 6.84766 1.000 31.95292 688 GLU A CA 1
ATOM 2514 C C . GLU A 1 333 ? 17.57128 11.11355 8.09569 1.000 30.66490 688 GLU A C 1
ATOM 2515 O O . GLU A 1 333 ? 16.94227 10.05110 8.02846 1.000 31.57920 688 GLU A O 1
ATOM 2517 N N . VAL A 1 334 ? 18.11299 11.56385 9.22380 1.000 31.99983 689 VAL A N 1
ATOM 2518 C CA . VAL A 1 334 ? 18.04532 10.81964 10.48413 1.000 30.69248 689 VAL A CA 1
ATOM 2519 C C . VAL A 1 334 ? 17.38096 11.68505 11.54469 1.000 30.02522 689 VAL A C 1
ATOM 2520 O O . VAL A 1 334 ? 18.07647 12.31949 12.34663 1.000 31.35250 689 VAL A O 1
ATOM 2524 N N . PRO A 1 335 ? 16.05442 11.73022 11.59456 1.000 30.85781 690 PRO A N 1
ATOM 2525 C CA . PRO A 1 335 ? 15.36865 12.70238 12.45175 1.000 30.68939 690 PRO A CA 1
ATOM 2526 C C . PRO A 1 335 ? 15.36690 12.29659 13.91663 1.000 32.20028 690 PRO A C 1
ATOM 2527 O O . PRO A 1 335 ? 15.58053 11.14238 14.27710 1.000 32.64541 690 PRO A O 1
ATOM 2531 N N . GLU A 1 336 ? 15.10219 13.28372 14.76348 1.000 33.03401 691 GLU A N 1
ATOM 2532 C CA . GLU A 1 336 ? 14.72279 13.01223 16.13927 1.000 31.56849 691 GLU A CA 1
ATOM 2533 C C . GLU A 1 336 ? 13.24852 12.63384 16.20699 1.000 32.21217 691 GLU A C 1
ATOM 2534 O O . GLU A 1 336 ? 12.44089 13.03819 15.36788 1.000 32.91753 691 GLU A O 1
ATOM 2540 N N . ASP A 1 337 ? 12.89748 11.85040 17.21506 1.000 32.85802 692 ASP A N 1
ATOM 2541 C CA . ASP A 1 337 ? 11.50318 11.65830 17.59395 1.000 31.33149 692 ASP A CA 1
ATOM 2542 C C . ASP A 1 337 ? 11.34425 12.33462 18.94679 1.000 30.13628 692 ASP A C 1
ATOM 2543 O O . ASP A 1 337 ? 11.81176 11.80909 19.96052 1.000 29.71362 692 ASP A O 1
ATOM 2548 N N . THR A 1 338 ? 10.68317 13.49862 18.95794 1.000 30.27524 693 THR A N 1
ATOM 2549 C CA . THR A 1 338 ? 10.52883 14.32630 20.14952 1.000 27.54845 693 THR A CA 1
ATOM 2550 C C . THR A 1 338 ? 9.59396 13.73553 21.19312 1.000 27.05511 693 THR A C 1
ATOM 2551 O O . THR A 1 338 ? 9.41814 14.36268 22.23723 1.000 27.64431 693 THR A O 1
ATOM 2555 N N . SER A 1 339 ? 8.97825 12.58414 20.95476 1.000 27.24688 694 SER A N 1
ATOM 2556 C CA . SER A 1 339 ? 8.29180 11.89193 22.03778 1.000 28.88024 694 SER A CA 1
ATOM 2557 C C . SER A 1 339 ? 9.23235 11.05709 22.88767 1.000 27.13561 694 SER A C 1
ATOM 2558 O O . SER A 1 339 ? 8.77994 10.44554 23.86641 1.000 28.54730 694 SER A O 1
ATOM 2561 N N . LEU A 1 340 ? 10.51430 10.97715 22.52399 1.000 25.61211 695 LEU A N 1
ATOM 2562 C CA . LEU A 1 340 ? 11.42683 9.97774 23.08782 1.000 27.17468 695 LEU A CA 1
ATOM 2563 C C . LEU A 1 340 ? 12.65185 10.69062 23.63701 1.000 26.52388 695 LEU A C 1
ATOM 2564 O O . LEU A 1 340 ? 13.73277 10.59976 23.06227 1.000 26.88517 695 LEU A O 1
ATOM 2569 N N . ARG A 1 341 ? 12.46307 11.40484 24.74019 1.000 27.54090 696 ARG A N 1
ATOM 2570 C CA . ARG A 1 341 ? 13.57903 12.04257 25.41785 1.000 27.65573 696 ARG A CA 1
ATOM 2571 C C . ARG A 1 341 ? 14.62288 10.98929 25.74981 1.000 27.21148 696 ARG A C 1
ATOM 2572 O O . ARG A 1 341 ? 14.28614 9.86258 26.13101 1.000 26.38807 696 ARG A O 1
ATOM 2580 N N . GLU A 1 342 ? 15.89151 11.35824 25.58646 1.000 24.00937 697 GLU A N 1
ATOM 2581 C CA . GLU A 1 342 ? 16.98973 10.39663 25.51760 1.000 27.40794 697 GLU A CA 1
ATOM 2582 C C . GLU A 1 342 ? 18.17710 10.98181 26.26774 1.000 29.62289 697 GLU A C 1
ATOM 2583 O O . GLU A 1 342 ? 18.99885 11.70808 25.68514 1.000 30.00394 697 GLU A O 1
ATOM 2589 N N . PRO A 1 343 ? 18.30636 10.68257 27.59424 1.000 27.98081 698 PRO A N 1
ATOM 2590 C CA . PRO A 1 343 ? 19.34236 11.34083 28.40576 1.000 25.89543 698 PRO A CA 1
ATOM 2591 C C . PRO A 1 343 ? 20.70422 10.66792 28.31838 1.000 28.30787 698 PRO A C 1
ATOM 2592 O O . PRO A 1 343 ? 21.45445 10.64393 29.30345 1.000 31.32740 698 PRO A O 1
ATOM 2596 N N . TYR A 1 344 ? 21.02823 10.12186 27.14948 1.000 27.76466 699 TYR A N 1
ATOM 2597 C CA . TYR A 1 344 ? 22.30832 9.47470 26.88542 1.000 27.67859 699 TYR A CA 1
ATOM 2598 C C . TYR A 1 344 ? 22.36838 8.16422 27.66446 1.000 28.88192 699 TYR A C 1
ATOM 2599 O O . TYR A 1 344 ? 23.20747 7.96953 28.55265 1.000 26.26318 699 TYR A O 1
ATOM 2608 N N . CYS A 1 345 ? 21.46113 7.25449 27.31640 1.000 27.43637 700 CYS A N 1
ATOM 2609 C CA . CYS A 1 345 ? 21.35985 5.97094 27.97783 1.000 25.77988 700 CYS A CA 1
ATOM 2610 C C . CYS A 1 345 ? 20.92526 4.94322 26.94386 1.000 26.05797 700 CYS A C 1
ATOM 2611 O O . CYS A 1 345 ? 20.27658 5.28361 25.95105 1.000 25.28225 700 CYS A O 1
ATOM 2614 N N . GLN A 1 346 ? 21.31543 3.69112 27.16386 1.000 24.55382 701 GLN A N 1
ATOM 2615 C CA . GLN A 1 346 ? 20.82992 2.61719 26.30459 1.000 25.11287 701 GLN A CA 1
ATOM 2616 C C . GLN A 1 346 ? 19.30050 2.58305 26.32787 1.000 25.07167 701 GLN A C 1
ATOM 2617 O O . GLN A 1 346 ? 18.65144 3.06084 27.26648 1.000 22.91854 701 GLN A O 1
ATOM 2623 N N . LEU A 1 347 ? 18.72669 2.05760 25.25186 1.000 22.65297 702 LEU A N 1
ATOM 2624 C CA . LEU A 1 347 ? 17.29182 1.96833 25.10853 1.000 24.37830 702 LEU A CA 1
ATOM 2625 C C . LEU A 1 347 ? 16.96006 0.61945 24.50240 1.000 25.42474 702 LEU A C 1
ATOM 2626 O O . LEU A 1 347 ? 17.82351 -0.07703 23.96293 1.000 24.07737 702 LEU A O 1
ATOM 2631 N N . SER A 1 348 ? 15.68457 0.26465 24.57366 1.000 24.52415 703 SER A N 1
ATOM 2632 C CA . SER A 1 348 ? 15.21501 -0.99153 24.01592 1.000 25.89449 703 SER A CA 1
ATOM 2633 C C . SER A 1 348 ? 13.98982 -0.70592 23.16904 1.000 26.07593 703 SER A C 1
ATOM 2634 O O . SER A 1 348 ? 13.10796 0.05162 23.58397 1.000 25.99696 703 SER A O 1
ATOM 2637 N N . VAL A 1 349 ? 13.94558 -1.28196 21.97523 1.000 26.30894 704 VAL A N 1
ATOM 2638 C CA . VAL A 1 349 ? 12.75038 -1.21919 21.14401 1.000 23.83965 704 VAL A CA 1
ATOM 2639 C C . VAL A 1 349 ? 12.60516 -2.58422 20.48890 1.000 25.39771 704 VAL A C 1
ATOM 2640 O O . VAL A 1 349 ? 13.59778 -3.16341 20.04303 1.000 24.95813 704 VAL A O 1
ATOM 2644 N N . ILE A 1 350 ? 11.38794 -3.13870 20.50733 1.000 26.56286 705 ILE A N 1
ATOM 2645 C CA . ILE A 1 350 ? 11.11334 -4.46049 19.95686 1.000 26.35684 705 ILE A CA 1
ATOM 2646 C C . ILE A 1 350 ? 9.86562 -4.41065 19.08639 1.000 27.21753 705 ILE A C 1
ATOM 2647 O O . ILE A 1 350 ? 8.99850 -3.55069 19.24265 1.000 28.51734 705 ILE A O 1
ATOM 2652 N N . ASN A 1 351 ? 9.78665 -5.36152 18.16613 1.000 26.28396 706 ASN A N 1
ATOM 2653 C CA . ASN A 1 351 ? 8.55522 -5.61552 17.43538 1.000 31.04180 706 ASN A CA 1
ATOM 2654 C C . ASN A 1 351 ? 7.57715 -6.39236 18.30884 1.000 31.44871 706 ASN A C 1
ATOM 2655 O O . ASN A 1 351 ? 7.96991 -7.28891 19.06117 1.000 29.69652 706 ASN A O 1
ATOM 2660 N N . TYR A 1 352 ? 6.29908 -6.05577 18.19223 1.000 30.88139 707 TYR A N 1
ATOM 2661 C CA . TYR A 1 352 ? 5.24043 -6.76448 18.89104 1.000 29.69114 707 TYR A CA 1
ATOM 2662 C C . TYR A 1 352 ? 4.50401 -7.66262 17.90264 1.000 31.58854 707 TYR A C 1
ATOM 2663 O O . TYR A 1 352 ? 4.12101 -7.21461 16.82257 1.000 32.83362 707 TYR A O 1
ATOM 2672 N N . SER A 1 353 ? 4.32193 -8.93462 18.27263 1.000 33.43678 708 SER A N 1
ATOM 2673 C CA . SER A 1 353 ? 3.73876 -9.92350 17.36237 1.000 34.58745 708 SER A CA 1
ATOM 2674 C C . SER A 1 353 ? 2.28087 -9.61578 17.02316 1.000 34.98293 708 SER A C 1
ATOM 2675 O O . SER A 1 353 ? 1.83015 -9.86689 15.89737 1.000 37.93599 708 SER A O 1
ATOM 2678 N N . GLY A 1 354 ? 1.52255 -9.11266 17.97153 1.000 34.27373 709 GLY A N 1
ATOM 2679 C CA . GLY A 1 354 ? 0.10602 -8.91853 17.73480 1.000 36.65685 709 GLY A CA 1
ATOM 2680 C C . GLY A 1 354 ? -0.24032 -7.56501 17.14941 1.000 34.95643 709 GLY A C 1
ATOM 2681 O O . GLY A 1 354 ? 0.57643 -6.65475 17.06716 1.000 37.03800 709 GLY A O 1
ATOM 2682 N N . LYS A 1 355 ? -1.49379 -7.44079 16.73186 1.000 36.53989 710 LYS A N 1
ATOM 2683 C CA . LYS A 1 355 ? -2.03611 -6.15997 16.31566 1.000 32.98315 710 LYS A CA 1
ATOM 2684 C C . LYS A 1 355 ? -2.56395 -5.42197 17.53911 1.000 34.02433 710 LYS A C 1
ATOM 2685 O O . LYS A 1 355 ? -3.07132 -6.03330 18.48232 1.000 31.21728 710 LYS A O 1
ATOM 2691 N N . ILE A 1 356 ? -2.41960 -4.10026 17.53591 1.000 30.27483 711 ILE A N 1
ATOM 2692 C CA . ILE A 1 356 ? -3.02368 -3.26720 18.56597 1.000 32.24997 711 ILE A CA 1
ATOM 2693 C C . ILE A 1 356 ? -3.84810 -2.20223 17.86797 1.000 32.75425 711 ILE A C 1
ATOM 2694 O O . ILE A 1 356 ? -3.31169 -1.43465 17.06248 1.000 32.38949 711 ILE A O 1
ATOM 2699 N N . ASN A 1 357 ? -5.14315 -2.14402 18.18690 1.000 33.71003 712 ASN A N 1
ATOM 2700 C CA . ASN A 1 357 ? -6.07277 -1.22378 17.53513 1.000 31.76824 712 ASN A CA 1
ATOM 2701 C C . ASN A 1 357 ? -6.02726 -1.40232 16.01794 1.000 33.76359 712 ASN A C 1
ATOM 2702 O O . ASN A 1 357 ? -6.12216 -0.44774 15.24901 1.000 37.63397 712 ASN A O 1
ATOM 2706 N N . GLY A 1 358 ? -5.85894 -2.64462 15.57948 1.000 33.00513 713 GLY A N 1
ATOM 2707 C CA . GLY A 1 358 ? -5.82645 -2.92927 14.15865 1.000 35.61879 713 GLY A CA 1
ATOM 2708 C C . GLY A 1 358 ? -4.56598 -2.50851 13.42978 1.000 36.33752 713 GLY A C 1
ATOM 2709 O O . GLY A 1 358 ? -4.55397 -2.51122 12.19863 1.000 34.62848 713 GLY A O 1
ATOM 2710 N N . LYS A 1 359 ? -3.50402 -2.14780 14.14167 1.000 33.43191 714 LYS A N 1
ATOM 2711 C CA . LYS A 1 359 ? -2.25380 -1.76833 13.51080 1.000 33.66371 714 LYS A CA 1
ATOM 2712 C C . LYS A 1 359 ? -1.11279 -2.61581 14.06257 1.000 33.72813 714 LYS A C 1
ATOM 2713 O O . LYS A 1 359 ? -1.19204 -3.17363 15.16005 1.000 33.31697 714 LYS A O 1
ATOM 2719 N N . ASP A 1 360 ? -0.05756 -2.72662 13.26379 1.000 35.06930 715 ASP A N 1
ATOM 2720 C CA . ASP A 1 360 ? 1.20979 -3.26584 13.73478 1.000 34.24317 715 ASP A CA 1
ATOM 2721 C C . ASP A 1 360 ? 1.86889 -2.28329 14.69782 1.000 31.56735 715 ASP A C 1
ATOM 2722 O O . ASP A 1 360 ? 1.70111 -1.06722 14.58392 1.000 33.19504 715 ASP A O 1
ATOM 2727 N N . ALA A 1 361 ? 2.61408 -2.81323 15.66699 1.000 30.25174 716 ALA A N 1
ATOM 2728 C CA . ALA A 1 361 ? 3.08532 -1.96754 16.76170 1.000 32.83146 716 ALA A CA 1
ATOM 2729 C C . ALA A 1 361 ? 4.46314 -2.40017 17.24063 1.000 31.18009 716 ALA A C 1
ATOM 2730 O O . ALA A 1 361 ? 4.87005 -3.55447 17.06936 1.000 29.72290 716 ALA A O 1
ATOM 2732 N N . ILE A 1 362 ? 5.16132 -1.45062 17.87757 1.000 27.22337 717 ILE A N 1
ATOM 2733 C CA . ILE A 1 362 ? 6.45171 -1.68369 18.50811 1.000 29.03521 717 ILE A CA 1
ATOM 2734 C C . ILE A 1 362 ? 6.37483 -1.23902 19.96389 1.000 30.99013 717 ILE A C 1
ATOM 2735 O O . ILE A 1 362 ? 5.56732 -0.37468 20.32450 1.000 30.70441 717 ILE A O 1
ATOM 2740 N N . ILE A 1 363 ? 7.24832 -1.81665 20.79799 1.000 28.11646 718 ILE A N 1
ATOM 2741 C CA . ILE A 1 363 ? 7.37253 -1.46328 22.20631 1.000 25.96140 718 ILE A CA 1
ATOM 2742 C C . ILE A 1 363 ? 8.77081 -0.90422 22.45841 1.000 26.29577 718 ILE A C 1
ATOM 2743 O O . ILE A 1 363 ? 9.77392 -1.46508 21.99614 1.000 25.13609 718 ILE A O 1
ATOM 2748 N N . PHE A 1 364 ? 8.82457 0.18427 23.22575 1.000 26.15310 719 PHE A N 1
ATOM 2749 C CA . PHE A 1 364 ? 10.00955 0.98905 23.48635 1.000 24.41421 719 PHE A CA 1
ATOM 2750 C C . PHE A 1 364 ? 10.14088 1.16532 24.99641 1.000 26.78480 719 PHE A C 1
ATOM 2751 O O . PHE A 1 364 ? 9.13759 1.36107 25.68660 1.000 25.44362 719 PHE A O 1
ATOM 2759 N N . SER A 1 365 ? 11.36610 1.07117 25.51902 1.000 25.61661 720 SER A N 1
ATOM 2760 C CA . SER A 1 365 ? 11.61421 1.42018 26.90827 1.000 24.89200 720 SER A CA 1
ATOM 2761 C C . SER A 1 365 ? 12.95632 2.12528 27.02269 1.000 23.81455 720 SER A C 1
ATOM 2762 O O . SER A 1 365 ? 13.90840 1.80104 26.30785 1.000 23.74857 720 SER A O 1
ATOM 2765 N N . ASN A 1 366 ? 13.01390 3.10125 27.94062 1.000 24.24918 721 ASN A N 1
ATOM 2766 C CA . ASN A 1 366 ? 14.21771 3.86842 28.25322 1.000 24.05194 721 ASN A CA 1
ATOM 2767 C C . ASN A 1 366 ? 13.88046 4.76575 29.43440 1.000 25.02748 721 ASN A C 1
ATOM 2768 O O . ASN A 1 366 ? 12.72034 4.78918 29.85954 1.000 24.60807 721 ASN A O 1
ATOM 2773 N N . PRO A 1 367 ? 14.84837 5.49402 30.01011 1.000 24.79117 722 PRO A N 1
ATOM 2774 C CA . PRO A 1 367 ? 14.51710 6.46712 31.05875 1.000 23.23524 722 PRO A CA 1
ATOM 2775 C C . PRO A 1 367 ? 14.01843 7.76781 30.45018 1.000 26.27727 722 PRO A C 1
ATOM 2776 O O . PRO A 1 367 ? 14.78057 8.52853 29.84705 1.000 25.41770 722 PRO A O 1
ATOM 2780 N N . ASP A 1 368 ? 12.72692 8.03512 30.62567 1.000 24.99547 723 ASP A N 1
ATOM 2781 C CA . ASP A 1 368 ? 12.08092 9.15941 29.95222 1.000 27.48088 723 ASP A CA 1
ATOM 2782 C C . ASP A 1 368 ? 12.22251 10.36075 30.86789 1.000 25.78991 723 ASP A C 1
ATOM 2783 O O . ASP A 1 368 ? 11.33180 10.69863 31.64403 1.000 27.74476 723 ASP A O 1
ATOM 2788 N N . ALA A 1 369 ? 13.39454 10.98383 30.79788 1.000 25.69484 724 ALA A N 1
ATOM 2789 C CA . ALA A 1 369 ? 13.74053 12.11468 31.64581 1.000 25.55240 724 ALA A CA 1
ATOM 2790 C C . ALA A 1 369 ? 15.04981 12.69304 31.12605 1.000 26.73383 724 ALA A C 1
ATOM 2791 O O . ALA A 1 369 ? 15.58303 12.25084 30.10495 1.000 28.25863 724 ALA A O 1
ATOM 2793 N N . SER A 1 370 ? 15.56531 13.68786 31.83998 1.000 27.35001 725 SER A N 1
ATOM 2794 C CA . SER A 1 370 ? 16.85949 14.27772 31.53635 1.000 28.33307 725 SER A CA 1
ATOM 2795 C C . SER A 1 370 ? 17.99371 13.61759 32.30065 1.000 26.53794 725 SER A C 1
ATOM 2796 O O . SER A 1 370 ? 19.13851 14.05914 32.18606 1.000 25.09840 725 SER A O 1
ATOM 2799 N N . SER A 1 371 ? 17.70543 12.57657 33.08140 1.000 28.24846 726 SER A N 1
ATOM 2800 C CA . SER A 1 371 ? 18.73266 11.69247 33.60988 1.000 27.23514 726 SER A CA 1
ATOM 2801 C C . SER A 1 371 ? 18.16531 10.27985 33.63650 1.000 26.74701 726 SER A C 1
ATOM 2802 O O . SER A 1 371 ? 17.03460 10.03885 33.20270 1.000 26.79910 726 SER A O 1
ATOM 2805 N N . ARG A 1 372 ? 18.94846 9.33823 34.16338 1.000 24.20431 727 ARG A N 1
ATOM 2806 C CA . ARG A 1 372 ? 18.55624 7.92869 34.16446 1.000 27.42064 727 ARG A CA 1
ATOM 2807 C C . ARG A 1 372 ? 17.56215 7.64507 35.29223 1.000 25.89231 727 ARG A C 1
ATOM 2808 O O . ARG A 1 372 ? 17.84365 6.93774 36.26335 1.000 24.33609 727 ARG A O 1
ATOM 2815 N N . VAL A 1 373 ? 16.35914 8.20792 35.12649 1.000 24.63809 728 VAL A N 1
ATOM 2816 C CA . VAL A 1 373 ? 15.23453 7.99627 36.02972 1.000 25.96374 728 VAL A CA 1
ATOM 2817 C C . VAL A 1 373 ? 13.95186 7.87152 35.20738 1.000 24.76559 728 VAL A C 1
ATOM 2818 O O . VAL A 1 373 ? 13.94970 8.04610 33.99193 1.000 24.83483 728 VAL A O 1
ATOM 2822 N N . ASN A 1 374 ? 12.85076 7.55145 35.88465 1.000 26.79471 729 ASN A N 1
ATOM 2823 C CA . ASN A 1 374 ? 11.53996 7.45529 35.24124 1.000 27.35510 729 ASN A CA 1
ATOM 2824 C C . ASN A 1 374 ? 11.58200 6.48506 34.05295 1.000 26.61684 729 ASN A C 1
ATOM 2825 O O . ASN A 1 374 ? 11.34686 6.85842 32.90999 1.000 24.93724 729 ASN A O 1
ATOM 2830 N N . GLY A 1 375 ? 11.90287 5.21914 34.33338 1.000 25.64066 730 GLY A N 1
ATOM 2831 C CA . GLY A 1 375 ? 11.79164 4.22588 33.28621 1.000 24.29120 730 GLY A CA 1
ATOM 2832 C C . GLY A 1 375 ? 10.36888 4.15817 32.75351 1.000 26.70092 730 GLY A C 1
ATOM 2833 O O . GLY A 1 375 ? 9.41801 3.99779 33.52446 1.000 26.39906 730 GLY A O 1
ATOM 2834 N N . SER A 1 376 ? 10.20208 4.27480 31.44115 1.000 26.32293 731 SER A N 1
ATOM 2835 C CA . SER A 1 376 ? 8.88418 4.24680 30.82788 1.000 25.97375 731 SER A CA 1
ATOM 2836 C C . SER A 1 376 ? 8.84806 3.23898 29.69686 1.000 25.06912 731 SER A C 1
ATOM 2837 O O . SER A 1 376 ? 9.83899 3.04641 28.98959 1.000 22.98744 731 SER A O 1
ATOM 2840 N N . VAL A 1 377 ? 7.70824 2.57536 29.55707 1.000 24.55370 732 VAL A N 1
ATOM 2841 C CA . VAL A 1 377 ? 7.44468 1.68043 28.44054 1.000 25.57406 732 VAL A CA 1
ATOM 2842 C C . VAL A 1 377 ? 6.39725 2.33630 27.54991 1.000 25.10249 732 VAL A C 1
ATOM 2843 O O . VAL A 1 377 ? 5.35041 2.78311 28.03796 1.000 25.16502 732 VAL A O 1
ATOM 2847 N N . LYS A 1 378 ? 6.70045 2.43790 26.25642 1.000 22.81485 733 LYS A N 1
ATOM 2848 C CA . LYS A 1 378 ? 5.83892 3.12735 25.31102 1.000 26.89107 733 LYS A CA 1
ATOM 2849 C C . LYS A 1 378 ? 5.37754 2.16795 24.22650 1.000 27.00758 733 LYS A C 1
ATOM 2850 O O . LYS A 1 378 ? 6.10653 1.24992 23.83014 1.000 26.95266 733 LYS A O 1
ATOM 2856 N N . VAL A 1 379 ? 4.16025 2.38534 23.74170 1.000 26.72848 734 VAL A N 1
ATOM 2857 C CA . VAL A 1 379 ? 3.61801 1.59494 22.64264 1.000 28.13924 734 VAL A CA 1
ATOM 2858 C C . VAL A 1 379 ? 3.45316 2.51002 21.44158 1.000 29.33285 734 VAL A C 1
ATOM 2859 O O . VAL A 1 379 ? 2.75833 3.53248 21.52891 1.000 30.57290 734 VAL A O 1
ATOM 2863 N N . GLY A 1 380 ? 4.06802 2.13311 20.32171 1.000 27.28523 735 GLY A N 1
ATOM 2864 C CA . GLY A 1 380 ? 3.97191 2.88408 19.08415 1.000 28.08208 735 GLY A CA 1
ATOM 2865 C C . GLY A 1 380 ? 3.26411 2.09850 17.99019 1.000 31.39537 735 GLY A C 1
ATOM 2866 O O . GLY A 1 380 ? 3.64050 0.96646 17.67976 1.000 28.40625 735 GLY A O 1
ATOM 2867 N N . LEU A 1 381 ? 2.24228 2.72573 17.40564 1.000 31.16777 736 LEU A N 1
ATOM 2868 C CA . LEU A 1 381 ? 1.51629 2.14394 16.28402 1.000 33.85527 736 LEU A CA 1
ATOM 2869 C C . LEU A 1 381 ? 2.16083 2.59778 14.98142 1.000 34.26777 736 LEU A C 1
ATOM 2870 O O . LEU A 1 381 ? 2.44895 3.78740 14.80421 1.000 35.96317 736 LEU A O 1
ATOM 2875 N N . ILE A 1 382 ? 2.37483 1.65392 14.07294 1.000 34.45862 737 ILE A N 1
ATOM 2876 C CA . ILE A 1 382 ? 2.98807 1.95366 12.78312 1.000 34.55459 737 ILE A CA 1
ATOM 2877 C C . ILE A 1 382 ? 1.90852 2.39748 11.80710 1.000 36.00998 737 ILE A C 1
ATOM 2878 O O . ILE A 1 382 ? 1.00099 1.62086 11.48548 1.000 36.17784 737 ILE A O 1
ATOM 2883 N N . ASN A 1 383 ? 2.00476 3.64200 11.33285 1.000 36.02671 738 ASN A N 1
ATOM 2884 C CA . ASN A 1 383 ? 1.11126 4.18161 10.30728 1.000 37.77276 738 ASN A CA 1
ATOM 2885 C C . ASN A 1 383 ? 1.88248 4.43680 9.01814 1.000 40.50324 738 ASN A C 1
ATOM 2886 O O . ASN A 1 383 ? 2.94921 5.05678 9.04804 1.000 43.47557 738 ASN A O 1
ATOM 2891 N N . GLU A 1 384 ? 1.33506 3.97874 7.88976 1.000 44.74339 739 GLU A N 1
ATOM 2892 C CA . GLU A 1 384 ? 1.85760 4.34030 6.57411 1.000 42.46728 739 GLU A CA 1
ATOM 2893 C C . GLU A 1 384 ? 1.40783 5.75060 6.20737 1.000 44.09951 739 GLU A C 1
ATOM 2894 O O . GLU A 1 384 ? 0.23813 6.10233 6.38772 1.000 46.11563 739 GLU A O 1
ATOM 2896 N N . ASN A 1 385 ? 2.33466 6.56485 5.68143 1.000 45.58230 740 ASN A N 1
ATOM 2897 C CA . ASN A 1 385 ? 2.01105 7.97266 5.41579 1.000 46.70911 740 ASN A CA 1
ATOM 2898 C C . ASN A 1 385 ? 2.74313 8.46678 4.15882 1.000 46.05866 740 ASN A C 1
ATOM 2899 O O . ASN A 1 385 ? 3.69394 9.25315 4.20507 1.000 48.10793 740 ASN A O 1
ATOM 2904 N N . GLY A 1 386 ? 2.26125 8.04496 2.99732 1.000 45.91427 741 GLY A N 1
ATOM 2905 C CA . GLY A 1 386 ? 2.83507 8.55921 1.76644 1.000 46.95599 741 GLY A CA 1
ATOM 2906 C C . GLY A 1 386 ? 4.17292 7.93889 1.40475 1.000 49.36687 741 GLY A C 1
ATOM 2907 N N . THR A 1 387 ? 5.15869 8.74956 1.01225 1.000 49.89175 742 THR A N 1
ATOM 2908 C CA . THR A 1 387 ? 6.39664 8.19739 0.48070 1.000 46.83364 742 THR A CA 1
ATOM 2909 C C . THR A 1 387 ? 7.52806 9.21747 0.55025 1.000 46.88351 742 THR A C 1
ATOM 2910 O O . THR A 1 387 ? 7.30705 10.42601 0.63827 1.000 43.43891 742 THR A O 1
ATOM 2913 N N . TYR A 1 388 ? 8.75104 8.69195 0.49486 1.000 46.64724 743 TYR A N 1
ATOM 2914 C CA . TYR A 1 388 ? 9.97469 9.48044 0.46208 1.000 47.74184 743 TYR A CA 1
ATOM 2915 C C . TYR A 1 388 ? 10.20481 10.03720 -0.94478 1.000 49.67698 743 TYR A C 1
ATOM 2916 O O . TYR A 1 388 ? 9.39043 9.86310 -1.85673 1.000 49.88244 743 TYR A O 1
ATOM 2925 N N . ASP A 1 389 ? 11.34947 10.70396 -1.13249 1.000 50.62588 744 ASP A N 1
ATOM 2926 C CA . ASP A 1 389 ? 11.72527 11.18383 -2.45806 1.000 46.59409 744 ASP A CA 1
ATOM 2927 C C . ASP A 1 389 ? 11.90228 10.02724 -3.42665 1.000 47.78710 744 ASP A C 1
ATOM 2928 O O . ASP A 1 389 ? 11.50432 10.11929 -4.59636 1.000 51.18022 744 ASP A O 1
ATOM 2929 N N . ASN A 1 390 ? 12.48026 8.92382 -2.95664 1.000 44.32439 745 ASN A N 1
ATOM 2930 C CA . ASN A 1 390 ? 12.73754 7.76102 -3.79906 1.000 48.02755 745 ASN A CA 1
ATOM 2931 C C . ASN A 1 390 ? 11.53854 6.82822 -3.92606 1.000 45.71275 745 ASN A C 1
ATOM 2932 O O . ASN A 1 390 ? 11.72023 5.67961 -4.34105 1.000 44.41810 745 ASN A O 1
ATOM 2933 N N . GLY A 1 391 ? 10.33279 7.30150 -3.58199 1.000 49.77510 746 GLY A N 1
ATOM 2934 C CA . GLY A 1 391 ? 9.11363 6.52255 -3.66014 1.000 44.93692 746 GLY A CA 1
ATOM 2935 C C . GLY A 1 391 ? 8.89189 5.53174 -2.53517 1.000 50.32818 746 GLY A C 1
ATOM 2936 O O . GLY A 1 391 ? 7.80748 4.93626 -2.47158 1.000 47.06583 746 GLY A O 1
ATOM 2937 N N . GLU A 1 392 ? 9.87152 5.34627 -1.63578 1.000 51.59025 747 GLU A N 1
ATOM 2938 C CA . GLU A 1 392 ? 9.79520 4.29448 -0.62217 1.000 48.39011 747 GLU A CA 1
ATOM 2939 C C . GLU A 1 392 ? 8.69032 4.60196 0.38875 1.000 48.62258 747 GLU A C 1
ATOM 2940 O O . GLU A 1 392 ? 8.44090 5.77553 0.68987 1.000 49.24258 747 GLU A O 1
ATOM 2941 N N . PRO A 1 393 ? 7.99771 3.57217 0.89997 1.000 45.63406 748 PRO A N 1
ATOM 2942 C CA . PRO A 1 393 ? 6.95997 3.78532 1.92545 1.000 46.47270 748 PRO A CA 1
ATOM 2943 C C . PRO A 1 393 ? 7.46581 4.53148 3.15850 1.000 46.50646 748 PRO A C 1
ATOM 2944 O O . PRO A 1 393 ? 8.53844 4.24220 3.69540 1.000 48.05777 748 PRO A O 1
ATOM 2948 N N . ARG A 1 394 ? 6.66410 5.48835 3.62063 1.000 43.91476 749 ARG A N 1
ATOM 2949 C CA . ARG A 1 394 ? 6.92628 6.22126 4.85121 1.000 45.50136 749 ARG A CA 1
ATOM 2950 C C . ARG A 1 394 ? 6.13484 5.57865 5.98821 1.000 46.20011 749 ARG A C 1
ATOM 2951 O O . ARG A 1 394 ? 4.90174 5.53440 5.93491 1.000 43.68169 749 ARG A O 1
ATOM 2959 N N . TYR A 1 395 ? 6.84253 5.07079 7.00271 1.000 42.74941 750 TYR A N 1
ATOM 2960 C CA . TYR A 1 395 ? 6.23767 4.59764 8.24489 1.000 40.54571 75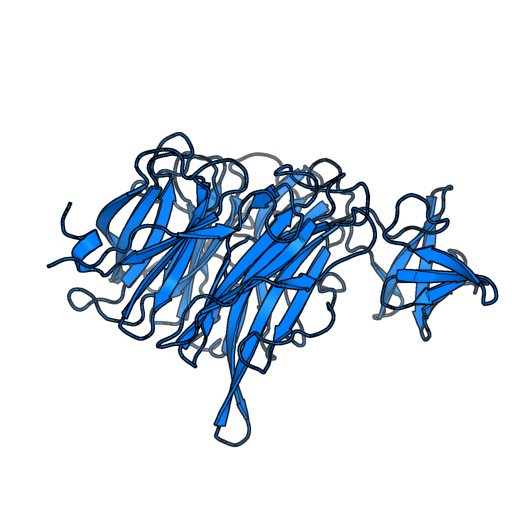0 TYR A CA 1
ATOM 2961 C C . TYR A 1 395 ? 6.53578 5.59189 9.34962 1.000 37.94451 750 TYR A C 1
ATOM 2962 O O . TYR A 1 395 ? 7.66847 6.068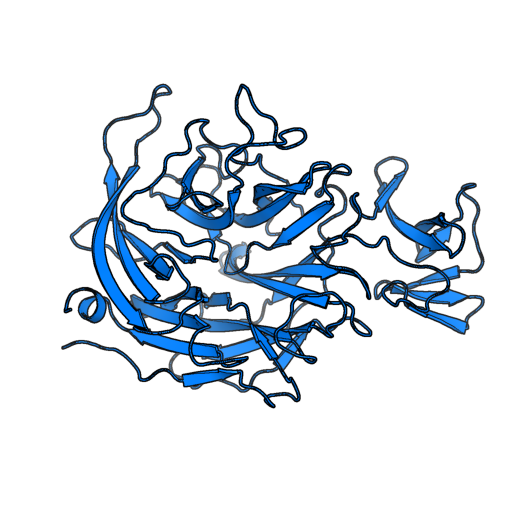66 9.47215 1.000 39.59568 750 TYR A O 1
ATOM 2971 N N . GLU A 1 396 ? 5.52532 5.89786 10.15140 1.000 35.55168 751 GLU A N 1
ATOM 2972 C CA . GLU A 1 396 ? 5.69170 6.77342 11.29830 1.000 37.42996 751 GLU A CA 1
ATOM 2973 C C . GLU A 1 396 ? 4.98073 6.17699 12.50588 1.000 33.26996 751 GLU A C 1
ATOM 2974 O O . GLU A 1 396 ? 4.16717 5.25668 12.39794 1.000 35.98227 751 GLU A O 1
ATOM 2980 N N . PHE A 1 397 ? 5.29541 6.71540 13.67259 1.000 31.79218 752 PHE A N 1
ATOM 2981 C CA . PHE A 1 397 ? 4.97246 6.06804 14.93219 1.000 32.04498 752 PHE A CA 1
ATOM 2982 C C . PHE A 1 397 ? 3.98159 6.91558 15.70202 1.000 32.87926 752 PHE A C 1
ATOM 2983 O O . PHE A 1 397 ? 4.23464 8.09538 15.95803 1.000 33.75221 752 PHE A O 1
ATOM 2991 N N . ASP A 1 398 ? 2.84622 6.32142 16.04335 1.000 32.48252 753 ASP A N 1
ATOM 2992 C CA . ASP A 1 398 ? 1.87803 6.95189 16.92552 1.000 32.46144 753 ASP A CA 1
ATOM 2993 C C . ASP A 1 398 ? 2.08215 6.34206 18.30699 1.000 30.14898 753 ASP A C 1
ATOM 2994 O O . ASP A 1 398 ? 1.73462 5.18140 18.53755 1.000 30.56108 753 ASP A O 1
ATOM 2999 N N . TRP A 1 399 ? 2.68410 7.11321 19.20856 1.000 31.21447 754 TRP A N 1
ATOM 3000 C CA . TRP A 1 399 ? 2.95004 6.67660 20.57908 1.000 29.02588 754 TRP A CA 1
ATOM 3001 C C . TRP A 1 399 ? 1.66835 6.77362 21.39488 1.000 28.93636 754 TRP A C 1
ATOM 3002 O O . TRP A 1 399 ? 1.40324 7.76403 22.06644 1.000 31.58969 754 TRP A O 1
ATOM 3013 N N . ILE A 1 400 ? 0.87774 5.70438 21.37368 1.000 29.62654 755 ILE A N 1
ATOM 3014 C CA . ILE A 1 400 ? -0.43409 5.76740 22.00511 1.000 29.40565 755 ILE A CA 1
ATOM 3015 C C . ILE A 1 400 ? -0.36148 5.56146 23.51571 1.000 31.54479 755 ILE A C 1
ATOM 3016 O O . ILE A 1 400 ? -1.18677 6.11108 24.24858 1.000 31.84778 755 ILE A O 1
ATOM 3021 N N . TYR A 1 401 ? 0.59229 4.77949 24.02329 1.000 28.93102 756 TYR A N 1
ATOM 3022 C CA . TYR A 1 401 ? 0.69648 4.58600 25.46322 1.000 27.55607 756 TYR A CA 1
ATOM 3023 C C . TYR A 1 401 ? 2.09875 4.93643 25.93592 1.000 30.68547 756 TYR A C 1
ATOM 3024 O O . TYR A 1 401 ? 3.09111 4.68102 25.24154 1.000 27.77678 756 TYR A O 1
ATOM 3033 N N . ASN A 1 402 ? 2.15810 5.52068 27.12953 1.000 29.90927 757 ASN A N 1
ATOM 3034 C CA . ASN A 1 402 ? 3.40675 5.92844 27.75757 1.000 30.05993 757 ASN A CA 1
ATOM 3035 C C . ASN A 1 402 ? 3.21857 5.72948 29.25467 1.000 31.20819 757 ASN A C 1
ATOM 3036 O O . ASN A 1 402 ? 2.44650 6.46221 29.87681 1.000 30.19782 757 ASN A O 1
ATOM 3041 N N . LYS A 1 403 ? 3.91890 4.75269 29.83216 1.000 29.62759 758 LYS A N 1
ATOM 3042 C CA . LYS A 1 403 ? 3.63555 4.28582 31.18187 1.000 26.02071 758 LYS A CA 1
ATOM 3043 C C . LYS A 1 403 ? 4.91555 4.16934 31.99740 1.000 28.00913 758 LYS A C 1
ATOM 3044 O O . LYS A 1 403 ? 5.85939 3.48692 31.58821 1.000 25.63178 758 LYS A O 1
ATOM 3050 N N . THR A 1 404 ? 4.92817 4.80246 33.16370 1.000 26.96967 759 THR A N 1
ATOM 3051 C CA . THR A 1 404 ? 6.07070 4.74726 34.06466 1.000 27.93200 759 THR A CA 1
ATOM 3052 C C . THR A 1 404 ? 6.06491 3.40543 34.77915 1.000 30.22015 759 THR A C 1
ATOM 3053 O O . THR A 1 404 ? 5.13703 3.11560 35.53922 1.000 30.78469 759 THR A O 1
ATOM 3057 N N . VAL A 1 405 ? 7.08147 2.57424 34.51745 1.000 29.62549 760 VAL A N 1
ATOM 3058 C CA . VAL A 1 405 ? 7.23146 1.29159 35.19826 1.000 25.41068 760 VAL A CA 1
ATOM 3059 C C . VAL A 1 405 ? 8.24760 1.36308 36.32595 1.000 29.14357 760 VAL A C 1
ATOM 3060 O O . VAL A 1 405 ? 8.30979 0.43718 37.14613 1.000 25.26783 760 VAL A O 1
ATOM 3063 N N . LYS A 1 406 ? 9.06084 2.41839 36.38484 1.000 28.74446 761 LYS A N 1
ATOM 3064 C CA . LYS A 1 406 ? 10.08924 2.55291 37.41622 1.000 25.90100 761 LYS A CA 1
ATOM 3065 C C . LYS A 1 406 ? 10.25863 4.03094 37.69477 1.000 29.20757 761 LYS A C 1
ATOM 3066 O O . LYS A 1 406 ? 11.01808 4.72929 37.00500 1.000 25.79010 761 LYS A O 1
ATOM 3072 N N . PRO A 1 407 ? 9.55683 4.54934 38.70278 1.000 28.78375 762 PRO A N 1
ATOM 3073 C CA . PRO A 1 407 ? 9.58268 5.99858 38.97033 1.000 27.85744 762 PRO A CA 1
ATOM 3074 C C . PRO A 1 407 ? 10.95821 6.56294 39.30953 1.000 30.98861 762 PRO A C 1
ATOM 3075 O O . PRO A 1 407 ? 11.27430 7.69587 38.91202 1.000 31.07896 762 PRO A O 1
ATOM 3079 N N . GLY A 1 408 ? 11.77403 5.83358 40.06461 1.000 29.46625 763 GLY A N 1
ATOM 3080 C CA . GLY A 1 408 ? 13.09449 6.33591 40.40160 1.000 28.02371 763 GLY A CA 1
ATOM 3081 C C . GLY A 1 408 ? 14.16661 5.98446 39.39263 1.000 26.62251 763 GLY A C 1
ATOM 3082 O O . GLY A 1 408 ? 13.94657 6.08099 38.17590 1.000 26.57585 763 GLY A O 1
ATOM 3083 N N . SER A 1 409 ? 15.33392 5.58214 39.89643 1.000 25.97540 764 SER A N 1
ATOM 3084 C CA . SER A 1 409 ? 16.47211 5.26239 39.04116 1.000 25.66987 764 SER A CA 1
ATOM 3085 C C . SER A 1 409 ? 16.09109 4.21464 38.01285 1.000 26.56811 764 SER A C 1
ATOM 3086 O O . SER A 1 409 ? 15.37010 3.26482 38.31552 1.000 26.56350 764 SER A O 1
ATOM 3089 N N . PHE A 1 410 ? 16.60210 4.37816 36.79517 1.000 25.27869 765 PHE A N 1
ATOM 3090 C CA . PHE A 1 410 ? 16.34284 3.42451 35.72196 1.000 25.41961 765 PHE A CA 1
ATOM 3091 C C . PHE A 1 410 ? 17.36352 3.70403 34.62973 1.000 24.97873 765 PHE A C 1
ATOM 3092 O O . PHE A 1 410 ? 17.51732 4.85050 34.21958 1.000 24.10444 765 PHE A O 1
ATOM 3100 N N . ALA A 1 411 ? 18.08524 2.66858 34.19685 1.000 25.73051 766 ALA A N 1
ATOM 3101 C CA . ALA A 1 411 ? 19.22640 2.85217 33.30615 1.000 25.86461 766 ALA A CA 1
ATOM 3102 C C . ALA A 1 411 ? 19.01764 1.94704 32.10480 1.000 23.64455 766 ALA A C 1
ATOM 3103 O O . ALA A 1 411 ? 18.03545 2.11560 31.38321 1.000 25.13002 766 ALA A O 1
ATOM 3105 N N . TYR A 1 412 ? 19.92908 1.00883 31.85213 1.000 23.19581 767 TYR A N 1
ATOM 3106 C CA . TYR A 1 412 ? 19.78456 0.11743 30.71199 1.000 22.89483 767 TYR A CA 1
ATOM 3107 C C . TYR A 1 412 ? 18.60648 -0.83606 30.91299 1.000 24.92024 767 TYR A C 1
ATOM 3108 O O . TYR A 1 412 ? 18.30664 -1.27623 32.03227 1.000 24.49541 767 TYR A O 1
ATOM 3117 N N . SER A 1 413 ? 17.96288 -1.20145 29.80735 1.000 25.98867 768 SER A N 1
ATOM 3118 C CA . SER A 1 413 ? 16.81369 -2.09046 29.88567 1.000 22.70479 768 SER A CA 1
ATOM 3119 C C . SER A 1 413 ? 16.68423 -2.90077 28.60610 1.000 25.15087 768 SER A C 1
ATOM 3120 O O . SER A 1 413 ? 17.28051 -2.57337 27.57564 1.000 24.77462 768 SER A O 1
ATOM 3123 N N . CYS A 1 414 ? 15.88187 -3.96954 28.67991 1.000 23.42698 769 CYS A N 1
ATOM 3124 C CA . CYS A 1 414 ? 15.61670 -4.78606 27.50449 1.000 23.49292 769 CYS A CA 1
ATOM 3125 C C . CYS A 1 414 ? 14.23661 -5.41063 27.61834 1.000 25.99843 769 CYS A C 1
ATOM 3126 O O . CYS A 1 414 ? 13.86625 -5.94105 28.67643 1.000 23.96006 769 CYS A O 1
ATOM 3129 N N . LEU A 1 415 ? 13.49209 -5.33925 26.52261 1.000 23.73430 770 LEU A N 1
ATOM 3130 C CA . LEU A 1 415 ? 12.13084 -5.83702 26.44490 1.000 27.41671 770 LEU A CA 1
ATOM 3131 C C . LEU A 1 415 ? 12.11045 -7.19270 25.75273 1.000 25.06416 770 LEU A C 1
ATOM 3132 O O . LEU A 1 415 ? 13.01224 -7.54315 24.99770 1.000 26.74383 770 LEU A O 1
ATOM 3137 N N . THR A 1 416 ? 11.05629 -7.95340 26.01437 1.000 26.05247 771 THR A N 1
ATOM 3138 C CA . THR A 1 416 ? 10.82423 -9.18287 25.28033 1.000 26.15822 771 THR A CA 1
ATOM 3139 C C . THR A 1 416 ? 9.33354 -9.46385 25.33132 1.000 27.00085 771 THR A C 1
ATOM 3140 O O . THR A 1 416 ? 8.64253 -9.02901 26.25360 1.000 27.80361 771 THR A O 1
ATOM 3144 N N . GLU A 1 417 ? 8.83304 -10.15531 24.31848 1.000 25.94837 772 GLU A N 1
ATOM 3145 C CA . GLU A 1 417 ? 7.43572 -10.55717 24.29431 1.000 25.97207 772 GLU A CA 1
ATOM 3146 C C . GLU A 1 417 ? 7.33930 -11.98450 24.79815 1.000 26.64699 772 GLU A C 1
ATOM 3147 O O . GLU A 1 417 ? 8.11074 -12.85530 24.37284 1.000 27.30066 772 GLU A O 1
ATOM 3153 N N . LEU A 1 418 ? 6.41689 -12.20934 25.71901 1.000 27.21647 773 LEU A N 1
ATOM 3154 C CA . LEU A 1 418 ? 6.14535 -13.53193 26.24330 1.000 28.47620 773 LEU A CA 1
ATOM 3155 C C . LEU A 1 418 ? 5.20098 -14.30109 25.31200 1.000 29.10883 773 LEU A C 1
ATOM 3156 O O . LEU A 1 418 ? 4.47396 -13.70477 24.51688 1.000 31.98648 773 LEU A O 1
ATOM 3161 N N . PRO A 1 419 ? 5.21370 -15.63546 25.37097 1.000 32.49295 774 PRO A N 1
ATOM 3162 C CA . PRO A 1 419 ? 4.38877 -16.42238 24.42644 1.000 32.75333 774 PRO A CA 1
ATOM 3163 C C . PRO A 1 419 ? 2.90879 -16.06707 24.43063 1.000 34.89105 774 PRO A C 1
ATOM 3164 O O . PRO A 1 419 ? 2.27432 -16.10462 23.36652 1.000 34.92981 774 PRO A O 1
ATOM 3168 N N . ASP A 1 420 ? 2.34114 -15.70926 25.58971 1.000 33.68378 775 ASP A N 1
ATOM 3169 C CA . ASP A 1 420 ? 0.94117 -15.31145 25.68526 1.000 33.69658 775 ASP A CA 1
ATOM 3170 C C . ASP A 1 420 ? 0.68078 -13.86625 25.26728 1.000 34.58857 775 ASP A C 1
ATOM 3171 O O . ASP A 1 420 ? -0.43176 -13.36715 25.49646 1.000 29.41061 775 ASP A O 1
ATOM 3176 N N . GLY A 1 421 ? 1.66138 -13.18337 24.66812 1.000 32.46617 776 GLY A N 1
ATOM 3177 C CA . GLY A 1 421 ? 1.48305 -11.79220 24.29623 1.000 30.75647 776 GLY A CA 1
ATOM 3178 C C . GLY A 1 421 ? 1.76114 -10.78617 25.39100 1.000 29.39785 776 GLY A C 1
ATOM 3179 O O . GLY A 1 421 ? 1.66075 -9.57568 25.13966 1.000 31.94417 776 GLY A O 1
ATOM 3180 N N . ASN A 1 422 ? 2.10450 -11.23608 26.59349 1.000 28.14526 777 ASN A N 1
ATOM 3181 C CA . ASN A 1 422 ? 2.51118 -10.32813 27.65063 1.000 29.26330 777 ASN A CA 1
ATOM 3182 C C . ASN A 1 422 ? 3.94992 -9.87630 27.41110 1.000 27.40503 777 ASN A C 1
ATOM 3183 O O . ASN A 1 422 ? 4.62428 -10.33922 26.49057 1.000 28.58342 777 ASN A O 1
ATOM 3188 N N . LEU A 1 423 ? 4.44148 -8.96691 28.24891 1.000 27.36295 778 LEU A N 1
ATOM 3189 C CA . LEU A 1 423 ? 5.75031 -8.35807 28.03858 1.000 26.67762 778 LEU A CA 1
ATOM 3190 C C . LEU A 1 423 ? 6.63173 -8.53651 29.26314 1.000 26.31498 778 LEU A C 1
ATOM 3191 O O . LEU A 1 423 ? 6.16167 -8.42013 30.39590 1.000 25.54323 778 LEU A O 1
ATOM 3196 N N . GLY A 1 424 ? 7.91475 -8.80700 29.02433 1.000 25.42108 779 GLY A N 1
ATOM 3197 C CA . GLY A 1 424 ? 8.90936 -8.87995 30.07290 1.000 22.46967 779 GLY A CA 1
ATOM 3198 C C . GLY A 1 424 ? 9.87799 -7.71760 29.95808 1.000 25.56753 779 GLY A C 1
ATOM 3199 O O . GLY A 1 424 ? 10.11336 -7.18786 28.86428 1.000 25.34724 779 GLY A O 1
ATOM 3200 N N . LEU A 1 425 ? 10.46366 -7.33844 31.09067 1.000 23.22554 780 LEU A N 1
ATOM 3201 C CA . LEU A 1 425 ? 11.35021 -6.18019 31.15549 1.000 25.88592 780 LEU A CA 1
ATOM 3202 C C . LEU A 1 425 ? 12.48013 -6.46202 32.13437 1.000 24.45414 780 LEU A C 1
ATOM 3203 O O . LEU A 1 425 ? 12.22952 -6.68480 33.32164 1.000 22.76608 780 LEU A O 1
ATOM 3208 N N . PHE A 1 426 ? 13.71087 -6.41787 31.63408 1.000 23.47185 781 PHE A N 1
ATOM 3209 C CA . PHE A 1 426 ? 14.92581 -6.69004 32.39025 1.000 23.93473 781 PHE A CA 1
ATOM 3210 C C . PHE A 1 426 ? 15.68753 -5.36907 32.45020 1.000 23.84847 781 PHE A C 1
ATOM 3211 O O . PHE A 1 426 ? 15.99651 -4.78904 31.40351 1.000 24.70099 781 PHE A O 1
ATOM 3219 N N . TYR A 1 427 ? 15.96394 -4.86891 33.65462 1.000 23.96440 782 TYR A N 1
ATOM 3220 C CA . TYR A 1 427 ? 16.40717 -3.47835 33.72527 1.000 25.91544 782 TYR A CA 1
ATOM 3221 C C . TYR A 1 427 ? 17.27204 -3.19156 34.94846 1.000 25.39660 782 TYR A C 1
ATOM 3222 O O . TYR A 1 427 ? 17.09684 -3.78708 36.01612 1.000 25.81845 782 TYR A O 1
ATOM 3231 N N . GLU A 1 428 ? 18.19578 -2.24216 34.77011 1.000 25.84307 783 GLU A N 1
ATOM 3232 C CA . GLU A 1 428 ? 18.94393 -1.62122 35.85611 1.000 25.82202 783 GLU A CA 1
ATOM 3233 C C . GLU A 1 428 ? 18.09931 -0.53718 36.50842 1.000 25.99948 783 GLU A C 1
ATOM 3234 O O . GLU A 1 428 ? 17.28828 0.11287 35.84938 1.000 28.03643 783 GLU A O 1
ATOM 3240 N N . GLY A 1 429 ? 18.29729 -0.33256 37.81143 1.000 26.30102 784 GLY A N 1
ATOM 3241 C CA . GLY A 1 429 ? 17.55701 0.72150 38.48639 1.000 26.82696 784 GLY A CA 1
ATOM 3242 C C . GLY A 1 429 ? 17.23451 0.50062 39.95551 1.000 27.54556 784 GLY A C 1
ATOM 3243 O O . GLY A 1 429 ? 16.91871 1.45942 40.66122 1.000 27.16729 784 GLY A O 1
ATOM 3244 N N . GLU A 1 430 ? 17.31013 -0.73385 40.44390 1.000 29.03622 785 GLU A N 1
ATOM 3245 C CA . GLU A 1 430 ? 17.05084 -0.99668 41.86065 1.000 30.15402 785 GLU A CA 1
ATOM 3246 C C . GLU A 1 430 ? 18.29295 -0.87460 42.74491 1.000 29.05177 785 GLU A C 1
ATOM 3247 O O . GLU A 1 430 ? 18.20381 -1.16547 43.93478 1.000 33.35041 785 GLU A O 1
ATOM 3253 N N . GLY A 1 431 ? 19.43138 -0.45318 42.20922 1.000 27.37005 786 GLY A N 1
ATOM 3254 C CA . GLY A 1 431 ? 20.63216 -0.24902 42.99834 1.000 27.80720 786 GLY A CA 1
ATOM 3255 C C . GLY A 1 431 ? 21.83146 -0.95138 42.39050 1.000 28.25300 786 GLY A C 1
ATOM 3256 O O . GLY A 1 431 ? 21.72084 -1.75954 41.47281 1.000 28.19930 786 GLY A O 1
ATOM 3257 N N . ALA A 1 432 ? 22.99920 -0.62252 42.94010 1.000 31.10160 787 ALA A N 1
ATOM 3258 C CA . ALA A 1 432 ? 24.26388 -1.06189 42.35392 1.000 29.95908 787 ALA A CA 1
ATOM 3259 C C . ALA A 1 432 ? 24.28671 -2.57499 42.22557 1.000 27.33634 787 ALA A C 1
ATOM 3260 O O . ALA A 1 432 ? 24.08019 -3.28739 43.20895 1.000 27.36388 787 ALA A O 1
ATOM 3262 N N . GLY A 1 433 ? 24.49627 -3.06357 41.00570 1.000 29.18533 788 GLY A N 1
ATOM 3263 C CA . GLY A 1 433 ? 24.53250 -4.49242 40.75143 1.000 26.02284 788 GLY A CA 1
ATOM 3264 C C . GLY A 1 433 ? 23.22663 -5.23805 40.91671 1.000 26.34674 788 GLY A C 1
ATOM 3265 O O . GLY A 1 433 ? 23.23496 -6.47025 40.91662 1.000 28.93414 788 GLY A O 1
ATOM 3266 N N . ARG A 1 434 ? 22.09526 -4.55577 41.03637 1.000 28.57434 789 ARG A N 1
ATOM 3267 C CA . ARG A 1 434 ? 20.80610 -5.22173 41.19580 1.000 28.84961 789 ARG A CA 1
ATOM 3268 C C . ARG A 1 434 ? 20.03637 -5.16073 39.88063 1.000 30.73071 789 ARG A C 1
ATOM 3269 O O . ARG A 1 434 ? 19.71979 -4.07040 39.38541 1.000 28.56730 789 ARG A O 1
ATOM 3277 N N . MET A 1 435 ? 19.72627 -6.33040 39.32895 1.000 26.02799 790 MET A N 1
ATOM 3278 C CA . MET A 1 435 ? 19.11972 -6.44483 38.01187 1.000 27.39623 790 MET A CA 1
ATOM 3279 C C . MET A 1 435 ? 17.70686 -6.98772 38.16686 1.000 26.56555 790 MET A C 1
ATOM 3280 O O . MET A 1 435 ? 17.52494 -8.10830 38.64782 1.000 27.44713 790 MET A O 1
ATOM 3285 N N . ALA A 1 436 ? 16.71350 -6.20671 37.75611 1.000 25.53376 791 ALA A N 1
ATOM 3286 C CA . ALA A 1 436 ? 15.32219 -6.53696 38.03268 1.000 26.76893 791 ALA A CA 1
ATOM 3287 C C . ALA A 1 436 ? 14.59911 -7.02579 36.78364 1.000 27.40137 791 ALA A C 1
ATOM 3288 O O . ALA A 1 436 ? 14.88271 -6.58733 35.66802 1.000 25.71372 791 ALA A O 1
ATOM 3290 N N . TYR A 1 437 ? 13.64780 -7.94178 36.99103 1.000 25.84362 792 TYR A N 1
ATOM 3291 C CA . TYR A 1 437 ? 12.81656 -8.47187 35.92750 1.000 25.68445 792 TYR A CA 1
ATOM 3292 C C . TYR A 1 437 ? 11.35087 -8.40849 36.33559 1.000 28.12852 792 TYR A C 1
ATOM 3293 O O . TYR A 1 437 ? 10.97898 -8.86463 37.42393 1.000 26.79873 792 TYR A O 1
ATOM 3302 N N . THR A 1 438 ? 10.51664 -7.88562 35.44602 1.000 24.64568 793 THR A N 1
ATOM 3303 C CA . THR A 1 438 ? 9.09740 -7.77590 35.71936 1.000 26.74043 793 THR A CA 1
ATOM 3304 C C . THR A 1 438 ? 8.33703 -8.11650 34.44684 1.000 29.04514 793 THR A C 1
ATOM 3305 O O . THR A 1 438 ? 8.86636 -7.97805 33.33848 1.000 27.10686 793 THR A O 1
ATOM 3309 N N . GLU A 1 439 ? 7.10159 -8.60014 34.61609 1.000 27.72901 794 GLU A N 1
ATOM 3310 C CA . GLU A 1 439 ? 6.21376 -8.89139 33.50032 1.000 26.77098 794 GLU A CA 1
ATOM 3311 C C . GLU A 1 439 ? 4.90709 -8.10891 33.63492 1.000 28.29399 794 GLU A C 1
ATOM 3312 O O . GLU A 1 439 ? 4.47522 -7.77532 34.74487 1.000 28.05355 794 GLU A O 1
ATOM 3318 N N . PHE A 1 440 ? 4.26694 -7.83297 32.49401 1.000 26.71634 795 PHE A N 1
ATOM 3319 C CA . PHE A 1 440 ? 3.03856 -7.04860 32.47596 1.000 28.15230 795 PHE A CA 1
ATOM 3320 C C . PHE A 1 440 ? 2.31281 -7.27131 31.15390 1.000 30.18451 795 PHE A C 1
ATOM 3321 O O . PHE A 1 440 ? 2.88618 -7.77445 30.17867 1.000 29.69806 795 PHE A O 1
ATOM 3329 N N . ASP A 1 441 ? 1.03893 -6.87664 31.12826 1.000 29.88633 796 ASP A N 1
ATOM 3330 C CA . ASP A 1 441 ? 0.24258 -6.94147 29.90613 1.000 31.77268 796 ASP A CA 1
ATOM 3331 C C . ASP A 1 441 ? 0.06226 -5.54604 29.32631 1.000 28.95749 796 ASP A C 1
ATOM 3332 O O . ASP A 1 441 ? 0.44035 -4.53866 29.93061 1.000 28.68287 796 ASP A O 1
ATOM 3337 N N . LEU A 1 442 ? -0.50530 -5.50823 28.12071 1.000 30.15431 797 LEU A N 1
ATOM 3338 C CA . LEU A 1 442 ? -0.75710 -4.23110 27.46098 1.000 31.07909 797 LEU A CA 1
ATOM 3339 C C . LEU A 1 442 ? -1.65081 -3.33440 28.30206 1.000 31.32804 797 LEU A C 1
ATOM 3340 O O . LEU A 1 442 ? -1.39261 -2.13178 28.41004 1.000 32.78775 797 LEU A O 1
ATOM 3345 N N . ASN A 1 443 ? -2.69681 -3.90322 28.91710 1.000 32.66335 798 ASN A N 1
ATOM 3346 C CA . ASN A 1 443 ? -3.61135 -3.11464 29.74078 1.000 31.83790 798 ASN A CA 1
ATOM 3347 C C . ASN A 1 443 ? -2.87086 -2.29158 30.78802 1.000 32.00720 798 ASN A C 1
ATOM 3348 O O . ASN A 1 443 ? -3.21257 -1.13013 31.02890 1.000 30.69710 798 ASN A O 1
ATOM 3353 N N . TYR A 1 444 ? -1.85777 -2.87930 31.42619 1.000 30.30210 799 TYR A N 1
ATOM 3354 C CA . TYR A 1 444 ? -1.07212 -2.13681 32.41115 1.000 31.79338 799 TYR A CA 1
ATOM 3355 C C . TYR A 1 444 ? -0.45533 -0.87485 31.80513 1.000 31.17594 799 TYR A C 1
ATOM 3356 O O . TYR A 1 444 ? -0.34585 0.15851 32.47416 1.000 31.13764 799 TYR A O 1
ATOM 3365 N N . LEU A 1 445 ? -0.05549 -0.93893 30.53337 1.000 31.73695 800 LEU A N 1
ATOM 3366 C CA . LEU A 1 445 ? 0.52865 0.22400 29.87476 1.000 31.55685 800 LEU A CA 1
ATOM 3367 C C . LEU A 1 445 ? -0.52034 1.29693 29.61084 1.000 33.59909 800 LEU A C 1
ATOM 3368 O O . LEU A 1 445 ? -0.20716 2.49208 29.64630 1.000 32.64939 800 LEU A O 1
ATOM 3373 N N . LYS A 1 446 ? -1.77379 0.88702 29.38737 1.000 35.38970 801 LYS A N 1
ATOM 3374 C CA . LYS A 1 446 ? -2.83101 1.81634 29.00332 1.000 36.97772 801 LYS A CA 1
ATOM 3375 C C . LYS A 1 446 ? -3.43900 2.52541 30.20258 1.000 41.10742 801 LYS A C 1
ATOM 3376 O O . LYS A 1 446 ? -3.84855 3.68679 30.09115 1.000 44.63060 801 LYS A O 1
ATOM 3378 N N . PHE A 1 447 ? -3.49553 1.85527 31.34734 1.000 44.27181 802 PHE A N 1
ATOM 3379 C CA . PHE A 1 447 ? -4.14465 2.39022 32.53513 1.000 42.90462 802 PHE A CA 1
ATOM 3380 C C . PHE A 1 447 ? -3.13651 3.03412 33.47732 1.000 43.35787 802 PHE A C 1
ATOM 3382 N N . ASN A 1 448 ? -2.96796 4.34528 33.34358 1.000 47.67699 803 ASN A N 1
ATOM 3383 C CA . ASN A 1 448 ? -2.04610 5.07951 34.20149 1.000 46.44158 803 ASN A CA 1
#

Secondary structure (P-SEA, 3-state):
ccccccccccccccccccccccbbbbbbcccbbbbbbbcccccccccccccbbbbbbccccccccccbbbbcccccccccccbbbbbbbbbbccccbbbbbbbbbbbbccccccccccccccbbbcccbbbbbbbcccbbbbbbcccccccccccccccbbbcccbbbbccccccccccccccccccccbbbbbbbbbccccccccccccccccccccccccccccccccccccccccccbbbbbbcccccccbbbbbbbbbcccccbbbbcccccccccccccccccccccccccccccccbbbbbbbbccccbbbbbbbcccccccccbbbbcccccccbbbbbbbbbccccccccccccccccccccccbbbbbbbbbbccccccccbbbbbcccccccccccccccbbbbbccccbbbbbbccccccbbbbbbbcaaaaacc

Sequence (446 aa):
DVYKTQPVELFYPGYLESRGYRIPALETTKKGTVLASIDVRNNGDHDAPNNNIDVGIRRKEVNGEWEEGKVILDYPGKSAAIDTSLMSATIEENGIEKERIFLIVTHFPEGYGFPNTEGGSGYKEIDGKYYFILKDAQNNEYTVREDGIVYNSEGNETDYVMKNDKTLIQNGEEVGNALLSNSPLKAVGTAHIEMIYSDDDGNTWSEPEDLNPGLKKEWMKFFGTAPGKGIQIKNGEHKGRLVFPIYYTNQNNFQSSAVIYSDDFGETWKLGESPIDTASVSSETVSSGTQLTECQVVEMPNGQLKLFMRNTGSYTRIATSFDGGATWHDEVPEDTSLREPYCQLSVINYSGKINGKDAIIFSNPDASSRVNGSVKVGLINENGTYDNGEPRYEFDWIYNKTVKPGSFAYSCLTELPDGNLGLFYEGEGAGRMAYTEFDLNYLKFN